Protein AF-E4XFS8-F1 (afdb_monomer)

Secondary structure (DSSP, 8-state):
---HHHHSTT--EEEEEEEEEEEEEEEEETTEEEEEEEEEESS--SPPSBTTBPPP-EEEEETTEEEEEEEEEEETTEEEEEESS---TT-EEEEEE-HHHHHHHHHHHHHHHHHHHHHTSTTT---EEEEEE-SS-EEEEESS---HHHHHHHHHHHHHHHHTT-BEEEEEES-GGGSPTTPPPPPTT--SPEEEEEETTTEEEE--S---SBGGGG--EEEEEEEEETTEEEEEEEETHHHHHHHHHHHHHHHHHHHHHTS-GGGHHHHHHHHHHHHHHHHHHHHHHHHHHHHHHHHHHHHH-PPPPPP--PPPPTTS-TTGGGS--SSSEEETTEEEEEETTS-GGGHHHHHHHHHHHHHHH--EEEEEE--TT-EEEEEE--HHHHHHHHHHHHHHTTT-EEEETTEEEEEESSTTHHHH-----HHHHTS-SEE--SSEEEEEEEEEEEETTTTEEEEEEEEETT-SSHHHHHHHHHHHHHHTTPEEEEEEEEEEEE-SSEEEEE--BTTTB---HHHHHHHHHHH-TTSEEEE-S---

Foldseek 3Di:
DAAPCQAPVPPFKDFFKFWADKDWDWDQDPNDIDTFIKTFIPGDNWDADDPQFFTWWFWKDADPDIWTFPGWHDDPPTTITTTHDTDDGGGTIMTGTPVVSSLQSQLLVQLVQLLQLLCCPPVNVWHFPDWHDDPQKIKTKTQAADDPVRLVVSQVVLVVQLVVQFFKDKDWAPDPVPDPPPEDDDPPPDDGTFIWIDRPPGDIYGDSGRHDGTSVQQVGKDFDDWDDDPRMIMIMIGTHVSVVVVVVVVVVVLVVLCVVLVHHSVCSVVSVVVVVVVVVVVLVVVLVVLLVVLQVVLVVVVVVDDDDDDDDDDDPDPPPPPPLVQPAPDPQGCPDQETEEEEAPDDPSSAVSSCVSNLVCQVPPQHKYWYKYHDAQKIKIKIAHDQVVCVVCVVVVCVVQVVAWDGDRRMTIGMHRNPDVPVPPPPDDPLNVVDQQEDEDAAAKWKKWWKWKAQPVRRDIHIHIWIDRPDPANVVRCVVCVVVSVVSVIDIDTQWMFMWGDDPAEIETEGTHPVRGHDDVVSVQVSVCVVPVRHHGYYDHDDD

Solvent-accessible surface area (backbone atoms only — not comparable to full-atom values): 29905 Å² total; per-residue (Å²): 126,83,51,51,25,61,77,43,57,83,57,52,65,50,71,84,32,36,29,69,40,60,43,83,47,72,48,75,55,96,90,39,81,40,80,32,20,43,37,31,52,74,63,55,58,67,46,36,36,39,89,66,44,79,34,34,36,32,38,40,35,39,92,98,47,73,30,48,26,74,34,20,38,59,60,90,95,40,58,35,34,35,19,81,46,85,59,66,64,70,40,61,29,32,42,36,52,40,57,69,62,48,52,49,52,15,23,44,46,44,44,48,54,52,53,41,40,56,33,45,32,83,92,63,62,29,45,70,74,49,71,49,68,50,96,84,53,26,38,41,31,25,62,36,63,75,52,72,69,55,51,52,51,49,38,51,52,49,41,48,43,23,75,69,44,36,46,34,49,77,45,75,36,86,52,79,84,78,55,65,93,84,55,81,86,75,68,95,83,73,83,67,67,47,43,33,38,32,36,67,97,69,42,66,44,80,50,81,53,46,50,55,61,31,40,44,75,23,74,44,60,45,72,75,53,74,46,78,54,96,70,20,14,36,43,30,33,37,27,23,70,52,38,57,50,51,48,51,53,52,50,52,53,48,51,53,48,22,63,76,68,72,48,56,74,88,44,46,65,59,54,52,51,52,50,54,52,50,51,55,50,50,54,51,50,51,51,50,53,45,32,54,52,23,41,54,48,41,52,54,50,58,72,73,51,86,82,80,83,84,74,95,73,79,83,77,78,95,81,77,72,72,70,74,71,50,77,54,76,78,68,84,23,68,62,81,51,35,40,49,48,78,40,56,92,40,61,71,81,52,48,60,53,29,45,61,46,38,43,62,51,24,74,77,68,67,22,34,39,39,38,36,24,35,52,88,62,49,24,36,40,37,34,41,32,52,50,68,58,36,65,70,46,39,64,61,56,29,56,70,28,74,60,42,56,55,70,60,90,24,30,36,41,34,44,20,64,62,62,52,66,71,82,56,74,61,82,70,54,73,63,61,68,74,48,71,53,62,50,63,67,80,66,48,73,28,35,25,34,38,32,41,38,27,37,78,92,74,78,46,72,48,72,28,38,42,29,37,73,89,34,92,45,64,62,50,52,45,67,69,47,47,64,64,45,44,73,64,61,32,48,78,41,78,61,9,18,26,35,37,41,31,48,100,49,40,32,39,34,28,26,46,26,90,88,56,33,64,46,70,48,66,62,52,30,52,48,47,31,72,75,36,73,84,39,50,58,44,66,52,86,60,68,120

Sequence (544 aa):
MAWRCQIEPYLKTLQNVNVKHCSAGSYKFKNKKIECFKILLTETIFFPEGGGQPGDNGKITWGDDSSSVFYTVREGENAVHLCDKQVPEGTEVSLEVDWDSRFDNMSQHSGQHLISAIFEQPEFNASTISWNLGDDKSFIELSRPVTDEEVQRVENMCNEAIRKRTRVSVELLTSKEDLRKGCKDLPKDFAGPIRVVNIDGIDQNMCCGTHVESLSDLQAIKLLHQEKKKGKGIVWFVCGQRVLKTLADSWNVSREACKKMSCKEEEIPERIENLQVSNRGALKATKNLVSELGSTLAEALQTKFKIEKPESTVLPDCKKDNEQLKNSLRDITLDGKVLKLHRPDLGPEFLAPFADNLAQLVEKEGKIIFLSCGRENVGNIYVIGDEEIIKASGKQVLEIMDGKGFVKGGRIQGKSSIVFRRFFHTAMSKKLDAVPTVKIDDIGVYKYIQIKCSDPSSNISKIIIRGCEQADYHADVLDIEQPGLEALGLKVRCIGGGRIRKTAKECTVYGYSIGFGRPDHSIAAQAIQEAFPELQVDWNDEGY

Structure (mmCIF, N/CA/C/O backbone):
data_AF-E4XFS8-F1
#
_entry.id   AF-E4XFS8-F1
#
loop_
_atom_site.group_PDB
_atom_site.id
_atom_site.type_symbol
_atom_site.label_atom_id
_atom_site.label_alt_id
_atom_site.label_comp_id
_atom_site.label_asym_id
_atom_site.label_entity_id
_atom_site.label_seq_id
_atom_site.pdbx_PDB_ins_code
_atom_site.Cartn_x
_atom_site.Cartn_y
_atom_site.Cartn_z
_atom_site.occupancy
_atom_site.B_iso_or_equiv
_atom_site.auth_seq_id
_atom_site.auth_comp_id
_atom_site.auth_asym_id
_atom_site.auth_atom_id
_atom_site.pdbx_PDB_model_num
ATOM 1 N N . MET A 1 1 ? 29.963 1.595 -18.961 1.00 58.50 1 MET A N 1
ATOM 2 C CA . MET A 1 1 ? 29.079 1.582 -20.147 1.00 58.50 1 MET A CA 1
ATOM 3 C C . MET A 1 1 ? 27.655 1.848 -19.661 1.00 58.50 1 MET A C 1
ATOM 5 O O . MET A 1 1 ? 27.325 1.331 -18.600 1.00 58.50 1 MET A O 1
ATOM 9 N N . ALA A 1 2 ? 26.872 2.694 -20.336 1.00 72.50 2 ALA A N 1
ATOM 10 C CA . ALA A 1 2 ? 25.463 2.927 -19.990 1.00 72.50 2 ALA A CA 1
ATOM 11 C C . ALA A 1 2 ? 24.568 2.007 -20.835 1.00 72.50 2 ALA A C 1
ATOM 13 O O . ALA A 1 2 ? 24.809 1.864 -22.033 1.00 72.50 2 ALA A O 1
ATOM 14 N N . TRP A 1 3 ? 23.572 1.368 -20.223 1.00 85.81 3 TRP A N 1
ATOM 15 C CA . TRP A 1 3 ? 22.588 0.541 -20.925 1.00 85.81 3 TRP A CA 1
ATOM 16 C C . TRP A 1 3 ? 21.580 1.412 -21.682 1.00 85.81 3 TRP A C 1
ATOM 18 O O . TRP A 1 3 ? 21.339 2.559 -21.303 1.00 85.81 3 TRP A O 1
ATOM 28 N N . ARG A 1 4 ? 20.939 0.859 -22.723 1.00 88.00 4 ARG A N 1
ATOM 29 C CA . ARG A 1 4 ? 19.922 1.566 -23.529 1.00 88.00 4 ARG A CA 1
ATOM 30 C C . ARG A 1 4 ? 18.842 2.204 -22.658 1.00 88.00 4 ARG A C 1
ATOM 32 O O . ARG A 1 4 ? 18.533 3.369 -22.849 1.00 88.00 4 ARG A O 1
ATOM 39 N N . CYS A 1 5 ? 18.354 1.497 -21.639 1.00 88.88 5 CYS A N 1
ATOM 40 C CA . CYS A 1 5 ? 17.347 2.006 -20.701 1.00 88.88 5 CYS A CA 1
ATOM 41 C C . CYS A 1 5 ? 17.776 3.229 -19.881 1.00 88.88 5 CYS A C 1
ATOM 43 O O . CYS A 1 5 ? 16.933 3.936 -19.341 1.00 88.88 5 CYS A O 1
ATOM 45 N N . GLN A 1 6 ? 19.077 3.481 -19.754 1.00 87.00 6 GLN A N 1
ATOM 46 C CA . GLN A 1 6 ? 19.606 4.639 -19.038 1.00 87.00 6 GLN A CA 1
ATOM 47 C C . GLN A 1 6 ? 19.764 5.870 -19.938 1.00 87.00 6 GLN A C 1
ATOM 49 O O . GLN A 1 6 ? 19.903 6.970 -19.395 1.00 87.00 6 GLN A O 1
ATOM 54 N N . ILE A 1 7 ? 19.780 5.667 -21.262 1.00 84.75 7 ILE A N 1
ATOM 55 C CA . ILE A 1 7 ? 19.911 6.692 -22.310 1.00 84.75 7 ILE A CA 1
ATOM 56 C C . ILE A 1 7 ? 18.528 7.033 -22.884 1.00 84.75 7 ILE A C 1
ATOM 58 O O . ILE A 1 7 ? 18.190 8.202 -23.016 1.00 84.75 7 ILE A O 1
ATOM 62 N N . GLU A 1 8 ? 17.728 6.007 -23.174 1.00 90.50 8 GLU A N 1
ATOM 63 C CA . GLU A 1 8 ? 16.378 6.067 -23.739 1.00 90.50 8 GLU A CA 1
ATOM 64 C C . GLU A 1 8 ? 15.383 5.436 -22.735 1.00 90.50 8 GLU A C 1
ATOM 66 O O . GLU A 1 8 ? 14.945 4.295 -22.919 1.00 90.50 8 GLU A O 1
ATOM 71 N N . PRO A 1 9 ? 15.043 6.119 -21.623 1.00 91.56 9 PRO A N 1
ATOM 72 C CA . PRO A 1 9 ? 14.284 5.510 -20.525 1.00 91.56 9 PRO A CA 1
ATOM 73 C C . PRO A 1 9 ? 12.845 5.112 -20.890 1.00 91.56 9 PRO A C 1
ATOM 75 O O . PRO A 1 9 ? 12.281 4.233 -20.237 1.00 91.56 9 PRO A O 1
ATOM 78 N N . TYR A 1 10 ? 12.279 5.696 -21.953 1.00 95.31 10 TYR A N 1
ATOM 79 C CA . TYR A 1 10 ? 10.930 5.401 -22.460 1.00 95.31 10 TYR A CA 1
ATOM 80 C C . TYR A 1 10 ? 10.898 4.309 -23.535 1.00 95.31 10 TYR A C 1
ATOM 82 O O . TYR A 1 10 ? 9.822 3.980 -24.041 1.00 95.31 10 TYR A O 1
ATOM 90 N N . LEU A 1 11 ? 12.048 3.727 -23.893 1.00 95.69 11 LEU A N 1
ATOM 91 C CA . LEU A 1 11 ? 12.100 2.627 -24.847 1.00 95.69 11 LEU A CA 1
ATOM 92 C C . LEU A 1 11 ? 11.505 1.359 -24.216 1.00 95.69 11 LEU A C 1
ATOM 94 O O . LEU A 1 11 ? 12.104 0.750 -23.330 1.00 95.69 11 LEU A O 1
ATOM 98 N N . LYS A 1 12 ? 10.311 0.974 -24.680 1.00 97.06 12 LYS A N 1
ATOM 99 C CA . LYS A 1 12 ? 9.536 -0.146 -24.113 1.00 97.06 12 LYS A CA 1
ATOM 100 C C . LYS A 1 12 ? 9.840 -1.489 -24.763 1.00 97.06 12 LYS A C 1
ATOM 102 O O . LYS A 1 12 ? 9.711 -2.530 -24.125 1.00 97.06 12 LYS A O 1
ATOM 107 N N . THR A 1 13 ? 10.226 -1.455 -26.035 1.00 97.38 13 THR A N 1
ATOM 108 C CA . THR A 1 13 ? 10.465 -2.650 -26.843 1.00 97.38 13 THR A CA 1
ATOM 109 C C . THR A 1 13 ? 11.755 -2.523 -27.634 1.00 97.38 13 THR A C 1
ATOM 111 O O . THR A 1 13 ? 12.044 -1.448 -28.158 1.00 97.38 13 THR A O 1
ATOM 114 N N . LEU A 1 14 ? 12.497 -3.620 -27.776 1.00 96.69 14 LEU A N 1
ATOM 115 C CA . LEU A 1 14 ? 13.692 -3.689 -28.619 1.00 96.69 14 LEU A CA 1
ATOM 116 C C . LEU A 1 14 ? 13.669 -4.977 -29.438 1.00 96.69 14 LEU A C 1
ATOM 118 O O . LEU A 1 14 ? 13.453 -6.052 -28.893 1.00 96.69 14 LEU A O 1
ATOM 122 N N . GLN A 1 15 ? 13.875 -4.854 -30.743 1.00 96.06 15 GLN A N 1
ATOM 123 C CA . GLN A 1 15 ? 13.829 -5.958 -31.703 1.00 96.06 15 GLN A CA 1
ATOM 124 C C . GLN A 1 15 ? 15.249 -6.373 -32.106 1.00 96.06 15 GLN A C 1
ATOM 126 O O . GLN A 1 15 ? 16.198 -5.612 -31.905 1.00 96.06 15 GLN A O 1
ATOM 131 N N . ASN A 1 16 ? 15.373 -7.542 -32.734 1.00 94.81 16 ASN A N 1
ATOM 132 C CA . ASN A 1 16 ? 16.603 -8.035 -33.362 1.00 94.81 16 ASN A CA 1
ATOM 133 C C . ASN A 1 16 ? 17.797 -8.160 -32.392 1.00 94.81 16 ASN A C 1
ATOM 135 O O . ASN A 1 16 ? 18.941 -7.839 -32.729 1.00 94.81 16 ASN A O 1
ATOM 139 N N . VAL A 1 17 ? 17.536 -8.594 -31.155 1.00 96.19 17 VAL A N 1
ATOM 140 C CA . VAL A 1 17 ? 18.567 -8.801 -30.129 1.00 96.19 17 VAL A CA 1
ATOM 141 C C . VAL A 1 17 ? 19.008 -10.257 -30.150 1.00 96.19 17 VAL A C 1
ATOM 143 O O . VAL A 1 17 ? 18.171 -11.145 -30.166 1.00 96.19 17 VAL A O 1
ATOM 146 N N . ASN A 1 18 ? 20.308 -10.539 -30.101 1.00 96.88 18 ASN A N 1
ATOM 147 C CA . ASN A 1 18 ? 20.789 -11.921 -30.114 1.00 96.88 18 ASN A CA 1
ATOM 148 C C . ASN A 1 18 ? 21.074 -12.434 -28.698 1.00 96.88 18 ASN A C 1
ATOM 150 O O . ASN A 1 18 ? 21.654 -11.729 -27.863 1.00 96.88 18 ASN A O 1
ATOM 154 N N . VAL A 1 19 ? 20.718 -13.692 -28.434 1.00 96.94 19 VAL A N 1
ATOM 155 C CA . VAL A 1 19 ? 21.100 -14.390 -27.198 1.00 96.94 19 VAL A CA 1
ATOM 156 C C . VAL A 1 19 ? 22.581 -14.755 -27.254 1.00 96.94 19 VAL A C 1
ATOM 158 O O . VAL A 1 19 ? 22.994 -15.570 -28.076 1.00 96.94 19 VAL A O 1
ATOM 161 N N . LYS A 1 20 ? 23.388 -14.170 -26.361 1.00 96.31 20 LYS A N 1
ATOM 162 C CA . LYS A 1 20 ? 24.820 -14.481 -26.224 1.00 96.31 20 LYS A CA 1
ATOM 163 C C . LYS A 1 20 ? 25.057 -15.783 -25.473 1.00 96.31 20 LYS A C 1
ATOM 165 O O . LYS A 1 20 ? 25.944 -16.537 -25.844 1.00 96.31 20 LYS A O 1
ATOM 170 N N . HIS A 1 21 ? 24.326 -15.991 -24.381 1.00 96.25 21 HIS A N 1
ATOM 171 C CA . HIS A 1 21 ? 24.496 -17.157 -23.522 1.00 96.25 21 HIS A CA 1
ATOM 172 C C . HIS A 1 21 ? 23.204 -17.457 -22.765 1.00 96.25 21 HIS A C 1
ATOM 174 O O . HIS A 1 21 ? 22.524 -16.526 -22.322 1.00 96.25 21 HIS A O 1
ATOM 180 N N . CYS A 1 22 ? 22.887 -18.738 -22.580 1.00 96.12 22 CYS A N 1
ATOM 181 C CA . CYS A 1 22 ? 21.757 -19.172 -21.763 1.00 96.12 22 CYS A CA 1
ATOM 182 C C . CYS A 1 22 ? 22.148 -20.378 -20.904 1.00 96.12 22 CYS A C 1
ATOM 184 O O . CYS A 1 22 ? 22.467 -21.445 -21.425 1.00 96.12 22 CYS A O 1
ATOM 186 N N . SER A 1 23 ? 22.058 -20.239 -19.582 1.00 95.62 23 SER A N 1
ATOM 187 C CA . SER A 1 23 ? 22.364 -21.320 -18.638 1.00 95.62 23 SER A CA 1
ATOM 188 C C . SER A 1 23 ? 21.248 -21.527 -17.621 1.00 95.62 23 SER A C 1
ATOM 190 O O . SER A 1 23 ? 20.592 -20.581 -17.185 1.00 95.62 23 SER A O 1
ATOM 192 N N . ALA A 1 24 ? 21.024 -22.781 -17.229 1.00 95.12 24 ALA A N 1
ATOM 193 C CA . ALA A 1 24 ? 20.182 -23.087 -16.080 1.00 95.12 24 ALA A CA 1
ATOM 194 C C . ALA A 1 24 ? 20.908 -22.678 -14.792 1.00 95.12 24 ALA A C 1
ATOM 196 O O . ALA A 1 24 ? 22.118 -22.863 -14.652 1.00 95.12 24 ALA A O 1
ATOM 197 N N . GLY A 1 25 ? 20.167 -22.140 -13.835 1.00 91.62 25 GLY A N 1
ATOM 198 C CA . GLY A 1 25 ? 20.714 -21.757 -12.549 1.00 91.62 25 GLY A CA 1
ATOM 199 C C . GLY A 1 25 ? 19.623 -21.490 -11.530 1.00 91.62 25 GLY A C 1
ATOM 200 O O . GLY A 1 25 ? 18.459 -21.832 -11.707 1.00 91.62 25 GLY A O 1
ATOM 201 N N . SER A 1 26 ? 20.015 -20.836 -10.446 1.00 90.31 26 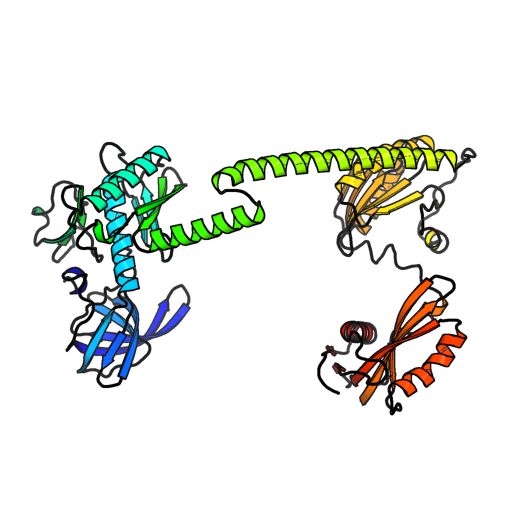SER A N 1
ATOM 202 C CA . SER A 1 26 ? 19.076 -20.436 -9.410 1.00 90.31 26 SER A CA 1
ATOM 203 C C . SER A 1 26 ? 19.397 -19.049 -8.888 1.00 90.31 26 SER A C 1
ATOM 205 O O . SER A 1 26 ? 20.567 -18.652 -8.864 1.00 90.31 26 SER A O 1
ATOM 207 N N . TYR A 1 27 ? 18.374 -18.340 -8.430 1.00 88.62 27 TYR A N 1
ATOM 208 C CA . TYR A 1 27 ? 18.513 -17.023 -7.829 1.00 88.62 27 TYR A CA 1
ATOM 209 C C . TYR A 1 27 ? 17.707 -16.924 -6.534 1.00 88.62 27 TYR A C 1
ATOM 211 O O . TYR A 1 27 ? 16.622 -17.494 -6.402 1.00 88.62 27 TYR A O 1
ATOM 219 N N . LYS A 1 28 ? 18.254 -16.214 -5.544 1.00 88.12 28 LYS A N 1
ATOM 220 C CA . LYS A 1 28 ? 17.594 -15.994 -4.255 1.00 88.12 28 LYS A CA 1
ATOM 221 C C . LYS A 1 28 ? 16.834 -14.670 -4.297 1.00 88.12 28 LYS A C 1
ATOM 223 O O . LYS A 1 28 ? 17.411 -13.623 -4.034 1.00 88.12 28 LYS A O 1
ATOM 228 N N . PHE A 1 29 ? 15.533 -14.725 -4.559 1.00 80.56 29 PHE A N 1
ATOM 229 C CA . PHE A 1 29 ? 14.655 -13.554 -4.572 1.00 80.56 29 PHE A CA 1
ATOM 230 C C . PHE A 1 29 ? 13.805 -13.507 -3.298 1.00 80.56 29 PHE A C 1
ATOM 232 O O . PHE A 1 29 ? 13.136 -14.484 -2.963 1.00 80.56 29 PHE A O 1
ATOM 239 N N . LYS A 1 30 ? 13.840 -12.395 -2.548 1.00 78.00 30 LYS A N 1
ATOM 240 C CA . LYS A 1 30 ? 13.061 -12.201 -1.300 1.00 78.00 30 LYS A CA 1
ATOM 241 C C . LYS A 1 30 ? 13.117 -13.412 -0.342 1.00 78.00 30 LYS A C 1
ATOM 243 O O . LYS A 1 30 ? 12.100 -13.882 0.160 1.00 78.00 30 LYS A O 1
ATOM 248 N N . ASN A 1 31 ? 14.324 -13.934 -0.102 1.00 83.25 31 ASN A N 1
ATOM 249 C CA . ASN A 1 31 ? 14.606 -15.124 0.722 1.00 83.25 31 ASN A CA 1
ATOM 250 C C . ASN A 1 31 ? 14.078 -16.475 0.208 1.00 83.25 31 ASN A C 1
ATOM 252 O O . ASN A 1 31 ? 14.210 -17.472 0.914 1.00 83.25 31 ASN A O 1
ATOM 256 N N . LYS A 1 32 ? 13.574 -16.550 -1.025 1.00 86.19 32 LYS A N 1
ATOM 257 C CA . LYS A 1 32 ? 13.209 -17.806 -1.689 1.00 86.19 32 LYS A CA 1
ATOM 258 C C . LYS A 1 32 ? 14.203 -18.116 -2.802 1.00 86.19 32 LYS A C 1
ATOM 260 O O . LYS A 1 32 ? 14.562 -17.234 -3.576 1.00 86.19 32 LYS A O 1
ATOM 265 N N . LYS A 1 33 ? 14.667 -19.365 -2.869 1.00 90.88 33 LYS A N 1
ATOM 266 C CA . LYS A 1 33 ? 15.473 -19.855 -3.992 1.00 90.88 33 LYS A CA 1
ATOM 267 C C . LYS A 1 33 ? 14.523 -20.218 -5.133 1.00 90.88 33 LYS A C 1
ATOM 269 O O . LYS A 1 33 ? 13.588 -20.982 -4.913 1.00 90.88 33 LYS A O 1
ATOM 274 N N . ILE A 1 34 ? 14.757 -19.653 -6.309 1.00 90.12 34 ILE A N 1
ATOM 275 C CA . ILE A 1 34 ? 13.981 -19.896 -7.525 1.00 90.12 34 ILE A CA 1
ATOM 276 C C . ILE A 1 34 ? 14.935 -20.508 -8.546 1.00 90.12 34 ILE A C 1
ATOM 278 O O . ILE A 1 34 ? 16.013 -19.959 -8.773 1.00 90.12 34 ILE A O 1
ATOM 282 N N . GLU A 1 35 ? 14.565 -21.652 -9.115 1.00 94.31 35 GLU A N 1
ATOM 283 C CA . GLU A 1 35 ? 15.264 -22.233 -10.264 1.00 94.31 35 GLU A CA 1
ATOM 284 C C . GLU A 1 35 ? 14.810 -21.485 -11.527 1.00 94.31 35 GLU A C 1
ATOM 286 O O . GLU A 1 35 ? 13.614 -21.259 -11.720 1.00 94.31 35 GLU A O 1
ATOM 291 N N . CYS A 1 36 ? 15.757 -21.035 -12.345 1.00 95.81 36 CYS A N 1
ATOM 292 C CA . CYS A 1 36 ? 15.504 -20.154 -13.485 1.00 95.81 36 CYS A CA 1
ATOM 293 C C . CYS A 1 36 ? 16.581 -20.308 -14.565 1.00 95.81 36 CYS A C 1
ATOM 295 O O . CYS A 1 36 ? 17.669 -20.829 -14.315 1.00 95.81 36 CYS A O 1
ATOM 297 N N . PHE A 1 37 ? 16.322 -19.772 -15.754 1.00 97.12 37 PHE A N 1
ATOM 298 C CA . PHE A 1 37 ? 17.333 -19.613 -16.796 1.00 97.12 37 PHE A CA 1
ATOM 299 C C . PHE A 1 37 ? 17.953 -18.219 -16.719 1.00 97.12 37 PHE A C 1
ATOM 301 O O . PHE A 1 37 ? 17.245 -17.220 -16.613 1.00 97.12 37 PHE A O 1
ATOM 308 N N . LYS A 1 38 ? 19.283 -18.149 -16.755 1.00 97.06 38 LYS A N 1
ATOM 309 C CA . LYS A 1 38 ? 20.052 -16.908 -16.832 1.00 97.06 38 LYS A CA 1
ATOM 310 C C . LYS A 1 38 ? 20.388 -16.628 -18.289 1.00 97.06 38 LYS A C 1
ATOM 312 O O . LYS A 1 38 ? 21.172 -17.365 -18.888 1.00 97.06 38 LYS A O 1
ATOM 317 N N . ILE A 1 39 ? 19.806 -15.567 -18.837 1.00 97.38 39 ILE A N 1
ATOM 318 C CA . ILE A 1 39 ? 19.971 -15.190 -20.242 1.00 97.38 39 ILE A CA 1
ATOM 319 C C . ILE A 1 39 ? 20.805 -13.916 -20.343 1.00 97.38 39 ILE A C 1
ATOM 321 O O . ILE A 1 39 ? 20.462 -12.873 -19.775 1.00 97.38 39 ILE A O 1
ATOM 325 N N . LEU A 1 40 ? 21.896 -13.998 -21.100 1.00 97.06 40 LEU A N 1
ATOM 326 C CA . LEU A 1 40 ? 22.729 -12.866 -21.482 1.00 97.06 40 LEU A CA 1
ATOM 327 C C . LEU A 1 40 ? 22.449 -12.497 -22.939 1.00 97.06 40 LEU A C 1
ATOM 329 O O . LEU A 1 40 ? 22.503 -13.351 -23.823 1.00 97.06 40 LEU A O 1
ATOM 333 N N . LEU A 1 41 ? 22.194 -11.217 -23.191 1.00 96.50 41 LEU A N 1
ATOM 334 C CA . LEU A 1 41 ? 21.846 -10.687 -24.510 1.00 96.50 41 LEU A CA 1
ATOM 335 C C . LEU A 1 41 ? 22.973 -9.817 -25.082 1.00 96.50 41 LEU A C 1
ATOM 337 O O . LEU A 1 41 ? 23.832 -9.325 -24.344 1.00 96.50 41 LEU A O 1
ATOM 341 N N . THR A 1 42 ? 22.988 -9.615 -26.403 1.00 94.50 42 THR A N 1
ATOM 342 C CA . THR A 1 42 ? 23.934 -8.689 -27.049 1.00 94.50 42 THR A CA 1
ATOM 343 C C . THR A 1 42 ? 23.733 -7.248 -26.601 1.00 94.50 42 THR A C 1
ATOM 345 O O . THR A 1 42 ? 24.718 -6.578 -26.295 1.00 94.50 42 THR A O 1
ATOM 348 N N . GLU A 1 43 ? 22.473 -6.828 -26.517 1.00 93.62 43 GLU A N 1
ATOM 349 C CA . GLU A 1 43 ? 21.996 -5.537 -26.022 1.00 93.62 43 GLU A CA 1
ATOM 350 C C . GLU A 1 43 ? 20.760 -5.769 -25.143 1.00 93.62 43 GLU A C 1
ATOM 352 O O . GLU A 1 43 ? 20.123 -6.816 -25.226 1.00 93.62 43 GLU A O 1
ATOM 357 N N . THR A 1 44 ? 20.404 -4.812 -24.287 1.00 95.12 44 THR A N 1
ATOM 358 C CA . THR A 1 44 ? 19.168 -4.911 -23.502 1.00 95.12 44 THR A CA 1
ATOM 359 C C . THR A 1 44 ? 18.569 -3.546 -23.193 1.00 95.12 44 THR A C 1
ATOM 361 O O . THR A 1 44 ? 19.292 -2.561 -23.014 1.00 95.12 44 THR A O 1
ATOM 364 N N . ILE A 1 45 ? 17.239 -3.519 -23.106 1.00 96.06 45 ILE A N 1
ATOM 365 C CA . ILE A 1 45 ? 16.440 -2.406 -22.580 1.00 96.06 45 ILE A CA 1
ATOM 366 C C . ILE A 1 45 ? 15.942 -2.663 -21.158 1.00 96.06 45 ILE A C 1
ATOM 368 O O . ILE A 1 45 ? 15.285 -1.793 -20.598 1.00 96.06 45 ILE A O 1
ATOM 372 N N . PHE A 1 46 ? 16.241 -3.817 -20.562 1.00 97.00 46 PHE A N 1
ATOM 373 C CA . PHE A 1 46 ? 15.959 -4.075 -19.155 1.00 97.00 46 PHE A CA 1
ATOM 374 C C . PHE A 1 46 ? 17.040 -3.413 -18.299 1.00 97.00 46 PHE A C 1
ATOM 376 O O . PHE A 1 46 ? 18.236 -3.526 -18.566 1.00 97.00 46 PHE A O 1
ATOM 383 N N . PHE A 1 47 ? 16.620 -2.689 -17.272 1.00 95.69 47 PHE A N 1
ATOM 384 C CA . PHE A 1 47 ? 17.482 -2.128 -16.254 1.00 95.69 47 PHE A CA 1
ATOM 385 C C . PHE A 1 47 ? 17.857 -3.253 -15.290 1.00 95.69 47 PHE A C 1
ATOM 387 O O . PHE A 1 47 ? 16.971 -3.829 -14.648 1.00 95.69 47 PHE A O 1
ATOM 394 N N . PRO A 1 48 ? 19.149 -3.603 -15.186 1.00 93.44 48 PRO A N 1
ATOM 395 C CA . PRO A 1 48 ? 19.586 -4.496 -14.136 1.00 93.44 48 PRO A CA 1
ATOM 396 C C . PRO A 1 48 ? 19.531 -3.743 -12.810 1.00 93.44 48 PRO A C 1
ATOM 398 O O . PRO A 1 48 ? 19.872 -2.560 -12.756 1.00 93.44 48 PRO A O 1
ATOM 401 N N . GLU A 1 49 ? 19.130 -4.429 -11.744 1.00 89.75 49 GLU A N 1
ATOM 402 C CA . GLU A 1 49 ? 19.080 -3.831 -10.411 1.00 89.75 49 GLU A CA 1
ATOM 403 C C . GLU A 1 49 ? 20.359 -3.041 -10.081 1.00 89.75 49 GLU A C 1
ATOM 405 O O . GLU A 1 49 ? 21.485 -3.457 -10.388 1.00 89.75 49 GLU A O 1
ATOM 410 N N . GLY A 1 50 ? 20.206 -1.863 -9.475 1.00 85.88 50 GLY A N 1
ATOM 411 C CA . GLY A 1 50 ? 21.353 -0.984 -9.305 1.00 85.88 50 GLY A CA 1
ATOM 412 C C . GLY A 1 50 ? 21.040 0.342 -8.642 1.00 85.88 50 GLY A C 1
ATOM 413 O O . GLY A 1 50 ? 19.983 0.937 -8.832 1.00 85.88 50 GLY A O 1
ATOM 414 N N . GLY A 1 51 ? 21.996 0.812 -7.840 1.00 78.12 51 GLY A N 1
ATOM 415 C CA . GLY A 1 51 ? 21.910 2.109 -7.179 1.00 78.12 51 GLY A CA 1
ATOM 416 C C . GLY A 1 51 ? 20.753 2.238 -6.195 1.00 78.12 51 GLY A C 1
ATOM 417 O O . GLY A 1 51 ? 20.495 3.358 -5.817 1.00 78.12 51 GLY A O 1
ATOM 418 N N . GLY A 1 52 ? 20.088 1.144 -5.796 1.00 83.88 52 GLY A N 1
ATOM 419 C CA . GLY A 1 52 ? 18.898 1.136 -4.933 1.00 83.88 52 GLY A CA 1
ATOM 420 C C . GLY A 1 52 ? 17.563 1.021 -5.682 1.00 83.88 52 GLY A C 1
ATOM 421 O O . GLY A 1 52 ? 16.535 0.816 -5.040 1.00 83.88 52 GLY A O 1
ATOM 422 N N . GLN A 1 53 ? 17.569 1.100 -7.017 1.00 89.94 53 GLN A N 1
ATOM 423 C CA . GLN A 1 53 ? 16.392 0.853 -7.848 1.00 89.94 53 GLN A CA 1
ATOM 424 C C . GLN A 1 53 ? 16.253 -0.652 -8.170 1.00 89.94 53 GLN A C 1
ATOM 426 O O . GLN A 1 53 ? 17.257 -1.274 -8.545 1.00 89.94 53 GLN A O 1
ATOM 431 N N . PRO A 1 54 ? 15.039 -1.232 -8.059 1.00 92.25 54 PRO A N 1
ATOM 432 C CA . PRO A 1 54 ? 14.767 -2.608 -8.472 1.00 92.25 54 PRO A CA 1
ATOM 433 C C . PRO A 1 54 ? 15.053 -2.851 -9.958 1.00 92.25 54 PRO A C 1
ATOM 435 O O . PRO A 1 54 ? 14.890 -1.954 -10.787 1.00 92.25 54 PRO A O 1
ATOM 438 N N . GLY A 1 55 ? 15.476 -4.073 -10.284 1.00 94.31 55 GLY A N 1
ATOM 439 C CA . GLY A 1 55 ? 15.627 -4.518 -11.668 1.00 94.31 55 GLY A CA 1
ATOM 440 C C . GLY A 1 55 ? 14.280 -4.742 -12.351 1.00 94.31 55 GLY A C 1
ATOM 441 O O . GLY A 1 55 ? 13.285 -5.046 -11.691 1.00 94.31 55 GLY A O 1
ATOM 442 N N . ASP A 1 56 ? 14.250 -4.625 -13.676 1.00 97.12 56 ASP A N 1
ATOM 443 C CA . ASP A 1 56 ? 12.996 -4.798 -14.411 1.00 97.12 56 ASP A CA 1
ATOM 444 C C . ASP A 1 56 ? 12.611 -6.252 -14.641 1.00 97.12 56 ASP A C 1
ATOM 446 O O . ASP A 1 56 ? 13.437 -7.172 -14.650 1.00 97.12 56 ASP A O 1
ATOM 450 N N . ASN A 1 57 ? 11.329 -6.397 -14.937 1.00 96.94 57 ASN A N 1
ATOM 451 C CA . ASN A 1 57 ? 10.648 -7.581 -15.419 1.00 96.94 57 ASN A CA 1
ATOM 452 C C . ASN A 1 57 ? 9.967 -7.281 -16.769 1.00 96.94 57 ASN A C 1
ATOM 454 O O . ASN A 1 57 ? 9.972 -6.149 -17.261 1.00 96.94 57 ASN A O 1
ATOM 458 N N . GLY A 1 58 ? 9.453 -8.323 -17.419 1.00 97.88 58 GLY A N 1
ATOM 459 C CA . GLY A 1 58 ? 8.824 -8.228 -18.735 1.00 97.88 58 GLY A CA 1
ATOM 460 C C . GLY A 1 58 ? 8.900 -9.546 -19.495 1.00 97.88 58 GLY A C 1
ATOM 461 O O . GLY A 1 58 ? 8.720 -10.617 -18.913 1.00 97.88 58 GLY A O 1
ATOM 462 N N . LYS A 1 59 ? 9.160 -9.486 -20.801 1.00 97.88 59 LYS A N 1
ATOM 463 C CA . LYS A 1 59 ? 9.068 -10.632 -21.706 1.00 97.88 59 LYS A CA 1
ATOM 464 C C . LYS A 1 59 ? 10.152 -10.617 -22.783 1.00 97.88 59 LYS A C 1
ATOM 466 O O . LYS A 1 59 ? 10.534 -9.566 -23.294 1.00 97.88 59 LYS A O 1
ATOM 471 N N . ILE A 1 60 ? 10.611 -11.815 -23.138 1.00 98.00 60 ILE A N 1
ATOM 472 C CA . ILE A 1 60 ? 11.456 -12.092 -24.302 1.00 98.00 60 ILE A CA 1
ATOM 473 C C . ILE A 1 60 ? 10.655 -12.987 -25.253 1.00 98.00 60 ILE A C 1
ATOM 475 O O . ILE A 1 60 ? 10.108 -14.004 -24.821 1.00 98.00 60 ILE A O 1
ATOM 479 N N . THR A 1 61 ? 10.567 -12.627 -26.533 1.00 97.69 61 THR A N 1
ATOM 480 C CA . THR A 1 61 ? 9.833 -13.389 -27.560 1.00 97.69 61 THR A CA 1
ATOM 481 C C . THR A 1 61 ? 10.729 -13.769 -28.733 1.00 97.69 61 THR A C 1
ATOM 483 O O . THR A 1 61 ? 11.629 -13.016 -29.098 1.00 97.69 61 THR A O 1
ATOM 486 N N . TRP A 1 62 ? 10.499 -14.946 -29.317 1.00 96.75 62 TRP A N 1
ATOM 487 C CA . TRP A 1 62 ? 11.191 -15.425 -30.519 1.00 96.75 62 TRP A CA 1
ATOM 488 C C . TRP A 1 62 ? 10.275 -16.372 -31.295 1.00 96.75 62 TRP A C 1
ATOM 490 O O . TRP A 1 62 ? 9.714 -17.300 -30.718 1.00 96.75 62 TRP A O 1
ATOM 500 N N . GLY A 1 63 ? 10.098 -16.146 -32.599 1.00 92.38 63 GLY A N 1
ATOM 501 C CA . GLY A 1 63 ? 9.089 -16.879 -33.376 1.00 92.38 63 GLY A CA 1
ATOM 502 C C . GLY A 1 63 ? 7.705 -16.808 -32.713 1.00 92.38 63 GLY A C 1
ATOM 503 O O . GLY A 1 63 ? 7.254 -15.723 -32.348 1.00 92.38 63 GLY A O 1
ATOM 504 N N . ASP A 1 64 ? 7.075 -17.967 -32.509 1.00 93.25 64 ASP A N 1
ATOM 505 C CA . ASP A 1 64 ? 5.795 -18.107 -31.793 1.00 93.25 64 ASP A CA 1
ATOM 506 C C . ASP A 1 64 ? 5.965 -18.349 -30.276 1.00 93.25 64 ASP A C 1
ATOM 508 O O . ASP A 1 64 ? 4.984 -18.471 -29.535 1.00 93.25 64 ASP A O 1
ATOM 512 N N . ASP A 1 65 ? 7.208 -18.416 -29.794 1.00 95.94 65 ASP A N 1
ATOM 513 C CA . ASP A 1 65 ? 7.553 -18.711 -28.409 1.00 95.94 65 ASP A CA 1
ATOM 514 C C . ASP A 1 65 ? 7.838 -17.451 -27.583 1.00 95.94 65 ASP A C 1
ATOM 516 O O . ASP A 1 65 ? 8.112 -16.349 -28.070 1.00 95.94 65 ASP A O 1
ATOM 520 N N . SER A 1 66 ? 7.765 -17.622 -26.262 1.00 96.50 66 SER A N 1
ATOM 521 C CA . SER A 1 66 ? 8.119 -16.566 -25.322 1.00 96.50 66 SER A CA 1
ATOM 522 C C . SER A 1 66 ? 8.504 -17.063 -23.939 1.00 96.50 66 SER A C 1
ATOM 524 O O . SER A 1 66 ? 8.014 -18.106 -23.487 1.00 96.50 66 SER A O 1
ATOM 526 N N . SER A 1 67 ? 9.331 -16.266 -23.263 1.00 96.75 67 SER A N 1
ATOM 527 C CA . SER A 1 67 ? 9.759 -16.446 -21.879 1.00 96.75 67 SER A CA 1
ATOM 528 C C . SER A 1 67 ? 9.513 -15.178 -21.068 1.00 96.75 67 SER A C 1
ATOM 530 O O . SER A 1 67 ? 9.775 -14.066 -21.535 1.00 96.75 67 SER A O 1
ATOM 532 N N . SER A 1 68 ? 9.010 -15.349 -19.850 1.00 97.38 68 SER A N 1
ATOM 533 C CA . SER A 1 68 ? 8.822 -14.256 -18.901 1.00 97.38 68 SER A CA 1
ATOM 534 C C . SER A 1 68 ? 10.155 -13.929 -18.239 1.00 97.38 68 SER A C 1
ATOM 536 O O . SER A 1 68 ? 10.821 -14.822 -17.718 1.00 97.38 68 SER A O 1
ATOM 538 N N . VAL A 1 69 ? 10.521 -12.650 -18.215 1.00 97.38 69 VAL A N 1
ATOM 539 C CA . VAL A 1 69 ? 11.635 -12.130 -17.420 1.00 97.38 69 VAL A CA 1
ATOM 540 C C . VAL A 1 69 ? 11.066 -11.702 -16.077 1.00 97.38 69 VAL A C 1
ATOM 542 O O . VAL A 1 69 ? 10.351 -10.706 -15.993 1.00 97.38 69 VAL A O 1
ATOM 545 N N . PHE A 1 70 ? 11.367 -12.441 -15.014 1.00 94.62 70 PHE A N 1
ATOM 546 C CA . PHE A 1 70 ? 10.846 -12.115 -13.683 1.00 94.62 70 PHE A CA 1
ATOM 547 C C . PHE A 1 70 ? 11.648 -11.024 -12.988 1.00 94.62 70 PHE A C 1
ATOM 549 O O . PHE A 1 70 ? 11.112 -10.320 -12.135 1.00 94.62 70 PHE A O 1
ATOM 556 N N . TYR A 1 71 ? 12.942 -10.936 -13.300 1.00 95.50 71 TYR A N 1
ATOM 557 C CA . TYR A 1 71 ? 13.844 -9.964 -12.704 1.00 95.50 71 TYR A CA 1
ATOM 558 C C . TYR A 1 71 ? 15.147 -9.873 -13.503 1.00 95.50 71 TYR A C 1
ATOM 560 O O . TYR A 1 71 ? 15.630 -10.879 -14.033 1.00 95.50 71 TYR A O 1
ATOM 568 N N . THR A 1 72 ? 15.742 -8.685 -13.554 1.00 95.88 72 THR A N 1
ATOM 569 C CA . THR A 1 72 ? 17.012 -8.436 -14.247 1.00 95.88 72 THR A CA 1
ATOM 570 C C . THR A 1 72 ? 18.072 -8.025 -13.237 1.00 95.88 72 THR A C 1
ATOM 572 O O . THR A 1 72 ? 17.900 -7.061 -12.491 1.00 95.88 72 THR A O 1
ATOM 575 N N . VAL A 1 73 ? 19.184 -8.753 -13.208 1.00 94.25 73 VAL A N 1
ATOM 576 C CA . VAL A 1 73 ? 20.244 -8.585 -12.208 1.00 94.25 73 VAL A CA 1
ATOM 577 C C . VAL A 1 73 ? 21.547 -8.155 -12.851 1.00 94.25 73 VAL A C 1
ATOM 579 O O . VAL A 1 73 ? 21.820 -8.448 -14.017 1.00 94.25 73 VAL A O 1
ATOM 582 N N . ARG A 1 74 ? 22.376 -7.460 -12.077 1.00 92.00 74 ARG A N 1
ATOM 583 C CA . ARG A 1 74 ? 23.716 -7.080 -12.512 1.00 92.00 74 ARG A CA 1
ATOM 584 C C . ARG A 1 74 ? 24.730 -8.139 -12.088 1.00 92.00 74 ARG A C 1
ATOM 586 O O . ARG A 1 74 ? 24.971 -8.321 -10.899 1.00 92.00 74 ARG A O 1
ATOM 593 N N . GLU A 1 75 ? 25.392 -8.767 -13.056 1.00 90.38 75 GLU A N 1
ATOM 594 C 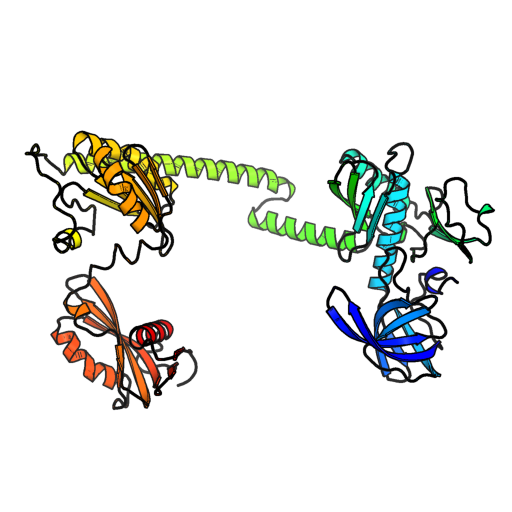CA . GLU A 1 75 ? 26.535 -9.659 -12.817 1.00 90.38 75 GLU A CA 1
ATOM 595 C C . GLU A 1 75 ? 27.782 -9.074 -13.502 1.00 90.38 75 GLU A C 1
ATOM 597 O O . GLU A 1 75 ? 27.993 -9.209 -14.708 1.00 90.38 75 GLU A O 1
ATOM 602 N N . GLY A 1 76 ? 28.602 -8.353 -12.728 1.00 86.31 76 GLY A N 1
ATOM 603 C CA . GLY A 1 76 ? 29.748 -7.602 -13.249 1.00 86.31 76 GLY A CA 1
ATOM 604 C C . GLY A 1 76 ? 29.316 -6.425 -14.135 1.00 86.31 76 GLY A C 1
ATOM 605 O O . GLY A 1 76 ? 28.633 -5.499 -13.682 1.00 86.31 76 GLY A O 1
ATOM 606 N N . GLU A 1 77 ? 29.730 -6.450 -15.401 1.00 83.75 77 GLU A N 1
ATOM 607 C CA . GLU A 1 77 ? 29.327 -5.467 -16.421 1.00 83.75 77 GLU A CA 1
ATOM 608 C C . GLU A 1 77 ? 28.062 -5.882 -17.187 1.00 83.75 77 GLU A C 1
ATOM 610 O O . GLU A 1 77 ? 27.522 -5.101 -17.969 1.00 83.75 77 GLU A O 1
ATOM 615 N N . ASN A 1 78 ? 27.569 -7.097 -16.944 1.00 90.12 78 ASN A N 1
ATOM 616 C CA . ASN A 1 78 ? 26.465 -7.677 -17.688 1.00 90.12 78 ASN A CA 1
ATOM 617 C C . ASN A 1 78 ? 25.122 -7.466 -16.985 1.00 90.12 78 ASN A C 1
ATOM 619 O O . ASN A 1 78 ? 25.015 -7.551 -15.759 1.00 90.12 78 ASN A O 1
ATOM 623 N N . ALA A 1 79 ? 24.087 -7.259 -17.797 1.00 93.81 79 ALA A N 1
ATOM 624 C CA . ALA A 1 79 ? 22.694 -7.376 -17.389 1.00 93.81 79 ALA A CA 1
ATOM 625 C C . ALA A 1 79 ? 22.218 -8.804 -17.694 1.00 93.81 79 ALA A C 1
ATOM 627 O O . ALA A 1 79 ? 22.192 -9.222 -18.855 1.00 93.81 79 ALA A O 1
ATOM 628 N N . VAL A 1 80 ? 21.896 -9.557 -16.644 1.00 95.69 80 VAL A N 1
ATOM 629 C CA . VAL A 1 80 ? 21.473 -10.958 -16.718 1.00 95.69 80 VAL A CA 1
ATOM 630 C C . VAL A 1 80 ? 19.976 -11.040 -16.447 1.00 95.69 80 VAL A C 1
ATOM 632 O O . VAL A 1 80 ? 19.495 -10.561 -15.421 1.00 95.69 80 VAL A O 1
ATOM 635 N N . HIS A 1 81 ? 19.244 -11.666 -17.363 1.00 97.31 81 HIS A N 1
ATOM 636 C CA . HIS A 1 81 ? 17.786 -11.767 -17.322 1.00 97.31 81 HIS A CA 1
ATOM 637 C C . HIS A 1 81 ? 17.399 -13.117 -16.719 1.00 97.31 81 HIS A C 1
ATOM 639 O O . HIS A 1 81 ? 17.823 -14.161 -17.222 1.00 97.31 81 HIS A O 1
ATOM 645 N N . LEU A 1 82 ? 16.617 -13.106 -15.639 1.00 96.62 82 LEU A N 1
ATOM 646 C CA . LEU A 1 82 ? 16.146 -14.317 -14.970 1.00 96.62 82 LEU A CA 1
ATOM 647 C C . LEU A 1 82 ? 14.792 -14.731 -15.551 1.00 96.62 82 LEU A C 1
ATOM 649 O O . LEU A 1 82 ? 13.796 -14.028 -15.367 1.00 96.62 82 LEU A O 1
ATOM 653 N N . CYS A 1 83 ? 14.773 -15.868 -16.244 1.00 96.81 83 CYS A N 1
ATOM 654 C CA . CYS A 1 83 ? 13.672 -16.278 -17.114 1.00 96.81 83 CYS A CA 1
ATOM 655 C C . CYS A 1 83 ? 13.094 -17.657 -16.742 1.00 96.81 83 CYS A C 1
ATOM 657 O O . CYS A 1 83 ? 13.786 -18.482 -16.138 1.00 96.81 83 CYS A O 1
ATOM 659 N N . ASP A 1 84 ? 11.834 -17.926 -17.106 1.00 95.94 84 ASP A N 1
ATOM 660 C CA . ASP A 1 84 ? 11.172 -19.236 -16.900 1.00 95.94 84 ASP A CA 1
ATOM 661 C C . ASP A 1 84 ? 11.520 -20.299 -17.937 1.00 95.94 84 ASP A C 1
ATOM 663 O O . ASP A 1 84 ? 11.361 -21.491 -17.665 1.00 95.94 84 ASP A O 1
ATOM 667 N N . LYS A 1 85 ? 11.979 -19.896 -19.119 1.00 95.69 85 LYS A N 1
ATOM 668 C CA . LYS A 1 85 ? 12.273 -20.812 -20.215 1.00 95.69 85 LYS A CA 1
ATOM 669 C C . LYS A 1 85 ? 13.674 -20.591 -20.746 1.00 95.69 85 LYS A C 1
ATOM 671 O O . LYS A 1 85 ? 14.220 -19.489 -20.718 1.00 95.69 85 LYS A O 1
ATOM 676 N N .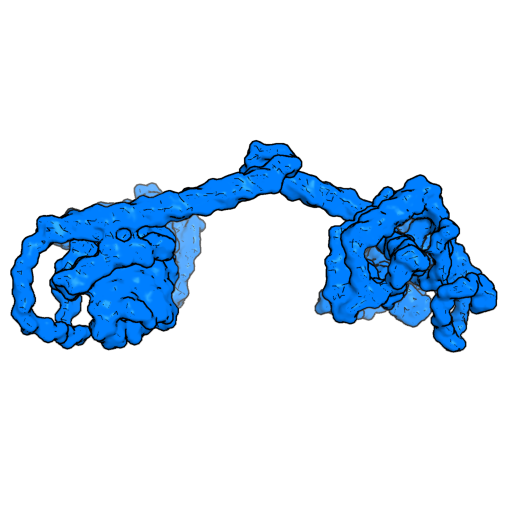 GLN A 1 86 ? 14.243 -21.678 -21.244 1.00 95.69 86 GLN A N 1
ATOM 677 C CA . GLN A 1 86 ? 15.492 -21.639 -21.978 1.00 95.69 86 GLN A CA 1
ATOM 678 C C . GLN A 1 86 ? 15.261 -20.984 -23.338 1.00 95.69 86 GLN A C 1
ATOM 680 O O . GLN A 1 86 ? 14.270 -21.280 -24.005 1.00 95.69 86 GLN A O 1
ATOM 685 N N . VAL A 1 87 ? 16.214 -20.161 -23.769 1.00 94.31 87 VAL A N 1
ATOM 686 C CA . VAL A 1 87 ? 16.268 -19.645 -25.138 1.00 94.31 87 VAL A CA 1
ATOM 687 C C . VAL A 1 87 ? 17.575 -20.120 -25.771 1.00 94.31 87 VAL A C 1
ATOM 689 O O . VAL A 1 87 ? 18.627 -19.943 -25.148 1.00 94.31 87 VAL A O 1
ATOM 692 N N . PRO A 1 88 ? 17.554 -20.755 -26.958 1.00 92.69 88 PRO A N 1
ATOM 693 C CA . PRO A 1 88 ? 18.779 -21.220 -27.598 1.00 92.69 88 PRO A CA 1
ATOM 694 C C . PRO A 1 88 ? 19.747 -20.065 -27.884 1.00 92.69 88 PRO A C 1
ATOM 696 O O . PRO A 1 88 ? 19.336 -18.975 -28.286 1.00 92.69 88 PRO A O 1
ATOM 699 N N . GLU A 1 89 ? 21.043 -20.302 -27.698 1.00 96.12 89 GLU A N 1
ATOM 700 C CA . GLU A 1 89 ? 22.079 -19.315 -28.020 1.00 96.12 89 GLU A CA 1
ATOM 701 C C . GLU A 1 89 ? 22.091 -18.994 -29.519 1.00 96.12 89 GLU A C 1
ATOM 703 O O . GLU A 1 89 ? 21.835 -19.862 -30.353 1.00 96.12 89 GLU A O 1
ATOM 708 N N . GLY A 1 90 ? 22.363 -17.735 -29.865 1.00 94.81 90 GLY A N 1
ATOM 709 C CA . GLY A 1 90 ? 22.295 -17.243 -31.243 1.00 94.81 90 GLY A CA 1
ATOM 710 C C . GLY A 1 90 ? 20.877 -16.992 -31.766 1.00 94.81 90 GLY A C 1
ATOM 711 O O . GLY A 1 90 ? 20.736 -16.534 -32.895 1.00 94.81 90 GLY A O 1
ATOM 712 N N . THR A 1 91 ? 19.834 -17.257 -30.971 1.00 96.56 91 THR A N 1
ATOM 713 C CA . THR A 1 91 ? 18.455 -16.910 -31.340 1.00 96.56 91 THR A CA 1
ATOM 714 C C . THR A 1 91 ? 18.277 -15.396 -31.338 1.00 96.56 91 THR A C 1
ATOM 716 O O . THR A 1 91 ? 18.678 -14.720 -30.384 1.00 96.56 91 THR A O 1
ATOM 719 N N . GLU A 1 92 ? 17.639 -14.883 -32.386 1.00 97.81 92 GLU A N 1
ATOM 720 C CA . GLU A 1 92 ? 17.170 -13.505 -32.449 1.00 97.81 92 GLU A CA 1
ATOM 721 C C . GLU A 1 92 ? 15.849 -13.373 -31.681 1.00 97.81 92 GLU A C 1
ATOM 723 O O . GLU A 1 92 ? 14.896 -14.120 -31.911 1.00 97.81 92 GLU A O 1
ATOM 728 N N . VAL A 1 93 ? 15.807 -12.433 -30.741 1.00 97.88 93 VAL A N 1
ATOM 729 C CA . VAL A 1 93 ? 14.696 -12.217 -29.820 1.00 97.88 93 VAL A CA 1
ATOM 730 C C . VAL A 1 93 ? 14.228 -10.766 -29.840 1.00 97.88 93 VAL A C 1
ATOM 732 O O . VAL A 1 93 ? 14.980 -9.839 -30.156 1.00 97.88 93 VAL A O 1
ATOM 735 N N . SER A 1 94 ? 12.980 -10.573 -29.429 1.00 97.94 94 SER A N 1
ATOM 736 C CA . SER A 1 94 ? 12.407 -9.271 -29.109 1.00 97.94 94 SER A CA 1
ATOM 737 C C . SER A 1 94 ? 12.206 -9.129 -27.609 1.00 97.94 94 SER A C 1
ATOM 739 O O . SER A 1 94 ? 11.844 -10.080 -26.921 1.00 97.94 94 SER A O 1
ATOM 741 N N . LEU A 1 95 ? 12.441 -7.925 -27.111 1.00 98.19 95 LEU A N 1
ATOM 742 C CA . LEU A 1 95 ? 12.351 -7.552 -25.709 1.00 98.19 95 LEU A CA 1
ATOM 743 C C . LEU A 1 95 ? 11.151 -6.638 -25.507 1.00 98.19 95 LEU A C 1
ATOM 745 O O . LEU A 1 95 ? 10.961 -5.705 -26.286 1.00 98.19 95 LEU A O 1
ATOM 749 N N . GLU A 1 96 ? 10.402 -6.862 -24.436 1.00 98.25 96 GLU A N 1
ATOM 750 C CA . GLU A 1 96 ? 9.311 -6.002 -23.983 1.00 98.25 96 GLU A CA 1
ATOM 751 C C . GLU A 1 96 ? 9.391 -5.875 -22.461 1.00 98.25 96 GLU A C 1
ATOM 753 O O . GLU A 1 96 ? 9.322 -6.877 -21.750 1.00 98.25 96 GLU A O 1
ATOM 758 N N . VAL A 1 97 ? 9.579 -4.660 -21.947 1.00 98.06 97 VAL A N 1
ATOM 759 C CA . VAL A 1 97 ? 9.571 -4.422 -20.495 1.00 98.06 97 VAL A CA 1
ATOM 760 C C . VAL A 1 97 ? 8.136 -4.336 -19.985 1.00 98.06 97 VAL A C 1
ATOM 762 O O . VAL A 1 97 ? 7.262 -3.810 -20.675 1.00 98.06 97 VAL A O 1
ATOM 765 N N . ASP A 1 98 ? 7.897 -4.780 -18.753 1.00 97.81 98 ASP A N 1
ATOM 766 C CA . ASP A 1 98 ? 6.682 -4.404 -18.032 1.00 97.81 98 ASP A CA 1
ATOM 767 C C . ASP A 1 98 ? 6.733 -2.893 -17.776 1.00 97.81 98 ASP A C 1
ATOM 769 O O . ASP A 1 98 ? 7.460 -2.383 -16.912 1.00 97.81 98 ASP A O 1
ATOM 773 N N . TRP A 1 99 ? 6.000 -2.158 -18.607 1.00 97.31 99 TRP A N 1
ATOM 774 C CA . TRP A 1 99 ? 6.065 -0.709 -18.606 1.00 97.31 99 TRP A CA 1
ATOM 775 C C . TRP A 1 99 ? 5.513 -0.102 -17.319 1.00 97.31 99 TRP A C 1
ATOM 777 O O . TRP A 1 99 ? 6.048 0.905 -16.862 1.00 97.31 99 TRP A O 1
ATOM 787 N N . ASP A 1 100 ? 4.487 -0.702 -16.721 1.00 96.12 100 ASP A N 1
ATOM 788 C CA . ASP A 1 100 ? 3.878 -0.165 -15.507 1.00 96.12 100 ASP A CA 1
ATOM 789 C C . ASP A 1 100 ? 4.862 -0.272 -14.338 1.00 96.12 100 ASP A C 1
ATOM 791 O O . ASP A 1 100 ? 5.068 0.704 -13.610 1.00 96.12 100 ASP A O 1
ATOM 795 N N . SER A 1 101 ? 5.550 -1.415 -14.214 1.00 95.44 101 SER A N 1
ATOM 796 C CA . SER A 1 101 ? 6.598 -1.593 -13.205 1.00 95.44 101 SER A CA 1
ATOM 797 C C . SER A 1 101 ? 7.796 -0.669 -13.447 1.00 95.44 101 SER A C 1
ATOM 799 O O . SER A 1 101 ? 8.253 0.008 -12.520 1.00 95.44 101 SER A O 1
ATOM 801 N N . ARG A 1 102 ? 8.282 -0.574 -14.693 1.00 96.62 102 ARG A N 1
ATOM 802 C CA . ARG A 1 102 ? 9.400 0.316 -15.045 1.00 96.62 102 ARG A CA 1
ATOM 803 C C . ARG A 1 102 ? 9.071 1.780 -14.762 1.00 96.62 102 ARG A C 1
ATOM 805 O O . ARG A 1 102 ? 9.884 2.494 -14.172 1.00 96.62 102 ARG A O 1
ATOM 812 N N . PHE A 1 103 ? 7.906 2.241 -15.205 1.00 97.25 103 PHE A N 1
ATOM 813 C CA . PHE A 1 103 ? 7.498 3.634 -15.065 1.00 97.25 103 PHE A CA 1
ATOM 814 C C . PHE A 1 103 ? 7.256 4.004 -13.599 1.00 97.25 103 PHE A C 1
ATOM 816 O O . PHE A 1 103 ? 7.626 5.101 -13.174 1.00 97.25 103 PHE A O 1
ATOM 823 N N . ASP A 1 104 ? 6.714 3.084 -12.797 1.00 97.25 104 ASP A N 1
ATOM 824 C CA . ASP A 1 104 ? 6.614 3.263 -11.350 1.00 97.25 104 ASP A CA 1
ATOM 825 C C . ASP A 1 104 ? 7.999 3.398 -10.699 1.00 97.25 104 ASP A C 1
ATOM 827 O O . ASP A 1 104 ? 8.238 4.363 -9.971 1.00 97.25 104 ASP A O 1
ATOM 831 N N . ASN A 1 105 ? 8.950 2.517 -11.030 1.00 96.38 105 ASN A N 1
ATOM 832 C CA . ASN A 1 105 ? 10.326 2.601 -10.531 1.00 96.38 105 ASN A CA 1
ATOM 833 C C . ASN A 1 105 ? 11.000 3.931 -10.912 1.00 96.38 105 ASN A C 1
ATOM 835 O O . ASN A 1 105 ? 11.589 4.588 -10.050 1.00 96.38 105 ASN A O 1
ATOM 839 N N . MET A 1 106 ? 10.869 4.367 -12.172 1.00 96.44 106 MET A N 1
ATOM 840 C CA . MET A 1 106 ? 11.334 5.684 -12.632 1.00 96.44 106 MET A CA 1
ATOM 841 C C . MET A 1 106 ? 10.694 6.822 -11.834 1.00 96.44 106 MET A C 1
ATOM 843 O O . MET A 1 106 ? 11.377 7.779 -11.463 1.00 96.44 106 MET A O 1
ATOM 847 N N . SER A 1 107 ? 9.396 6.711 -11.546 1.00 97.50 107 SER A N 1
ATOM 848 C CA . SER A 1 107 ? 8.646 7.723 -10.807 1.00 97.50 107 SER A CA 1
ATOM 849 C C . SER A 1 107 ? 9.118 7.835 -9.361 1.00 97.50 107 SER A C 1
ATOM 851 O O . SER A 1 107 ? 9.410 8.936 -8.892 1.00 97.50 107 SER A O 1
ATOM 853 N N . GLN A 1 108 ? 9.256 6.711 -8.651 1.00 97.75 108 GLN A N 1
ATOM 854 C CA . GLN A 1 108 ? 9.738 6.729 -7.269 1.00 97.75 108 GLN A CA 1
ATOM 855 C C . GLN A 1 108 ? 11.187 7.221 -7.189 1.00 97.75 108 GLN A C 1
ATOM 857 O O . GLN A 1 108 ? 11.535 7.963 -6.270 1.00 97.75 108 GLN A O 1
ATOM 862 N N . HIS A 1 109 ? 12.027 6.853 -8.161 1.00 96.25 109 HIS A N 1
ATOM 863 C CA . HIS A 1 109 ? 13.424 7.268 -8.181 1.00 96.25 109 HIS A CA 1
ATOM 864 C C . HIS A 1 109 ? 13.564 8.766 -8.469 1.00 96.25 109 HIS A C 1
ATOM 866 O O . HIS A 1 109 ? 14.193 9.480 -7.695 1.00 96.25 109 HIS A O 1
ATOM 872 N N . SER A 1 110 ? 12.934 9.292 -9.522 1.00 97.12 110 SER A N 1
ATOM 873 C CA . SER A 1 110 ? 12.946 10.739 -9.781 1.00 97.12 110 SER A CA 1
ATOM 874 C C . SER A 1 110 ? 12.300 11.542 -8.649 1.00 97.12 110 SER A C 1
ATOM 876 O O . SER A 1 110 ? 12.799 12.612 -8.302 1.00 97.12 110 SER A O 1
ATOM 878 N N . GLY A 1 111 ? 11.242 11.014 -8.026 1.00 97.62 111 GLY A N 1
ATOM 879 C CA . GLY A 1 111 ? 10.647 11.603 -6.832 1.00 97.62 111 GLY A CA 1
ATOM 880 C C . GLY A 1 111 ? 11.625 11.682 -5.662 1.00 97.62 111 GLY A C 1
ATOM 881 O O . GLY A 1 111 ? 11.729 12.732 -5.034 1.00 97.62 111 GLY A O 1
ATOM 882 N N . GLN A 1 112 ? 12.406 10.626 -5.418 1.00 97.44 112 GLN A N 1
ATOM 883 C CA . GLN A 1 112 ? 13.459 10.638 -4.401 1.00 97.44 112 GLN A CA 1
ATOM 884 C C . GLN A 1 112 ? 14.467 11.767 -4.637 1.00 97.44 112 GLN A C 1
ATOM 886 O O . GLN A 1 112 ? 14.739 12.516 -3.700 1.00 97.44 112 GLN A O 1
ATOM 891 N N . HIS A 1 113 ? 14.997 11.916 -5.858 1.00 96.44 113 HIS A N 1
ATOM 892 C CA . HIS A 1 113 ? 15.966 12.980 -6.174 1.00 96.44 113 HIS A CA 1
ATOM 893 C C . HIS A 1 113 ? 15.374 14.365 -5.929 1.00 96.44 113 HIS A C 1
ATOM 895 O O . HIS A 1 113 ? 15.995 15.187 -5.263 1.00 96.44 113 HIS A O 1
ATOM 901 N N . LEU A 1 114 ? 14.139 14.599 -6.382 1.00 98.12 114 LEU A N 1
ATOM 902 C CA . LEU A 1 114 ? 13.464 15.879 -6.181 1.00 98.12 114 LEU A CA 1
ATOM 903 C C . LEU A 1 114 ? 13.261 16.207 -4.694 1.00 98.12 114 LEU A C 1
ATOM 905 O O . LEU A 1 114 ? 13.565 17.319 -4.261 1.00 98.12 114 LEU A O 1
ATOM 909 N N . ILE A 1 115 ? 12.761 15.245 -3.912 1.00 98.38 115 ILE A N 1
ATOM 910 C CA . ILE A 1 115 ? 12.507 15.436 -2.479 1.00 98.38 115 ILE A CA 1
ATOM 911 C C . ILE A 1 115 ? 13.829 15.692 -1.743 1.00 98.38 115 ILE A C 1
ATOM 913 O O . ILE A 1 115 ? 13.919 16.628 -0.948 1.00 98.38 115 ILE A O 1
ATOM 917 N N . SER A 1 116 ? 14.863 14.896 -2.030 1.00 97.62 116 SER A N 1
ATOM 918 C CA . SER A 1 116 ? 16.200 15.057 -1.453 1.00 97.62 116 SER A CA 1
ATOM 919 C C . SER A 1 116 ? 16.800 16.424 -1.762 1.00 97.62 116 SER A C 1
ATOM 921 O O . SER A 1 116 ? 17.250 17.105 -0.844 1.00 97.62 116 SER A O 1
ATOM 923 N N . ALA A 1 117 ? 16.745 16.858 -3.021 1.00 96.44 117 ALA A N 1
ATOM 924 C CA . ALA A 1 117 ? 17.280 18.146 -3.439 1.00 96.44 117 ALA A CA 1
ATOM 925 C C . ALA A 1 117 ? 16.602 19.321 -2.730 1.00 96.44 117 ALA A C 1
ATOM 927 O O . ALA A 1 117 ? 17.269 20.275 -2.336 1.00 96.44 117 ALA A O 1
ATOM 928 N N . ILE A 1 118 ? 15.282 19.250 -2.527 1.00 97.88 118 ILE A N 1
ATOM 929 C CA . ILE A 1 118 ? 14.548 20.302 -1.822 1.00 97.88 118 ILE A CA 1
ATOM 930 C C . ILE A 1 118 ? 14.895 20.304 -0.327 1.00 97.88 118 ILE A C 1
ATOM 932 O O . ILE A 1 118 ? 15.175 21.372 0.209 1.00 97.88 118 ILE A O 1
ATOM 936 N N . PHE A 1 119 ? 14.964 19.147 0.345 1.00 98.12 119 PHE A N 1
ATOM 937 C CA . PHE A 1 119 ? 15.412 19.081 1.748 1.00 98.12 119 PHE A CA 1
ATOM 938 C C . PHE A 1 119 ? 16.866 19.541 1.950 1.00 98.12 119 PHE A C 1
ATOM 940 O O . PHE A 1 119 ? 17.223 20.031 3.024 1.00 98.12 119 PHE A O 1
ATOM 947 N N . GLU A 1 120 ? 17.709 19.400 0.931 1.00 96.19 120 GLU A N 1
ATOM 948 C CA . GLU A 1 120 ? 19.110 19.826 0.962 1.00 96.19 120 GLU A CA 1
ATOM 949 C C . GLU A 1 120 ? 19.302 21.334 0.760 1.00 96.19 120 GLU A C 1
ATOM 951 O O . GLU A 1 120 ? 20.387 21.850 1.035 1.00 96.19 120 GLU A O 1
ATOM 956 N N . GLN A 1 121 ? 18.260 22.069 0.357 1.00 94.94 121 GLN A N 1
ATOM 957 C CA . GLN A 1 121 ? 18.341 23.523 0.226 1.00 94.94 121 GLN A CA 1
ATOM 958 C C . GLN A 1 121 ? 18.668 24.196 1.569 1.00 94.94 121 GLN A C 1
ATOM 960 O O . GLN A 1 121 ? 18.232 23.713 2.618 1.00 94.94 121 GLN A O 1
ATOM 965 N N . PRO A 1 122 ? 19.359 25.356 1.568 1.00 94.19 122 PRO A N 1
ATOM 966 C CA . PRO A 1 122 ? 19.776 26.042 2.794 1.00 94.19 122 PRO A CA 1
ATOM 967 C C . PRO A 1 122 ? 18.648 26.355 3.787 1.00 94.19 122 PRO A C 1
ATOM 969 O O . PRO A 1 122 ? 18.914 26.441 4.983 1.00 94.19 122 PRO A O 1
ATOM 972 N N . GLU A 1 123 ? 17.407 26.517 3.311 1.00 95.19 123 GLU A N 1
ATOM 973 C CA . GLU A 1 123 ? 16.230 26.728 4.168 1.00 95.19 123 GLU A CA 1
ATOM 974 C C . GLU A 1 123 ? 15.989 25.545 5.118 1.00 95.19 123 GLU A C 1
ATOM 976 O O . GLU A 1 123 ? 15.687 25.753 6.292 1.00 95.19 123 GLU A O 1
ATOM 981 N N . PHE A 1 124 ? 16.145 24.311 4.630 1.00 96.75 124 PHE A N 1
ATOM 982 C CA . PHE A 1 124 ? 15.881 23.097 5.405 1.00 96.75 124 PHE A CA 1
ATOM 983 C C . PHE A 1 124 ? 17.172 22.468 5.936 1.00 96.75 124 PHE A C 1
ATOM 985 O O . PHE A 1 124 ? 17.190 21.949 7.053 1.00 96.75 124 PHE A O 1
ATOM 992 N N . ASN A 1 125 ? 18.270 22.532 5.179 1.00 96.12 125 ASN A N 1
ATOM 993 C CA . ASN A 1 125 ? 19.587 22.027 5.569 1.00 96.12 125 ASN A CA 1
ATOM 994 C C . ASN A 1 125 ? 19.529 20.592 6.144 1.00 96.12 125 ASN A C 1
ATOM 996 O O . ASN A 1 125 ? 20.103 20.288 7.195 1.00 96.12 125 ASN A O 1
ATOM 1000 N N . ALA A 1 126 ? 18.757 19.718 5.493 1.00 96.75 126 ALA A N 1
ATOM 1001 C CA . ALA A 1 126 ? 18.526 18.340 5.907 1.00 96.75 126 ALA A CA 1
ATOM 1002 C C . ALA A 1 126 ? 19.061 17.387 4.830 1.00 96.75 126 ALA A C 1
ATOM 1004 O O . ALA A 1 126 ? 18.350 16.986 3.917 1.00 96.75 126 ALA A O 1
ATOM 1005 N N . SER A 1 127 ? 20.342 17.030 4.928 1.00 95.88 127 SER A N 1
ATOM 1006 C CA . SER A 1 127 ? 21.011 16.200 3.921 1.00 95.88 127 SER A CA 1
ATOM 1007 C C . SER A 1 127 ? 20.536 14.752 3.911 1.00 95.88 127 SER A C 1
ATOM 1009 O O . SER A 1 127 ? 20.347 14.144 4.968 1.00 95.88 127 SER A O 1
ATOM 1011 N N . THR A 1 128 ? 20.437 14.163 2.721 1.00 96.00 128 THR A N 1
ATOM 1012 C CA . THR A 1 128 ? 20.061 12.758 2.543 1.00 96.00 128 THR A CA 1
ATOM 1013 C C . THR A 1 128 ? 21.231 11.838 2.892 1.00 96.00 128 THR A C 1
ATOM 1015 O O . THR A 1 128 ? 22.295 11.878 2.262 1.00 96.00 128 THR A O 1
ATOM 1018 N N . ILE A 1 129 ? 21.029 10.977 3.890 1.00 94.75 129 ILE A N 1
ATOM 1019 C CA . ILE A 1 129 ? 21.992 9.960 4.330 1.00 94.75 129 ILE A CA 1
ATOM 1020 C C . ILE A 1 129 ? 21.811 8.668 3.538 1.00 94.75 129 ILE A C 1
ATOM 1022 O O . ILE A 1 129 ? 22.782 8.084 3.061 1.00 94.75 129 ILE A O 1
ATOM 1026 N N . SER A 1 130 ? 20.573 8.192 3.449 1.00 94.56 130 SER A N 1
ATOM 1027 C CA . SER A 1 130 ? 20.218 6.947 2.771 1.00 94.56 130 SER A CA 1
ATOM 1028 C C . SER A 1 130 ? 18.767 6.998 2.308 1.00 94.56 130 SER A C 1
ATOM 1030 O O . SER A 1 130 ? 18.038 7.931 2.639 1.00 94.56 130 SER A O 1
ATOM 1032 N N . TRP A 1 131 ? 18.344 6.020 1.518 1.00 95.62 131 TRP A N 1
ATOM 1033 C CA . TRP A 1 131 ? 16.986 5.938 0.995 1.00 95.62 131 TRP A CA 1
ATOM 1034 C C . TRP A 1 131 ? 16.653 4.501 0.598 1.00 95.62 131 TRP A C 1
ATOM 1036 O O . TRP A 1 131 ? 17.537 3.647 0.486 1.00 95.62 131 TRP A O 1
ATOM 1046 N N . ASN A 1 132 ? 15.368 4.230 0.395 1.00 95.31 132 ASN A N 1
ATOM 1047 C CA . ASN A 1 132 ? 14.875 2.953 -0.103 1.00 95.31 132 ASN A CA 1
ATOM 1048 C C . ASN A 1 132 ? 13.669 3.169 -1.019 1.00 95.31 132 ASN A C 1
ATOM 1050 O O . ASN A 1 132 ? 12.743 3.901 -0.665 1.00 95.31 132 ASN A O 1
ATOM 1054 N N . LEU A 1 133 ? 13.679 2.495 -2.169 1.00 94.75 133 LEU A N 1
ATOM 1055 C CA . LEU A 1 133 ? 12.548 2.426 -3.089 1.00 94.75 133 LEU A CA 1
ATOM 1056 C C . LEU A 1 133 ? 11.850 1.082 -2.876 1.00 94.75 133 LEU A C 1
ATOM 1058 O O . LEU A 1 133 ? 12.250 0.067 -3.443 1.00 94.75 133 LEU A O 1
ATOM 1062 N N . GLY A 1 134 ? 10.875 1.064 -1.969 1.00 92.12 134 GLY A N 1
ATOM 1063 C CA . GLY A 1 134 ? 10.113 -0.140 -1.646 1.00 92.12 134 GLY A CA 1
ATOM 1064 C C . GLY A 1 134 ? 9.013 -0.427 -2.671 1.00 92.12 134 GLY A C 1
ATOM 1065 O O . GLY A 1 134 ? 8.651 0.437 -3.468 1.00 92.12 134 GLY A O 1
ATOM 1066 N N . ASP A 1 135 ? 8.432 -1.628 -2.614 1.00 89.06 135 ASP A N 1
ATOM 1067 C CA . ASP A 1 135 ? 7.358 -2.050 -3.533 1.00 89.06 135 ASP A CA 1
ATOM 1068 C C . ASP A 1 135 ? 6.069 -1.229 -3.349 1.00 89.06 135 ASP A C 1
ATOM 1070 O O . ASP A 1 135 ? 5.417 -0.868 -4.322 1.00 89.06 135 ASP A O 1
ATOM 1074 N N . ASP A 1 136 ? 5.721 -0.888 -2.104 1.00 91.12 136 ASP A N 1
ATOM 1075 C CA . ASP A 1 136 ? 4.508 -0.117 -1.794 1.00 91.12 136 ASP A CA 1
ATOM 1076 C C . ASP A 1 136 ? 4.821 1.350 -1.488 1.00 91.12 136 ASP A C 1
ATOM 1078 O O . ASP A 1 136 ? 4.242 2.265 -2.074 1.00 91.12 136 ASP A O 1
ATOM 1082 N N . LYS A 1 137 ? 5.770 1.593 -0.580 1.00 95.62 137 LYS A N 1
ATOM 1083 C CA . LYS A 1 137 ? 6.162 2.930 -0.118 1.00 95.62 137 LYS A CA 1
ATOM 1084 C C . LYS A 1 137 ? 7.674 3.064 -0.147 1.00 95.62 137 LYS A C 1
ATOM 1086 O O . LYS A 1 137 ? 8.387 2.103 0.139 1.00 95.62 137 LYS A O 1
ATOM 1091 N N . SER A 1 138 ? 8.135 4.271 -0.429 1.00 97.88 138 SER A N 1
ATOM 1092 C CA . SER A 1 138 ? 9.550 4.625 -0.427 1.00 97.88 138 SER A CA 1
ATOM 1093 C C . SER A 1 138 ? 9.857 5.517 0.769 1.00 97.88 138 SER A C 1
ATOM 1095 O O . SER A 1 138 ? 8.954 6.136 1.337 1.00 97.88 138 SER A O 1
ATOM 1097 N N . PHE A 1 139 ? 11.122 5.596 1.172 1.00 97.94 139 PHE A N 1
ATOM 1098 C CA . PHE A 1 139 ? 11.542 6.547 2.197 1.00 97.94 139 PHE A CA 1
ATOM 1099 C C . PHE A 1 139 ? 12.914 7.142 1.911 1.00 97.94 139 PHE A C 1
ATOM 1101 O O . PHE A 1 139 ? 13.763 6.520 1.268 1.00 97.94 139 PHE A O 1
ATOM 1108 N N . ILE A 1 140 ? 13.138 8.333 2.461 1.00 97.94 140 ILE A N 1
ATOM 1109 C CA . ILE A 1 140 ? 14.459 8.950 2.582 1.00 97.94 140 ILE A CA 1
ATOM 1110 C C . ILE A 1 140 ? 14.829 9.100 4.058 1.00 97.94 140 ILE A C 1
ATOM 1112 O O . ILE A 1 140 ? 13.985 9.412 4.897 1.00 97.94 140 ILE A O 1
ATOM 1116 N N . GLU A 1 141 ? 16.094 8.856 4.382 1.00 98.06 141 GLU A N 1
ATOM 1117 C CA . GLU A 1 141 ? 16.685 9.102 5.695 1.00 98.06 141 GLU A CA 1
ATOM 1118 C C . GLU A 1 141 ? 17.500 10.401 5.636 1.00 98.06 141 GLU A C 1
ATOM 1120 O O . GLU A 1 141 ? 18.474 10.505 4.890 1.00 98.06 141 GLU A O 1
ATOM 1125 N N . LEU A 1 142 ? 17.108 11.381 6.443 1.00 98.25 142 LEU A N 1
ATOM 1126 C CA . LEU A 1 142 ? 17.682 12.718 6.537 1.00 98.25 142 LEU 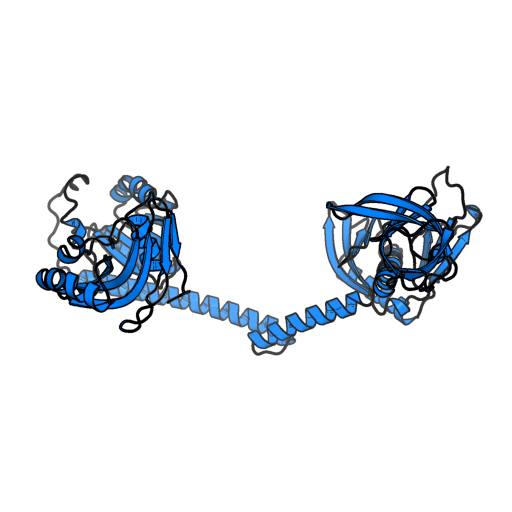A CA 1
ATOM 1127 C C . LEU A 1 142 ? 18.621 12.844 7.743 1.00 98.25 142 LEU A C 1
ATOM 1129 O O . LEU A 1 142 ? 18.452 12.175 8.768 1.00 98.25 142 LEU A O 1
ATOM 1133 N N . SER A 1 143 ? 19.580 13.765 7.650 1.00 97.75 143 SER A N 1
ATOM 1134 C CA . SER A 1 143 ? 20.593 14.037 8.679 1.00 97.75 143 SER A CA 1
ATOM 1135 C C . SER A 1 143 ? 20.041 14.495 10.024 1.00 97.75 143 SER A C 1
ATOM 1137 O O . SER A 1 143 ? 20.728 14.368 11.037 1.00 97.75 143 SER A O 1
ATOM 1139 N N . ARG A 1 144 ? 18.798 14.977 10.043 1.00 97.50 144 ARG A N 1
ATOM 1140 C CA . ARG A 1 144 ? 18.075 15.401 11.239 1.00 97.50 144 ARG A CA 1
ATOM 1141 C C . ARG A 1 144 ? 16.583 15.071 11.135 1.00 97.50 144 ARG A C 1
ATOM 1143 O O . ARG A 1 144 ? 16.076 14.896 10.027 1.00 97.50 144 ARG A O 1
ATOM 1150 N N . PRO A 1 145 ? 15.853 15.017 12.261 1.00 97.69 145 PRO A N 1
ATOM 1151 C CA . PRO A 1 145 ? 14.397 15.024 12.250 1.00 97.69 145 PRO A CA 1
ATOM 1152 C C . PRO A 1 145 ? 13.851 16.292 11.588 1.00 97.69 145 PRO A C 1
ATOM 1154 O O . PRO A 1 145 ? 14.453 17.361 11.717 1.00 97.69 145 PRO A O 1
ATOM 1157 N N . VAL A 1 146 ? 12.686 16.167 10.957 1.00 97.38 146 VAL A N 1
ATOM 1158 C CA . VAL A 1 146 ? 11.945 17.273 10.334 1.00 97.38 146 VAL A CA 1
ATOM 1159 C C . VAL A 1 146 ? 10.554 17.414 10.954 1.00 97.38 146 VAL A C 1
ATOM 1161 O O . VAL A 1 146 ? 10.014 16.437 11.489 1.00 97.38 146 VAL A O 1
ATOM 1164 N N . THR A 1 147 ? 10.000 18.626 10.945 1.00 97.25 147 THR A N 1
ATOM 1165 C CA . THR A 1 147 ? 8.649 18.904 11.467 1.00 97.25 147 THR A CA 1
ATOM 1166 C C . THR A 1 147 ? 7.570 18.682 10.407 1.00 97.25 147 THR A C 1
ATOM 1168 O O . THR A 1 147 ? 7.873 18.607 9.216 1.00 97.25 147 THR A O 1
ATOM 1171 N N . ASP A 1 148 ? 6.306 18.587 10.830 1.00 97.44 148 ASP A N 1
ATOM 1172 C CA . ASP A 1 148 ? 5.168 18.486 9.907 1.00 97.44 148 ASP A CA 1
ATOM 1173 C C . ASP A 1 148 ? 5.097 19.700 8.965 1.00 97.44 148 ASP A C 1
ATOM 1175 O O . ASP A 1 148 ? 4.823 19.556 7.775 1.00 97.44 148 ASP A O 1
ATOM 1179 N N . GLU A 1 149 ? 5.414 20.902 9.460 1.00 97.69 149 GLU A N 1
ATOM 1180 C CA . GLU A 1 149 ? 5.414 22.120 8.646 1.00 97.69 149 GLU A CA 1
ATOM 1181 C C . GLU A 1 149 ? 6.527 22.124 7.592 1.00 97.69 149 GLU A C 1
ATOM 1183 O O . GLU A 1 149 ? 6.319 22.622 6.485 1.00 97.69 149 GLU A O 1
ATOM 1188 N N . GLU A 1 150 ? 7.709 21.592 7.923 1.00 97.75 150 GLU A N 1
ATOM 1189 C CA . GLU A 1 150 ? 8.805 21.421 6.962 1.00 97.75 150 GLU A CA 1
ATOM 1190 C C . GLU A 1 150 ? 8.412 20.414 5.881 1.00 97.75 150 GLU A C 1
ATOM 1192 O O . GLU A 1 150 ? 8.523 20.716 4.695 1.00 97.75 150 GLU A O 1
ATOM 1197 N N . VAL A 1 151 ? 7.877 19.255 6.282 1.00 98.31 151 VAL A N 1
ATOM 1198 C CA . VAL A 1 151 ? 7.389 18.218 5.361 1.00 98.31 151 VAL A CA 1
ATOM 1199 C C . VAL A 1 151 ? 6.325 18.790 4.422 1.00 98.31 151 VAL A C 1
ATOM 1201 O O . VAL A 1 151 ? 6.432 18.626 3.207 1.00 98.31 151 VAL A O 1
ATOM 1204 N N . GLN A 1 152 ? 5.344 19.535 4.938 1.00 98.31 152 GLN A N 1
ATOM 1205 C CA . GLN A 1 152 ? 4.297 20.127 4.104 1.00 98.31 152 GLN A CA 1
ATOM 1206 C C . GLN A 1 152 ? 4.843 21.180 3.127 1.00 98.31 152 GLN A C 1
ATOM 1208 O O . GLN A 1 152 ? 4.396 21.246 1.979 1.00 98.31 152 GLN A O 1
ATOM 1213 N N . ARG A 1 153 ? 5.817 22.000 3.547 1.00 98.38 153 ARG A N 1
ATOM 1214 C CA . ARG A 1 153 ? 6.476 22.968 2.654 1.00 98.38 153 ARG A CA 1
ATOM 1215 C C . ARG A 1 153 ? 7.246 22.273 1.536 1.00 98.38 153 ARG A C 1
ATOM 1217 O O . ARG A 1 153 ? 7.065 22.633 0.374 1.00 98.38 153 ARG A O 1
ATOM 1224 N N . VAL A 1 154 ? 8.032 21.252 1.869 1.00 98.62 154 VAL A N 1
ATOM 1225 C CA . VAL A 1 154 ? 8.787 20.463 0.887 1.00 98.62 154 VAL A CA 1
ATOM 1226 C C . VAL A 1 154 ? 7.847 19.762 -0.091 1.00 98.62 154 VAL A C 1
ATOM 1228 O O . VAL A 1 154 ? 8.064 19.832 -1.298 1.00 98.62 154 VAL A O 1
ATOM 1231 N N . GLU A 1 155 ? 6.758 19.155 0.389 1.00 98.75 155 GLU A N 1
ATOM 1232 C CA . GLU A 1 155 ? 5.731 18.555 -0.471 1.00 98.75 155 GLU A CA 1
ATOM 1233 C C . GLU A 1 155 ? 5.155 19.575 -1.467 1.00 98.75 155 GLU A C 1
ATOM 1235 O O . GLU A 1 155 ? 5.026 19.282 -2.660 1.00 98.75 155 GLU A O 1
ATOM 1240 N N . ASN A 1 156 ? 4.845 20.789 -1.006 1.00 98.62 156 ASN A N 1
ATOM 1241 C CA . ASN A 1 156 ? 4.316 21.849 -1.862 1.00 98.62 156 ASN A CA 1
ATOM 1242 C C . ASN A 1 156 ? 5.332 22.288 -2.925 1.00 98.62 156 ASN A C 1
ATOM 1244 O O . ASN A 1 156 ? 4.958 22.459 -4.086 1.00 98.62 156 ASN A O 1
ATOM 1248 N N . MET A 1 157 ? 6.607 22.433 -2.555 1.00 98.50 157 MET A N 1
ATOM 1249 C CA . MET A 1 157 ? 7.688 22.789 -3.482 1.00 98.50 157 MET A CA 1
ATOM 1250 C C . MET A 1 157 ? 7.926 21.697 -4.532 1.00 98.50 157 MET A C 1
ATOM 1252 O O . MET A 1 157 ? 8.045 22.009 -5.717 1.00 98.50 157 MET A O 1
ATOM 1256 N N . CYS A 1 158 ? 7.917 20.423 -4.124 1.00 98.50 158 CYS A N 1
ATOM 1257 C CA . CYS A 1 158 ? 7.999 19.276 -5.029 1.00 98.50 158 CYS A CA 1
ATOM 1258 C C . CYS A 1 158 ? 6.867 19.312 -6.064 1.00 98.50 158 CYS A C 1
ATOM 1260 O O . CYS A 1 158 ? 7.106 19.264 -7.271 1.00 98.50 158 CYS A O 1
ATOM 1262 N N . ASN A 1 159 ? 5.621 19.438 -5.600 1.00 98.62 159 ASN A N 1
ATOM 1263 C CA . ASN A 1 159 ? 4.459 19.456 -6.486 1.00 98.62 159 ASN A CA 1
ATOM 1264 C C . ASN A 1 159 ? 4.406 20.712 -7.368 1.00 98.62 159 ASN A C 1
ATOM 1266 O O . ASN A 1 159 ? 3.897 20.652 -8.484 1.00 98.62 159 ASN A O 1
ATOM 1270 N N . GLU A 1 160 ? 4.964 21.837 -6.925 1.00 98.38 160 GLU A N 1
ATOM 1271 C CA . GLU A 1 160 ? 5.115 23.023 -7.770 1.00 98.38 160 GLU A CA 1
ATOM 1272 C C . GLU A 1 160 ? 6.133 22.802 -8.900 1.00 98.38 160 GLU A C 1
ATOM 1274 O O . GLU A 1 160 ? 5.873 23.180 -10.042 1.00 98.38 160 GLU A O 1
ATOM 1279 N N . ALA A 1 161 ? 7.259 22.134 -8.630 1.00 98.12 161 ALA A N 1
ATOM 1280 C CA . ALA A 1 161 ? 8.215 21.746 -9.670 1.00 98.12 161 ALA A CA 1
ATOM 1281 C C . ALA A 1 161 ? 7.593 20.775 -10.695 1.00 98.12 161 ALA A C 1
ATOM 1283 O O . ALA A 1 161 ? 7.804 20.914 -11.901 1.00 98.12 161 ALA A O 1
ATOM 1284 N N . ILE A 1 162 ? 6.749 19.846 -10.231 1.00 98.31 162 ILE A N 1
ATOM 1285 C CA . ILE A 1 162 ? 5.960 18.949 -11.092 1.00 98.31 162 ILE A CA 1
ATOM 1286 C C . ILE A 1 162 ? 5.014 19.750 -11.999 1.00 98.31 162 ILE A C 1
ATOM 1288 O O . ILE A 1 162 ? 5.011 19.550 -13.215 1.00 98.31 162 ILE A O 1
ATOM 1292 N N . ARG A 1 163 ? 4.255 20.710 -11.447 1.00 98.19 163 ARG A N 1
ATOM 1293 C CA . ARG A 1 163 ? 3.338 21.572 -12.224 1.00 98.19 163 ARG A CA 1
ATOM 1294 C C . ARG A 1 163 ? 4.058 22.412 -13.275 1.00 98.19 163 ARG A C 1
ATOM 1296 O O . ARG A 1 163 ? 3.522 22.614 -14.364 1.00 98.19 163 ARG A O 1
ATOM 1303 N N . LYS A 1 164 ? 5.277 22.865 -12.970 1.00 97.81 164 LYS A N 1
ATOM 1304 C CA . LYS A 1 164 ? 6.149 23.597 -13.903 1.00 97.81 164 LYS A CA 1
ATOM 1305 C C . LYS A 1 164 ? 6.702 22.729 -15.032 1.00 97.81 164 LYS A C 1
ATOM 1307 O O . LYS A 1 164 ? 7.303 23.273 -15.954 1.00 97.81 164 LYS A O 1
ATOM 1312 N N . ARG A 1 165 ? 6.479 21.408 -14.988 1.00 97.25 165 ARG A N 1
ATOM 1313 C CA . ARG A 1 165 ? 6.991 20.436 -15.964 1.00 97.25 165 ARG A CA 1
ATOM 1314 C C . ARG A 1 165 ? 8.514 20.489 -16.076 1.00 97.25 165 ARG A C 1
ATOM 1316 O O . ARG A 1 165 ? 9.052 20.336 -17.173 1.00 97.25 165 ARG A O 1
ATOM 1323 N N . THR A 1 166 ? 9.202 20.734 -14.956 1.00 97.56 166 THR A N 1
ATOM 1324 C CA . THR A 1 166 ? 10.665 20.842 -14.931 1.00 97.56 166 THR A CA 1
ATOM 1325 C C . THR A 1 166 ? 11.283 19.626 -15.612 1.00 97.56 166 THR A C 1
ATOM 1327 O O . THR A 1 166 ? 10.904 18.483 -15.335 1.00 97.56 166 THR A O 1
ATOM 1330 N N . ARG A 1 167 ? 12.199 19.881 -16.544 1.00 97.38 167 ARG A N 1
ATOM 1331 C CA . ARG A 1 167 ? 12.860 18.837 -17.317 1.00 97.38 167 ARG A CA 1
ATOM 1332 C C . ARG A 1 167 ? 13.855 18.089 -16.438 1.00 97.38 167 ARG A C 1
ATOM 1334 O O . ARG A 1 167 ? 14.530 18.679 -15.594 1.00 97.38 167 ARG A O 1
ATOM 1341 N N . VAL A 1 168 ? 13.944 16.790 -16.680 1.00 96.00 168 VAL A N 1
ATOM 1342 C CA . VAL A 1 168 ? 14.962 15.914 -16.117 1.00 96.00 168 VAL A CA 1
ATOM 1343 C C . VAL A 1 168 ? 15.812 15.409 -17.277 1.00 96.00 168 VAL A C 1
ATOM 1345 O O . VAL A 1 168 ? 15.304 14.795 -18.215 1.00 96.00 168 VAL A O 1
ATOM 1348 N N . SER A 1 169 ? 17.103 15.718 -17.251 1.00 91.69 169 SER A N 1
ATOM 1349 C CA . SER A 1 169 ? 18.058 15.316 -18.281 1.00 91.69 169 SER A CA 1
ATOM 1350 C C . SER A 1 169 ? 19.110 14.371 -17.719 1.00 91.69 169 SER A C 1
ATOM 1352 O O . SER A 1 169 ? 19.426 14.378 -16.528 1.00 91.69 169 SER A O 1
ATOM 1354 N N . VAL A 1 170 ? 19.654 13.541 -18.603 1.00 88.25 170 VAL A N 1
ATOM 1355 C CA . VAL A 1 170 ? 20.750 12.627 -18.300 1.00 88.25 170 VAL A CA 1
ATOM 1356 C C . VAL A 1 170 ? 21.933 13.007 -19.173 1.00 88.25 170 VAL A C 1
ATOM 1358 O O . VAL A 1 170 ? 21.810 13.073 -20.394 1.00 88.25 170 VAL A O 1
ATOM 1361 N N . GLU A 1 171 ? 23.081 13.221 -18.546 1.00 85.25 171 GLU A N 1
ATOM 1362 C CA . GLU A 1 171 ? 24.336 13.542 -19.215 1.00 85.25 171 GLU A CA 1
ATOM 1363 C C . GLU A 1 171 ? 25.388 12.482 -18.881 1.00 85.25 171 GLU A C 1
ATOM 1365 O O . GLU A 1 171 ? 25.487 12.001 -17.748 1.00 85.25 171 GLU A O 1
ATOM 1370 N N . LEU A 1 172 ? 26.172 12.093 -19.887 1.00 82.75 172 LEU A N 1
ATOM 1371 C CA . LEU A 1 172 ? 27.332 11.221 -19.722 1.00 82.75 172 LEU A CA 1
ATOM 1372 C C . LEU A 1 172 ? 28.585 12.087 -19.807 1.00 82.75 172 LEU A C 1
ATOM 1374 O O . LEU A 1 172 ? 28.965 12.525 -20.890 1.00 82.75 172 LEU A O 1
ATOM 1378 N N . LEU A 1 173 ? 29.215 12.330 -18.662 1.00 79.44 173 LEU A N 1
ATOM 1379 C CA . LEU A 1 173 ? 30.432 13.127 -18.581 1.00 79.44 173 LEU A CA 1
ATOM 1380 C C . LEU A 1 173 ? 31.667 12.242 -18.754 1.00 79.44 173 LEU A C 1
ATOM 1382 O O . LEU A 1 173 ? 31.735 11.122 -18.235 1.00 79.44 173 LEU A O 1
ATOM 1386 N N . THR A 1 174 ? 32.654 12.758 -19.482 1.00 71.38 174 THR A N 1
ATOM 1387 C CA . THR A 1 174 ? 33.931 12.080 -19.749 1.00 71.38 174 THR A CA 1
ATOM 1388 C C . THR A 1 174 ? 35.004 12.380 -18.704 1.00 71.38 174 THR A C 1
ATOM 1390 O O . THR A 1 174 ? 35.947 11.602 -18.579 1.00 71.38 174 THR A O 1
ATOM 1393 N N . SER A 1 175 ? 34.867 13.470 -17.939 1.00 67.88 175 SER A N 1
ATOM 1394 C CA . SER A 1 175 ? 35.802 13.872 -16.883 1.00 67.88 175 SER A CA 1
ATOM 1395 C C . SER A 1 175 ? 35.071 14.274 -15.598 1.00 67.88 175 SER A C 1
ATOM 1397 O O . SER A 1 175 ? 33.941 14.755 -15.629 1.00 67.88 175 SER A O 1
ATOM 1399 N N . LYS A 1 176 ? 35.741 14.106 -14.447 1.00 63.91 176 LYS A N 1
ATOM 1400 C CA . LYS A 1 176 ? 35.265 14.613 -13.146 1.00 63.91 176 LYS A CA 1
ATOM 1401 C C . LYS A 1 176 ? 35.268 16.146 -13.084 1.00 63.91 176 LYS A C 1
ATOM 1403 O O . LYS A 1 176 ? 34.536 16.709 -12.281 1.00 63.91 176 LYS A O 1
ATOM 1408 N N . GLU A 1 177 ? 36.084 16.806 -13.908 1.00 62.62 177 GLU A N 1
ATOM 1409 C CA . GLU A 1 177 ? 36.206 18.273 -13.952 1.00 62.62 177 GLU A CA 1
ATOM 1410 C C . GLU A 1 177 ? 34.937 18.959 -14.481 1.00 62.62 177 GLU A C 1
ATOM 1412 O O . GLU A 1 177 ? 34.689 20.119 -14.158 1.00 62.62 177 GLU A O 1
ATOM 1417 N N . ASP A 1 178 ? 34.105 18.218 -15.219 1.00 63.81 178 ASP A N 1
ATOM 1418 C CA . ASP A 1 178 ? 32.841 18.698 -15.783 1.00 63.81 178 ASP A CA 1
ATOM 1419 C C . ASP A 1 178 ? 31.680 18.663 -14.764 1.00 63.81 178 ASP A C 1
ATOM 1421 O O . ASP A 1 178 ? 30.589 19.171 -15.032 1.00 63.81 178 ASP A O 1
ATOM 1425 N N . LEU A 1 179 ? 31.888 18.072 -13.578 1.00 64.44 179 LEU A N 1
ATOM 1426 C CA . LEU A 1 179 ? 30.891 18.059 -12.506 1.00 64.44 179 LEU A CA 1
ATOM 1427 C C . LEU A 1 179 ? 30.752 19.459 -11.894 1.00 64.44 179 LEU A C 1
ATOM 1429 O O . LEU A 1 179 ? 31.739 20.089 -11.504 1.00 64.44 179 LEU A O 1
ATOM 1433 N N . ARG A 1 180 ? 29.514 19.948 -11.733 1.00 63.56 180 ARG A N 1
ATOM 1434 C CA . ARG A 1 180 ? 29.285 21.205 -11.005 1.00 63.56 180 ARG A CA 1
ATOM 1435 C C . ARG A 1 180 ? 29.790 21.081 -9.563 1.00 63.56 180 ARG A C 1
ATOM 1437 O O . ARG A 1 180 ? 29.641 20.046 -8.909 1.00 63.56 180 ARG A O 1
ATOM 1444 N N . LYS A 1 181 ? 30.358 22.179 -9.051 1.00 54.44 181 LYS A N 1
ATOM 1445 C CA . LYS A 1 181 ? 30.813 22.299 -7.656 1.00 54.44 181 LYS A CA 1
ATOM 1446 C C . LYS A 1 181 ? 29.664 21.936 -6.706 1.00 54.44 181 LYS A C 1
ATOM 1448 O O . LYS A 1 181 ? 28.648 22.622 -6.710 1.00 54.44 181 LYS A O 1
ATOM 1453 N N . GLY A 1 182 ? 29.844 20.885 -5.903 1.00 51.72 182 GLY A N 1
ATOM 1454 C CA . GLY A 1 182 ? 28.843 20.397 -4.942 1.00 51.72 182 GLY A CA 1
ATOM 1455 C C . GLY A 1 182 ? 28.405 18.941 -5.138 1.00 51.72 182 GLY A C 1
ATOM 1456 O O . GLY A 1 182 ? 27.809 18.377 -4.225 1.00 51.72 182 GLY A O 1
ATOM 1457 N N . CYS A 1 183 ? 28.738 18.301 -6.266 1.00 55.81 183 CYS A N 1
ATOM 1458 C CA . CYS A 1 183 ? 28.535 16.857 -6.437 1.00 55.81 183 CYS A CA 1
ATOM 1459 C C . CYS A 1 183 ? 29.407 16.053 -5.449 1.00 55.81 183 CYS A C 1
ATOM 1461 O O . CYS A 1 183 ? 30.571 16.394 -5.235 1.00 55.81 183 CYS A O 1
ATOM 1463 N N . LYS A 1 184 ? 28.863 14.976 -4.857 1.00 57.38 184 LYS A N 1
ATOM 1464 C CA . LYS A 1 184 ? 29.613 14.069 -3.960 1.00 57.38 184 LYS A CA 1
ATOM 1465 C C . LYS A 1 184 ? 30.835 13.469 -4.680 1.00 57.38 184 LYS A C 1
ATOM 1467 O O . LYS A 1 184 ? 30.754 13.150 -5.861 1.00 57.38 184 LYS A O 1
ATOM 1472 N N . ASP A 1 185 ? 31.947 13.278 -3.970 1.00 54.19 185 ASP A N 1
ATOM 1473 C CA . ASP A 1 185 ? 33.191 12.768 -4.563 1.00 54.19 185 ASP A CA 1
ATOM 1474 C C . ASP A 1 185 ? 33.063 11.318 -5.064 1.00 54.19 185 ASP A C 1
ATOM 1476 O O . ASP A 1 185 ? 32.576 10.426 -4.366 1.00 54.19 185 ASP A O 1
ATOM 1480 N N . LEU A 1 186 ? 33.567 11.059 -6.274 1.00 58.00 186 LEU A N 1
ATOM 1481 C CA . LEU A 1 186 ? 33.719 9.706 -6.817 1.00 58.00 186 LEU A CA 1
ATOM 1482 C C . LEU A 1 186 ? 34.935 8.999 -6.200 1.00 58.00 186 LEU A C 1
ATOM 1484 O O . LEU A 1 186 ? 35.991 9.633 -6.082 1.00 58.00 186 LEU A O 1
ATOM 1488 N N . PRO A 1 187 ? 34.868 7.674 -5.953 1.00 54.62 187 PRO A N 1
ATOM 1489 C CA . PRO A 1 187 ? 36.037 6.869 -5.606 1.00 54.62 187 PRO A CA 1
ATOM 1490 C C . PRO A 1 187 ? 37.214 7.111 -6.566 1.00 54.62 187 PRO A C 1
ATOM 1492 O O . PRO A 1 187 ? 37.024 7.403 -7.755 1.00 54.62 187 PRO A O 1
ATOM 1495 N N . LYS A 1 188 ? 38.445 7.009 -6.047 1.00 50.16 188 LYS A N 1
ATOM 1496 C CA . LYS A 1 188 ? 39.676 7.280 -6.815 1.00 50.16 188 LYS A CA 1
ATOM 1497 C C . LYS A 1 188 ? 39.864 6.328 -8.004 1.00 50.16 188 LYS A C 1
ATOM 1499 O O . LYS A 1 188 ? 40.451 6.743 -8.995 1.00 50.16 188 LYS A O 1
ATOM 1504 N N . ASP A 1 189 ? 39.259 5.143 -7.947 1.00 53.09 189 ASP A N 1
ATOM 1505 C CA . ASP A 1 189 ? 39.443 4.063 -8.925 1.00 53.09 189 ASP A CA 1
ATOM 1506 C C . ASP A 1 189 ? 38.287 3.946 -9.943 1.00 53.09 189 ASP A C 1
ATOM 1508 O O . ASP A 1 189 ? 38.133 2.923 -10.607 1.00 53.09 189 ASP A O 1
ATOM 1512 N N . PHE A 1 190 ? 37.426 4.965 -10.059 1.00 56.50 190 PHE A N 1
ATOM 1513 C CA . PHE A 1 190 ? 36.313 4.935 -11.014 1.00 56.50 190 PHE A CA 1
ATOM 1514 C C . PHE A 1 190 ? 36.813 5.104 -12.457 1.00 56.50 190 PHE A C 1
ATOM 1516 O O . PHE A 1 190 ? 37.278 6.180 -12.832 1.00 56.50 190 PHE A O 1
ATOM 1523 N N . ALA A 1 191 ? 36.670 4.052 -13.267 1.00 53.50 191 ALA A N 1
ATOM 1524 C CA . ALA A 1 191 ? 36.953 4.056 -14.699 1.00 53.50 191 ALA A CA 1
ATOM 1525 C C . ALA A 1 191 ? 35.644 3.946 -15.504 1.00 53.50 191 ALA A C 1
ATOM 1527 O O . ALA A 1 191 ? 34.893 2.982 -15.357 1.00 53.50 191 ALA A O 1
ATOM 1528 N N . GLY A 1 192 ? 35.367 4.934 -16.360 1.00 62.81 192 GLY A N 1
ATOM 1529 C CA . GLY A 1 192 ? 34.194 4.969 -17.244 1.00 62.81 192 GLY A CA 1
ATOM 1530 C C . GLY A 1 192 ? 33.481 6.328 -17.262 1.00 62.81 192 GLY A C 1
ATOM 1531 O O . GLY A 1 192 ? 33.837 7.215 -16.489 1.00 62.81 192 GLY A O 1
ATOM 1532 N N . PRO A 1 193 ? 32.478 6.512 -18.143 1.00 67.69 193 PRO A N 1
ATOM 1533 C CA . PRO A 1 193 ? 31.687 7.739 -18.186 1.00 67.69 193 PRO A CA 1
ATOM 1534 C C . PRO A 1 193 ? 30.844 7.892 -16.915 1.00 67.69 193 PRO A C 1
ATOM 1536 O O . PRO A 1 193 ? 30.257 6.923 -16.422 1.00 67.69 193 PRO A O 1
ATOM 1539 N N . ILE A 1 194 ? 30.775 9.116 -16.396 1.00 78.75 194 ILE A N 1
ATOM 1540 C CA . ILE A 1 194 ? 30.015 9.468 -15.195 1.00 78.75 194 ILE A CA 1
ATOM 1541 C C . ILE A 1 194 ? 28.607 9.851 -15.635 1.00 78.75 194 ILE A C 1
ATOM 1543 O O . ILE A 1 194 ? 28.426 10.816 -16.374 1.00 78.75 194 ILE A O 1
ATOM 1547 N N . ARG A 1 195 ? 27.603 9.096 -15.185 1.00 84.88 195 ARG A N 1
ATOM 1548 C CA . ARG A 1 195 ? 26.203 9.408 -15.469 1.00 84.88 195 ARG A CA 1
ATOM 1549 C C . ARG A 1 195 ? 25.665 10.389 -14.439 1.00 84.88 195 ARG A C 1
ATOM 1551 O O . ARG A 1 195 ? 25.612 10.080 -13.246 1.00 84.88 195 ARG A O 1
ATOM 1558 N N . VAL A 1 196 ? 25.242 11.546 -14.922 1.00 87.62 196 VAL A N 1
ATOM 1559 C CA . VAL A 1 196 ? 24.697 12.627 -14.110 1.00 87.62 196 VAL A CA 1
ATOM 1560 C C . VAL A 1 196 ? 23.251 12.862 -14.506 1.00 87.62 196 VAL A C 1
ATOM 1562 O O . VAL A 1 196 ? 22.929 12.973 -15.686 1.00 87.62 196 VAL A O 1
ATOM 1565 N N . VAL A 1 197 ? 22.381 12.912 -13.507 1.00 89.88 197 VAL A N 1
ATOM 1566 C CA . VAL A 1 197 ? 20.972 13.261 -13.654 1.00 89.88 197 VAL A CA 1
ATOM 1567 C C . VAL A 1 197 ? 20.817 14.696 -13.186 1.00 89.88 197 VAL A C 1
ATOM 1569 O O . VAL A 1 197 ? 21.262 15.047 -12.094 1.00 89.88 197 VAL A O 1
ATOM 1572 N N . ASN A 1 198 ? 20.226 15.531 -14.028 1.00 92.88 198 ASN A N 1
ATOM 1573 C CA . ASN A 1 198 ? 20.010 16.943 -13.760 1.00 92.88 198 ASN A CA 1
ATOM 1574 C C . ASN A 1 198 ? 18.506 17.225 -13.774 1.00 92.88 198 ASN A C 1
ATOM 1576 O O . ASN A 1 198 ? 17.818 16.936 -14.751 1.00 92.88 198 ASN A O 1
ATOM 1580 N N . ILE A 1 199 ? 18.008 17.782 -12.674 1.00 95.31 199 ILE A N 1
ATOM 1581 C CA . ILE A 1 199 ? 16.660 18.333 -12.562 1.00 95.31 199 ILE A CA 1
ATOM 1582 C C . ILE A 1 199 ? 16.813 19.841 -12.725 1.00 95.31 199 ILE A C 1
ATOM 1584 O O . ILE A 1 199 ? 17.379 20.504 -11.852 1.00 95.31 199 ILE A O 1
ATOM 1588 N N . ASP A 1 200 ? 16.333 20.378 -13.845 1.00 94.81 200 ASP A N 1
ATOM 1589 C CA . ASP A 1 200 ? 16.645 21.745 -14.266 1.00 94.81 200 ASP A CA 1
ATOM 1590 C C . ASP A 1 200 ? 16.383 22.787 -13.167 1.00 94.81 200 ASP A C 1
ATOM 1592 O O . ASP A 1 200 ? 15.262 22.973 -12.693 1.00 94.81 200 ASP A O 1
ATOM 1596 N N . GLY A 1 201 ? 17.452 23.486 -12.770 1.00 90.19 201 GLY A N 1
ATOM 1597 C CA . GLY A 1 201 ? 17.411 24.553 -11.768 1.00 90.19 201 GLY A CA 1
ATOM 1598 C C . GLY A 1 201 ? 17.199 24.093 -10.321 1.00 90.19 201 GLY A C 1
ATOM 1599 O O . GLY A 1 201 ? 17.047 24.950 -9.454 1.00 90.19 201 GLY A O 1
ATOM 1600 N N . ILE A 1 202 ? 17.184 22.784 -10.053 1.00 92.12 202 ILE A N 1
ATOM 1601 C CA . ILE A 1 202 ? 16.940 22.224 -8.716 1.00 92.12 202 ILE A CA 1
ATOM 1602 C C . ILE A 1 202 ? 18.117 21.371 -8.256 1.00 92.12 202 ILE A C 1
ATOM 1604 O O . ILE A 1 202 ? 18.627 21.596 -7.162 1.00 92.12 202 ILE A O 1
ATOM 1608 N N . ASP A 1 203 ? 18.540 20.404 -9.071 1.00 89.75 203 ASP A N 1
ATOM 1609 C CA . ASP A 1 203 ? 19.470 19.367 -8.632 1.00 89.75 203 ASP A CA 1
ATOM 1610 C C . ASP A 1 203 ? 20.376 18.860 -9.750 1.00 89.75 203 ASP A C 1
ATOM 1612 O O . ASP A 1 203 ? 19.986 18.825 -10.917 1.00 89.75 203 ASP A O 1
ATOM 1616 N N . GLN A 1 204 ? 21.570 18.410 -9.375 1.00 88.62 204 GLN A N 1
ATOM 1617 C CA . GLN A 1 204 ? 22.457 17.668 -10.258 1.00 88.62 204 GLN A CA 1
ATOM 1618 C C . GLN A 1 204 ? 23.204 16.608 -9.451 1.00 88.62 204 GLN A C 1
ATOM 1620 O O . GLN A 1 204 ? 24.087 16.931 -8.659 1.00 88.62 204 GLN A O 1
ATOM 1625 N N . ASN A 1 205 ? 22.872 15.339 -9.682 1.00 85.38 205 ASN A N 1
ATOM 1626 C CA . ASN A 1 205 ? 23.390 14.223 -8.902 1.00 85.38 205 ASN A CA 1
ATOM 1627 C C . ASN A 1 205 ? 23.861 13.062 -9.778 1.00 85.38 205 ASN A C 1
ATOM 1629 O O . ASN A 1 205 ? 23.298 12.749 -10.828 1.00 85.38 205 ASN A O 1
ATOM 1633 N N . MET A 1 206 ? 24.907 12.379 -9.318 1.00 86.44 206 MET A N 1
ATOM 1634 C CA . MET A 1 206 ? 25.375 11.153 -9.959 1.00 86.44 206 MET A CA 1
ATOM 1635 C C . MET A 1 206 ? 24.418 10.014 -9.629 1.00 86.44 206 MET A C 1
ATOM 1637 O O . MET A 1 206 ? 24.247 9.651 -8.465 1.00 86.44 206 MET A O 1
ATOM 1641 N N . CYS A 1 207 ? 23.811 9.431 -10.657 1.00 87.25 207 CYS A N 1
ATOM 1642 C CA . CYS A 1 207 ? 22.854 8.353 -10.483 1.00 87.25 207 CYS A CA 1
ATOM 1643 C C . CYS A 1 207 ? 22.907 7.376 -11.653 1.00 87.25 207 CYS A C 1
ATOM 1645 O O . CYS A 1 207 ? 22.974 7.765 -12.821 1.00 87.25 207 CYS A O 1
ATOM 1647 N N . CYS A 1 208 ? 22.823 6.088 -11.334 1.00 85.88 208 CYS A N 1
ATOM 1648 C CA . CYS A 1 208 ? 22.781 5.014 -12.319 1.00 85.88 208 CYS A CA 1
ATOM 1649 C C . CYS A 1 208 ? 21.355 4.529 -12.623 1.00 85.88 208 CYS A C 1
ATOM 1651 O O . CYS A 1 208 ? 21.204 3.716 -13.523 1.00 85.88 208 CYS A O 1
ATOM 1653 N N . GLY A 1 209 ? 20.323 4.973 -11.904 1.00 90.19 209 GLY A N 1
ATOM 1654 C CA . GLY A 1 209 ? 18.946 4.518 -12.133 1.00 90.19 209 GLY A CA 1
ATOM 1655 C C . GLY A 1 209 ? 18.270 5.146 -13.350 1.00 90.19 209 GLY A C 1
ATOM 1656 O O . GLY A 1 209 ? 18.781 6.086 -13.960 1.00 90.19 209 GLY A O 1
ATOM 1657 N N . THR A 1 210 ? 17.100 4.634 -13.710 1.00 94.25 210 THR A N 1
ATOM 1658 C CA . THR A 1 210 ? 16.258 5.205 -14.769 1.00 94.25 210 THR A CA 1
ATOM 1659 C C . THR A 1 210 ? 15.399 6.335 -14.208 1.00 94.25 210 THR A C 1
ATOM 1661 O O . THR A 1 210 ? 14.885 6.220 -13.099 1.00 94.25 210 THR A O 1
ATOM 1664 N N . HIS A 1 211 ? 15.201 7.395 -14.987 1.00 95.31 211 HIS A N 1
ATOM 1665 C CA . HIS A 1 211 ? 14.467 8.590 -14.571 1.00 95.31 211 HIS A CA 1
ATOM 1666 C C . HIS A 1 211 ? 13.463 8.999 -15.638 1.00 95.31 211 HIS A C 1
ATOM 1668 O O . HIS A 1 211 ? 13.724 8.805 -16.825 1.00 95.31 211 HIS A O 1
ATOM 1674 N N . VAL A 1 212 ? 12.341 9.583 -15.209 1.00 96.88 212 VAL A N 1
ATOM 1675 C CA . VAL A 1 212 ? 11.422 10.295 -16.113 1.00 96.88 212 VAL A CA 1
ATOM 1676 C C . VAL A 1 212 ? 12.142 11.454 -16.808 1.00 96.88 212 VAL A C 1
ATOM 1678 O O . VAL A 1 212 ? 13.112 11.971 -16.262 1.00 96.88 212 VAL A O 1
ATOM 1681 N N . GLU A 1 213 ? 11.664 11.879 -17.978 1.00 96.06 213 GLU A N 1
ATOM 1682 C CA . GLU A 1 213 ? 12.228 13.013 -18.740 1.00 96.06 213 GLU A CA 1
ATOM 1683 C C . GLU A 1 213 ? 11.637 14.371 -18.320 1.00 96.06 213 GLU A C 1
ATOM 1685 O O . GLU A 1 213 ? 12.233 15.430 -18.539 1.00 96.06 213 GLU A O 1
ATOM 1690 N N . SER A 1 214 ? 10.467 14.361 -17.680 1.00 97.12 214 SER A N 1
ATOM 1691 C CA . SER A 1 214 ? 9.851 15.539 -17.072 1.00 97.12 214 SER A CA 1
ATOM 1692 C C . SER A 1 214 ? 9.241 15.178 -15.730 1.00 97.12 214 SER A C 1
ATOM 1694 O O . SER A 1 214 ? 8.621 14.126 -15.579 1.00 97.12 214 SER A O 1
ATOM 1696 N N . LEU A 1 215 ? 9.348 16.083 -14.755 1.00 97.94 215 LEU A N 1
ATOM 1697 C CA . LEU A 1 215 ? 8.698 15.903 -13.459 1.00 97.94 215 LEU A CA 1
ATOM 1698 C C . LEU A 1 215 ? 7.170 15.797 -13.573 1.00 97.94 215 LEU A C 1
ATOM 1700 O O . LEU A 1 215 ? 6.554 15.240 -12.670 1.00 97.94 215 LEU A O 1
ATOM 1704 N N . SER A 1 216 ? 6.546 16.267 -14.663 1.00 97.69 216 SER A N 1
ATOM 1705 C CA . SER A 1 216 ? 5.096 16.116 -14.868 1.00 97.69 216 SER A CA 1
ATOM 1706 C C . SER A 1 216 ? 4.632 14.661 -14.869 1.00 97.69 216 SER A C 1
ATOM 1708 O O . SER A 1 216 ? 3.499 14.381 -14.482 1.00 97.69 216 SER A O 1
ATOM 1710 N N . ASP A 1 217 ? 5.512 13.739 -15.251 1.00 97.56 217 ASP A N 1
ATOM 1711 C CA . ASP A 1 217 ? 5.216 12.307 -15.311 1.00 97.56 217 ASP A CA 1
ATOM 1712 C C . ASP A 1 217 ? 5.066 11.685 -13.923 1.00 97.56 217 ASP A C 1
ATOM 1714 O O . ASP A 1 217 ? 4.401 10.662 -13.769 1.00 97.56 217 ASP A O 1
ATOM 1718 N N . LEU A 1 218 ? 5.585 12.357 -12.890 1.00 97.81 218 LEU A N 1
ATOM 1719 C CA . LEU A 1 218 ? 5.326 11.995 -11.502 1.00 97.81 218 LEU A CA 1
ATOM 1720 C C . LEU A 1 218 ? 3.878 12.246 -11.094 1.00 97.81 218 LEU A C 1
ATOM 1722 O O . LEU A 1 218 ? 3.485 11.716 -10.066 1.00 97.81 218 LEU A O 1
ATOM 1726 N N . GLN A 1 219 ? 3.101 13.032 -11.852 1.00 97.44 219 GLN A N 1
ATOM 1727 C CA . GLN A 1 219 ? 1.721 13.459 -11.568 1.00 97.44 219 GLN A CA 1
ATOM 1728 C C . GLN A 1 219 ? 1.576 14.258 -10.260 1.00 97.44 219 GLN A C 1
ATOM 1730 O O . GLN A 1 219 ? 1.212 15.432 -10.280 1.00 97.44 219 GLN A O 1
ATOM 1735 N N . ALA A 1 220 ? 1.880 13.631 -9.127 1.00 98.12 220 ALA A N 1
ATOM 1736 C CA . ALA A 1 220 ? 1.977 14.217 -7.806 1.00 98.12 220 ALA A CA 1
ATOM 1737 C C . ALA A 1 220 ? 2.998 13.453 -6.945 1.00 98.12 220 ALA A C 1
ATOM 1739 O O . ALA A 1 220 ? 3.315 12.285 -7.183 1.00 98.12 220 ALA A O 1
ATOM 1740 N N . ILE A 1 221 ? 3.461 14.111 -5.886 1.00 98.50 221 ILE A N 1
ATOM 1741 C CA . ILE A 1 221 ? 4.198 13.492 -4.781 1.00 98.50 221 ILE A CA 1
ATOM 1742 C C . ILE A 1 221 ? 3.397 13.687 -3.501 1.00 98.50 221 ILE A C 1
ATOM 1744 O O . ILE A 1 221 ? 2.929 14.794 -3.230 1.00 98.50 221 ILE A O 1
ATOM 1748 N N . LYS A 1 222 ? 3.289 12.632 -2.690 1.00 98.56 222 LYS A N 1
ATOM 1749 C CA . LYS A 1 222 ? 2.753 12.717 -1.331 1.00 98.56 222 LYS A CA 1
ATOM 1750 C C . LYS A 1 222 ? 3.798 12.256 -0.323 1.00 98.56 222 LYS A C 1
ATOM 1752 O O . LYS A 1 222 ? 4.291 11.131 -0.422 1.00 98.56 222 LYS A O 1
ATOM 1757 N N . LEU A 1 223 ? 4.096 13.107 0.654 1.00 98.50 223 LEU A N 1
ATOM 1758 C CA . LEU A 1 223 ? 4.847 12.751 1.853 1.00 98.50 223 LEU A CA 1
ATOM 1759 C C . LEU A 1 223 ? 3.836 12.257 2.896 1.00 98.50 223 LEU A C 1
ATOM 1761 O O . LEU A 1 223 ? 2.872 12.947 3.223 1.00 98.50 223 LEU A O 1
ATOM 1765 N N . LEU A 1 224 ? 3.993 11.011 3.336 1.00 97.38 224 LEU A N 1
ATOM 1766 C CA . LEU A 1 224 ? 2.984 10.285 4.108 1.00 97.38 224 LEU A CA 1
ATOM 1767 C C . LEU A 1 224 ? 3.083 10.588 5.601 1.00 97.38 224 LEU A C 1
ATOM 1769 O O . LEU A 1 224 ? 2.136 11.076 6.208 1.00 97.38 224 LEU A O 1
ATOM 1773 N N . HIS A 1 225 ? 4.226 10.252 6.187 1.00 96.06 225 HIS A N 1
ATOM 1774 C CA . HIS A 1 225 ? 4.533 10.452 7.595 1.00 96.06 225 HIS A CA 1
ATOM 1775 C C . HIS A 1 225 ? 6.048 10.437 7.784 1.00 96.06 225 HIS A C 1
ATOM 1777 O O . HIS A 1 225 ? 6.798 9.959 6.923 1.00 96.06 225 HIS A O 1
ATOM 1783 N N . GLN A 1 226 ? 6.492 10.936 8.931 1.00 97.12 226 GLN A N 1
ATOM 1784 C CA . GLN A 1 226 ? 7.891 10.985 9.306 1.00 97.12 226 GLN A CA 1
ATOM 1785 C C . GLN A 1 226 ? 8.153 10.353 10.669 1.00 97.12 226 GLN A C 1
ATOM 1787 O O . GLN A 1 226 ? 7.353 10.430 11.601 1.00 97.12 226 GLN A O 1
ATOM 1792 N N . GLU A 1 227 ? 9.319 9.734 10.791 1.00 97.25 227 GLU A N 1
ATOM 1793 C CA . GLU A 1 227 ? 9.772 9.051 11.996 1.00 97.25 227 GLU A CA 1
ATOM 1794 C C . GLU A 1 227 ? 11.111 9.624 12.461 1.00 97.25 227 GLU A C 1
ATOM 1796 O O . GLU A 1 227 ? 11.918 10.120 11.672 1.00 97.25 227 GLU A O 1
ATOM 1801 N N . LYS A 1 228 ? 11.376 9.533 13.767 1.00 96.62 228 LYS A N 1
ATOM 1802 C CA . LYS A 1 228 ? 12.654 9.941 14.362 1.00 96.62 228 LYS A CA 1
ATOM 1803 C C . LYS A 1 228 ? 13.456 8.700 14.729 1.00 96.62 228 LYS A C 1
ATOM 1805 O O . LYS A 1 228 ? 13.001 7.886 15.529 1.00 96.62 228 LYS A O 1
ATOM 1810 N N . LYS A 1 229 ? 14.677 8.573 14.205 1.00 93.31 229 LYS A N 1
ATOM 1811 C CA . LYS A 1 229 ? 15.556 7.424 14.467 1.00 93.31 229 LYS A CA 1
ATOM 1812 C C . LYS A 1 229 ? 16.966 7.882 14.820 1.00 93.31 229 LYS A C 1
ATOM 1814 O O . LYS A 1 229 ? 17.722 8.292 13.953 1.00 93.31 229 LYS A O 1
ATOM 1819 N N . LYS A 1 230 ? 17.344 7.784 16.101 1.00 92.44 230 LYS A N 1
ATOM 1820 C CA . LYS A 1 230 ? 18.708 8.090 16.598 1.00 92.44 230 LYS A CA 1
ATOM 1821 C C . LYS A 1 230 ? 19.264 9.440 16.098 1.00 92.44 230 LYS A C 1
ATOM 1823 O O . LYS A 1 230 ? 20.378 9.501 15.591 1.00 92.44 230 LYS A O 1
ATOM 1828 N N . GLY A 1 231 ? 18.474 10.509 16.209 1.00 92.38 231 GLY A N 1
ATOM 1829 C CA . GLY A 1 231 ? 18.876 11.846 15.748 1.00 92.38 231 GLY A CA 1
ATOM 1830 C C . GLY A 1 231 ? 18.762 12.073 14.237 1.00 92.38 231 GLY A C 1
ATOM 1831 O O . GLY A 1 231 ? 19.147 13.135 13.773 1.00 92.38 231 GLY A O 1
ATOM 1832 N N . LYS A 1 232 ? 18.204 11.118 13.485 1.00 96.00 232 LYS A N 1
ATOM 1833 C CA . LYS A 1 232 ? 17.873 11.232 12.059 1.00 96.00 232 LYS A CA 1
ATOM 1834 C C . LYS A 1 232 ? 16.363 11.305 11.846 1.00 96.00 232 LYS A C 1
ATOM 1836 O O . LYS A 1 232 ? 15.595 10.859 12.707 1.00 96.00 232 LYS A O 1
ATOM 1841 N N . GLY A 1 233 ? 15.949 11.840 10.703 1.00 97.12 233 GLY A N 1
ATOM 1842 C CA . GLY A 1 233 ? 14.559 11.835 10.244 1.00 97.12 233 GLY A CA 1
ATOM 1843 C C . GLY A 1 233 ? 14.359 10.796 9.149 1.00 97.12 233 GLY A C 1
ATOM 1844 O O . GLY A 1 233 ? 15.211 10.664 8.284 1.00 97.12 233 GLY A O 1
ATOM 1845 N N . ILE A 1 234 ? 13.258 10.056 9.169 1.00 98.19 234 ILE A N 1
ATOM 1846 C CA . ILE A 1 234 ? 12.838 9.207 8.049 1.00 98.19 234 ILE A CA 1
ATOM 1847 C C . ILE A 1 234 ? 11.554 9.805 7.507 1.00 98.19 234 ILE A C 1
ATOM 1849 O O . ILE A 1 234 ? 10.623 9.982 8.282 1.00 98.19 234 ILE A O 1
ATOM 1853 N N . VAL A 1 235 ? 11.498 10.111 6.215 1.00 98.50 235 VAL A N 1
ATOM 1854 C CA . VAL A 1 235 ? 10.299 10.639 5.553 1.00 98.50 235 VAL A CA 1
ATOM 1855 C C . VAL A 1 235 ? 9.826 9.617 4.532 1.00 98.50 235 VAL A C 1
ATOM 1857 O O . VAL A 1 235 ? 10.562 9.280 3.603 1.00 98.50 235 VAL A O 1
ATOM 1860 N N . TRP A 1 236 ? 8.605 9.121 4.713 1.00 98.50 236 TRP A N 1
ATOM 1861 C CA . TRP A 1 236 ? 7.970 8.176 3.800 1.00 98.50 236 TRP A CA 1
ATOM 1862 C C . TRP A 1 236 ? 7.218 8.913 2.700 1.00 98.50 236 TRP A C 1
ATOM 1864 O O . TRP A 1 236 ? 6.541 9.905 2.968 1.00 98.50 236 TRP A O 1
ATOM 1874 N N . PHE A 1 237 ? 7.298 8.419 1.468 1.00 98.69 237 PHE A N 1
ATOM 1875 C CA . PHE A 1 237 ? 6.690 9.067 0.314 1.00 98.69 237 PHE A CA 1
ATOM 1876 C C . PHE A 1 237 ? 6.204 8.072 -0.743 1.00 98.69 237 PHE A C 1
ATOM 1878 O O . PHE A 1 237 ? 6.617 6.909 -0.783 1.00 98.69 237 PHE A O 1
ATOM 1885 N N . VAL A 1 238 ? 5.324 8.572 -1.609 1.00 98.50 238 VAL A N 1
ATOM 1886 C CA . VAL A 1 238 ? 4.866 7.914 -2.836 1.00 98.50 238 VAL A CA 1
ATOM 1887 C C . VAL A 1 238 ? 4.755 8.934 -3.972 1.00 98.50 238 VAL A C 1
ATOM 1889 O O . VAL A 1 238 ? 4.435 10.104 -3.742 1.00 98.50 238 VAL A O 1
ATOM 1892 N N . CYS A 1 239 ? 5.009 8.486 -5.201 1.00 98.19 239 CYS A N 1
ATOM 1893 C CA . CYS A 1 239 ? 4.928 9.289 -6.426 1.00 98.19 239 CYS A CA 1
ATOM 1894 C C . CYS A 1 239 ? 4.013 8.626 -7.467 1.00 98.19 239 CYS A C 1
ATOM 1896 O O . CYS A 1 239 ? 3.813 7.408 -7.428 1.00 98.19 239 CYS A O 1
ATOM 1898 N N . GLY A 1 240 ? 3.491 9.400 -8.420 1.00 97.12 240 GLY A N 1
ATOM 1899 C CA . GLY A 1 240 ? 2.790 8.863 -9.591 1.00 97.12 240 GLY A CA 1
ATOM 1900 C C . GLY A 1 240 ? 1.542 8.072 -9.237 1.00 97.12 240 GLY A C 1
ATOM 1901 O O . GLY A 1 240 ? 0.770 8.433 -8.345 1.00 97.12 240 GLY A O 1
ATOM 1902 N N . GLN A 1 241 ? 1.376 6.936 -9.913 1.00 95.69 241 GLN A N 1
ATOM 1903 C CA . GLN A 1 241 ? 0.220 6.059 -9.747 1.00 95.69 241 GLN A CA 1
ATOM 1904 C C . GLN A 1 241 ? 0.018 5.601 -8.292 1.00 95.69 241 GLN A C 1
ATOM 1906 O O . GLN A 1 241 ? -1.117 5.380 -7.862 1.00 95.69 241 GLN A O 1
ATOM 1911 N N . ARG A 1 242 ? 1.091 5.512 -7.493 1.00 97.56 242 ARG A N 1
ATOM 1912 C CA . ARG A 1 242 ? 0.998 5.158 -6.070 1.00 97.56 242 ARG A CA 1
ATOM 1913 C C . ARG A 1 242 ? 0.268 6.214 -5.241 1.00 97.56 242 ARG A C 1
ATOM 1915 O O . ARG A 1 242 ? -0.389 5.854 -4.265 1.00 97.56 242 ARG A O 1
ATOM 1922 N N . VAL A 1 243 ? 0.324 7.491 -5.630 1.00 97.94 243 VAL A N 1
ATOM 1923 C CA . VAL A 1 243 ? -0.474 8.558 -4.999 1.00 97.94 243 VAL A CA 1
ATOM 1924 C C . VAL A 1 243 ? -1.956 8.324 -5.267 1.00 97.94 243 VAL A C 1
ATOM 1926 O O . VAL A 1 243 ? -2.748 8.336 -4.328 1.00 97.94 243 VAL A O 1
ATOM 1929 N N . LEU A 1 244 ? -2.330 8.043 -6.519 1.00 96.06 244 LEU A N 1
ATOM 1930 C CA . LEU A 1 244 ? -3.723 7.769 -6.890 1.00 96.06 244 LEU A CA 1
ATOM 1931 C C . LEU A 1 244 ? -4.265 6.522 -6.185 1.00 96.06 244 LEU A C 1
ATOM 1933 O O . LEU A 1 244 ? -5.379 6.551 -5.667 1.00 96.06 244 LEU A O 1
ATOM 1937 N N . LYS A 1 245 ? -3.458 5.457 -6.098 1.00 95.94 245 LYS A N 1
ATOM 1938 C CA . LYS A 1 245 ? -3.793 4.250 -5.329 1.00 95.94 245 LYS A CA 1
ATOM 1939 C C . LYS A 1 245 ? -4.006 4.576 -3.848 1.00 95.94 245 LYS A C 1
ATOM 1941 O O . LYS A 1 245 ? -5.044 4.238 -3.293 1.00 95.94 245 LYS A O 1
ATOM 1946 N N . THR A 1 246 ? -3.072 5.304 -3.235 1.00 96.38 246 THR A N 1
ATOM 1947 C CA . THR A 1 246 ? -3.163 5.706 -1.820 1.00 96.38 246 THR A CA 1
ATOM 1948 C C . THR A 1 246 ? -4.399 6.569 -1.555 1.00 96.38 246 THR A C 1
ATOM 1950 O O . THR A 1 246 ? -5.076 6.381 -0.546 1.00 96.38 246 THR A O 1
ATOM 1953 N N . LEU A 1 247 ? -4.727 7.491 -2.465 1.00 96.12 247 LEU A N 1
ATOM 1954 C CA . LEU A 1 247 ? -5.924 8.324 -2.375 1.00 96.12 247 LEU A CA 1
ATOM 1955 C C . LEU A 1 247 ? -7.199 7.481 -2.471 1.00 96.12 247 LEU A C 1
ATOM 1957 O O . LEU A 1 247 ? -8.096 7.655 -1.652 1.00 96.12 247 LEU A O 1
ATOM 1961 N N . ALA A 1 248 ? -7.272 6.558 -3.433 1.00 96.69 248 ALA A N 1
ATOM 1962 C CA . ALA A 1 248 ? -8.414 5.662 -3.588 1.00 96.69 248 ALA A CA 1
ATOM 1963 C C . ALA A 1 248 ? -8.617 4.780 -2.344 1.00 96.69 248 ALA A C 1
ATOM 1965 O O . ALA A 1 248 ? -9.738 4.660 -1.849 1.00 96.69 248 ALA A O 1
ATOM 1966 N N . ASP A 1 249 ? -7.535 4.221 -1.799 1.00 95.75 249 ASP A N 1
ATOM 1967 C CA . ASP A 1 249 ? -7.574 3.405 -0.585 1.00 95.75 249 ASP A CA 1
ATOM 1968 C C . ASP A 1 249 ? -8.039 4.232 0.625 1.00 95.75 249 ASP A C 1
ATOM 1970 O O . ASP A 1 249 ? -8.949 3.820 1.348 1.00 95.75 249 ASP A O 1
ATOM 1974 N N . SER A 1 250 ? -7.487 5.437 0.807 1.00 94.75 250 SER A N 1
ATOM 1975 C CA . SER A 1 250 ? -7.889 6.366 1.873 1.00 94.75 250 SER A CA 1
ATOM 1976 C C . SER A 1 250 ? -9.355 6.787 1.746 1.00 94.75 250 SER A C 1
ATOM 1978 O O . SER A 1 250 ? -10.087 6.818 2.737 1.00 94.75 250 SER A O 1
ATOM 1980 N N . TRP A 1 251 ? -9.808 7.066 0.525 1.00 95.19 251 TRP A N 1
ATOM 1981 C CA . TRP A 1 251 ? -11.192 7.432 0.240 1.00 95.19 251 TRP A CA 1
ATOM 1982 C C . TRP A 1 251 ? -12.162 6.292 0.556 1.00 95.19 251 TRP A C 1
ATOM 1984 O O . TRP A 1 251 ? -13.206 6.511 1.169 1.00 95.19 251 TRP A O 1
ATOM 1994 N N . ASN A 1 252 ? -11.807 5.053 0.207 1.00 96.38 252 ASN A N 1
ATOM 1995 C CA . ASN A 1 252 ? -12.615 3.880 0.531 1.00 96.38 252 ASN A CA 1
ATOM 1996 C C . ASN A 1 252 ? -12.731 3.666 2.046 1.00 96.38 252 ASN A C 1
ATOM 1998 O O . ASN A 1 252 ? -13.825 3.390 2.542 1.00 96.38 252 ASN A O 1
ATOM 2002 N N . VAL A 1 253 ? -11.633 3.841 2.790 1.00 96.06 253 VAL A N 1
ATOM 2003 C CA . VAL A 1 253 ? -11.642 3.775 4.260 1.00 96.06 253 VAL A CA 1
ATOM 2004 C C . VAL A 1 253 ? -12.560 4.847 4.848 1.00 96.06 253 VAL A C 1
ATOM 2006 O O . VAL A 1 253 ? -13.399 4.533 5.696 1.00 96.06 253 VAL A O 1
ATOM 2009 N N . SER A 1 254 ? -12.444 6.087 4.371 1.00 94.19 254 SER A N 1
ATOM 2010 C CA . SER A 1 254 ? -13.283 7.201 4.819 1.00 94.19 254 SER A CA 1
ATOM 2011 C C . SER A 1 254 ? -14.767 6.950 4.533 1.00 94.19 254 SER A C 1
ATOM 2013 O O . SER A 1 254 ? -15.613 7.046 5.422 1.00 94.19 254 SER A O 1
ATOM 2015 N N . ARG A 1 255 ? -15.095 6.480 3.325 1.00 95.25 255 ARG A N 1
ATOM 2016 C CA . ARG A 1 255 ? -16.466 6.132 2.932 1.00 95.25 255 ARG A CA 1
ATOM 2017 C C . ARG A 1 255 ? -17.071 5.035 3.810 1.00 95.25 255 ARG A C 1
ATOM 2019 O O . ARG A 1 255 ? -18.236 5.135 4.203 1.00 95.25 255 ARG A O 1
ATOM 2026 N N . GLU A 1 256 ? -16.302 3.999 4.134 1.00 96.56 256 GLU A N 1
ATOM 2027 C CA . GLU A 1 256 ? -16.751 2.945 5.048 1.00 96.56 256 GLU A CA 1
ATOM 2028 C C . GLU A 1 256 ? -16.942 3.468 6.481 1.00 96.56 256 GLU A C 1
ATOM 2030 O O . GLU A 1 256 ? -17.884 3.052 7.163 1.00 96.56 256 GLU A O 1
ATOM 2035 N N . ALA A 1 257 ? -16.115 4.414 6.934 1.00 95.50 257 ALA A N 1
ATOM 2036 C CA . ALA A 1 257 ? -16.303 5.086 8.217 1.00 95.50 257 ALA A CA 1
ATOM 2037 C C . ALA A 1 257 ? -17.587 5.936 8.233 1.00 95.50 257 ALA A C 1
ATOM 2039 O O . ALA A 1 257 ? -18.414 5.752 9.129 1.00 95.50 257 ALA A O 1
ATOM 2040 N N . CYS A 1 258 ? -17.823 6.765 7.210 1.00 96.12 258 CYS A N 1
ATOM 2041 C CA . CYS A 1 258 ? -19.065 7.528 7.032 1.00 96.12 258 CYS A CA 1
ATOM 2042 C C . CYS A 1 258 ? -20.300 6.623 7.068 1.00 96.12 258 CYS A C 1
ATOM 2044 O O . CYS A 1 258 ? -21.281 6.925 7.745 1.00 96.12 258 CYS A O 1
ATOM 2046 N N . LYS A 1 259 ? -20.250 5.471 6.383 1.00 95.94 259 LYS A N 1
ATOM 2047 C CA . LYS A 1 259 ? -21.347 4.494 6.361 1.00 95.94 259 LYS A CA 1
ATOM 2048 C C . LYS A 1 259 ? -21.625 3.905 7.745 1.00 95.94 259 LYS A C 1
ATOM 2050 O O . LYS A 1 259 ? -22.783 3.804 8.140 1.00 95.94 259 LYS A O 1
ATOM 2055 N N . LYS A 1 260 ? -20.581 3.526 8.489 1.00 94.88 260 LYS A N 1
ATOM 2056 C CA . LYS A 1 260 ? -20.716 2.961 9.844 1.00 94.88 260 LYS A CA 1
ATOM 2057 C C . LYS A 1 260 ? -21.207 3.989 10.860 1.00 94.88 260 LYS A C 1
ATOM 2059 O O . LYS A 1 260 ? -21.987 3.640 11.739 1.00 94.88 260 LYS A O 1
ATOM 2064 N N . MET A 1 261 ? -20.773 5.240 10.725 1.00 93.69 261 MET A N 1
ATOM 2065 C CA . MET A 1 261 ? -21.136 6.330 11.635 1.00 93.69 261 MET A CA 1
ATOM 2066 C C . MET A 1 261 ? -22.406 7.078 11.212 1.00 93.69 261 MET A C 1
ATOM 2068 O O . MET A 1 261 ? -22.934 7.865 11.996 1.00 93.69 261 MET A O 1
ATOM 2072 N N . SER A 1 262 ? -22.919 6.810 10.005 1.00 94.94 262 SER A N 1
ATOM 2073 C CA . SER A 1 262 ? -24.061 7.512 9.403 1.00 94.94 262 SER A CA 1
ATOM 2074 C C . SER A 1 262 ? -23.889 9.037 9.436 1.00 94.94 262 SER A C 1
ATOM 2076 O O . SER A 1 262 ? -24.781 9.765 9.870 1.00 94.94 262 SER A O 1
ATOM 2078 N N . CYS A 1 263 ? -22.716 9.515 9.016 1.00 93.56 263 CYS A N 1
ATOM 2079 C CA . CYS A 1 263 ? -22.343 10.929 9.039 1.00 93.56 263 CYS A CA 1
ATOM 2080 C C . CYS A 1 263 ? -21.535 11.322 7.798 1.00 93.56 263 CYS A C 1
ATOM 2082 O O . CYS A 1 263 ? -21.147 10.462 7.001 1.00 93.56 263 CYS A O 1
ATOM 2084 N N . LYS A 1 264 ? -21.291 12.625 7.637 1.00 94.62 264 LYS A N 1
ATOM 2085 C CA . LYS A 1 264 ? -20.334 13.132 6.644 1.00 94.62 264 LYS A CA 1
ATOM 2086 C C . LYS A 1 264 ? -18.896 12.907 7.116 1.00 94.62 264 LYS A C 1
ATOM 2088 O O . LYS A 1 264 ? -18.666 12.651 8.297 1.00 94.62 264 LYS A O 1
ATOM 2093 N N . GLU A 1 265 ? -17.938 13.005 6.198 1.00 92.50 265 GLU A N 1
ATOM 2094 C CA . GLU A 1 265 ? -16.518 12.748 6.480 1.00 92.50 265 GLU A CA 1
ATOM 2095 C C . GLU A 1 265 ? -15.969 13.701 7.547 1.00 92.50 265 GLU A C 1
ATOM 2097 O O . GLU A 1 265 ? -15.309 13.273 8.493 1.00 92.50 265 GLU A O 1
ATOM 2102 N N . GLU A 1 266 ? -16.335 14.977 7.462 1.00 94.69 266 GLU A N 1
ATOM 2103 C CA . GLU A 1 266 ? -15.903 16.024 8.389 1.00 94.69 266 GLU A CA 1
ATOM 2104 C C . GLU A 1 266 ? -16.482 15.834 9.800 1.00 94.69 266 GLU A C 1
ATOM 2106 O O . GLU A 1 266 ? -15.915 16.310 10.781 1.00 94.69 266 GLU A O 1
ATOM 2111 N N . GLU A 1 267 ? -17.599 15.111 9.910 1.00 95.19 267 GLU A N 1
ATOM 2112 C CA . GLU A 1 267 ? -18.309 14.838 11.163 1.00 95.19 267 GLU A CA 1
ATOM 2113 C C . GLU A 1 267 ? -17.799 13.565 11.859 1.00 95.19 267 GLU A C 1
ATOM 2115 O O . GLU A 1 267 ? -18.163 13.311 13.010 1.00 95.19 267 GLU A O 1
ATOM 2120 N N . ILE A 1 268 ? -16.969 12.746 11.192 1.00 94.38 268 ILE A N 1
ATOM 2121 C CA . ILE A 1 268 ? -16.452 11.490 11.762 1.00 94.38 268 ILE A CA 1
ATOM 2122 C C . ILE A 1 268 ? -15.778 11.725 13.125 1.00 94.38 268 ILE A C 1
ATOM 2124 O O . ILE A 1 268 ? -16.125 11.002 14.067 1.00 94.38 268 ILE A O 1
ATOM 2128 N N . PRO A 1 269 ? -14.851 12.696 13.292 1.00 95.19 269 PRO A N 1
ATOM 2129 C CA . PRO A 1 269 ? -14.163 12.888 14.568 1.00 95.19 269 PRO A CA 1
ATOM 2130 C C . PRO A 1 269 ? -15.132 13.231 15.703 1.00 95.19 269 PRO A C 1
ATOM 2132 O O . PRO A 1 269 ? -15.094 12.600 16.760 1.00 95.19 269 PRO A O 1
ATOM 2135 N N . GLU A 1 270 ? -16.057 14.158 15.452 1.00 95.44 270 GLU A N 1
ATOM 2136 C CA . GLU A 1 270 ? -17.074 14.569 16.422 1.00 95.44 270 GLU A CA 1
ATOM 2137 C C . GLU A 1 270 ? -17.999 13.397 16.792 1.00 95.44 270 GLU A C 1
ATOM 2139 O O . GLU A 1 270 ? -18.306 13.164 17.962 1.00 95.44 270 GLU A O 1
ATOM 2144 N N . ARG A 1 271 ? -18.420 12.588 15.811 1.00 94.50 271 ARG A N 1
ATOM 2145 C CA . ARG A 1 271 ? -19.252 11.398 16.047 1.00 94.50 271 ARG A CA 1
ATOM 2146 C C . ARG A 1 271 ? -18.536 10.340 16.877 1.00 94.50 271 ARG A C 1
ATOM 2148 O O . ARG A 1 271 ? -19.176 9.709 17.721 1.00 94.50 271 ARG A O 1
ATOM 2155 N N . ILE A 1 272 ? -17.236 10.146 16.663 1.00 95.31 272 ILE A N 1
ATOM 2156 C CA . ILE A 1 272 ? -16.414 9.250 17.482 1.00 95.31 272 ILE A CA 1
ATOM 2157 C C . ILE A 1 272 ? -16.325 9.778 18.916 1.00 95.31 272 ILE A C 1
ATOM 2159 O O . ILE A 1 272 ? -16.516 9.004 19.855 1.00 95.31 272 ILE A O 1
ATOM 2163 N N . GLU A 1 273 ? -16.087 11.076 19.103 1.00 95.56 273 GLU A N 1
ATOM 2164 C CA . GLU A 1 273 ? -16.027 11.690 20.431 1.00 95.56 273 GLU A CA 1
ATOM 2165 C C . GLU A 1 273 ? -17.363 11.549 21.177 1.00 95.56 273 GLU A C 1
ATOM 2167 O O . GLU A 1 273 ? -17.401 11.044 22.303 1.00 95.56 273 GLU A O 1
ATOM 2172 N N . ASN A 1 274 ? -18.477 11.862 20.513 1.00 94.69 274 ASN A N 1
ATOM 2173 C CA . ASN A 1 274 ? -19.825 11.692 21.053 1.00 94.69 274 ASN A CA 1
ATOM 2174 C C . ASN A 1 274 ? -20.118 10.232 21.437 1.00 94.69 274 ASN A C 1
ATOM 2176 O O . ASN A 1 274 ? -20.677 9.967 22.506 1.00 94.69 274 ASN A O 1
ATOM 2180 N N . LEU A 1 275 ? -19.704 9.267 20.609 1.00 94.94 275 LEU A N 1
ATOM 2181 C CA . LEU A 1 275 ? -19.840 7.841 20.910 1.00 94.94 275 LEU A CA 1
ATOM 2182 C C . LEU A 1 275 ? -19.006 7.439 22.136 1.00 94.94 275 LEU A C 1
ATOM 2184 O O . LEU A 1 275 ? -19.488 6.696 22.990 1.00 94.94 275 LEU A O 1
ATOM 2188 N N . GLN A 1 276 ? -17.776 7.941 22.262 1.00 94.94 276 GLN A N 1
ATOM 2189 C CA . GLN A 1 276 ? -16.925 7.677 23.424 1.00 94.94 276 GLN A CA 1
ATOM 2190 C C . GLN A 1 276 ? -17.516 8.265 24.710 1.00 94.94 276 GLN A C 1
ATOM 2192 O O . GLN A 1 276 ? -17.513 7.593 25.746 1.00 94.94 276 GLN A O 1
ATOM 2197 N N . VAL A 1 277 ? -18.051 9.488 24.655 1.00 96.12 277 VAL A N 1
ATOM 2198 C CA . VAL A 1 277 ? -18.738 10.133 25.784 1.00 96.12 277 VAL A CA 1
ATOM 2199 C C . VAL A 1 277 ? -19.989 9.345 26.173 1.00 96.12 277 VAL A C 1
ATOM 2201 O O . VAL A 1 277 ? -20.152 9.007 27.347 1.00 96.12 277 VAL A O 1
ATOM 2204 N N . SER A 1 278 ? -20.828 8.980 25.199 1.00 94.25 278 SER A N 1
ATOM 2205 C CA . SER A 1 278 ? -22.030 8.169 25.418 1.00 94.25 278 SER A CA 1
ATOM 2206 C C . SER A 1 278 ? -21.694 6.811 26.039 1.00 94.25 278 SER A C 1
ATOM 2208 O O . SER A 1 278 ? -22.292 6.430 27.043 1.00 94.25 278 SER A O 1
ATOM 2210 N N . ASN A 1 279 ? -20.666 6.123 25.533 1.00 92.00 279 ASN A N 1
ATOM 2211 C CA . ASN A 1 279 ? -20.223 4.836 26.065 1.00 92.00 279 ASN A CA 1
ATOM 2212 C C . ASN A 1 279 ? -19.721 4.949 27.516 1.00 92.00 279 ASN A C 1
ATOM 2214 O O . ASN A 1 279 ? -20.082 4.139 28.367 1.00 92.00 279 ASN A O 1
ATOM 2218 N N . ARG A 1 280 ? -18.944 5.992 27.847 1.00 89.88 280 ARG A N 1
ATOM 2219 C CA . ARG A 1 280 ? -18.535 6.261 29.240 1.00 89.88 280 ARG A CA 1
ATOM 2220 C C . ARG A 1 280 ? -19.740 6.553 30.139 1.00 89.88 280 ARG A C 1
ATOM 2222 O O . ARG A 1 280 ? -19.777 6.079 31.275 1.00 89.88 280 ARG A O 1
ATOM 2229 N N . GLY A 1 281 ? -20.720 7.305 29.637 1.00 91.38 281 GLY A N 1
ATOM 2230 C CA . GLY A 1 281 ? -21.975 7.588 30.333 1.00 91.38 281 GLY A CA 1
ATOM 2231 C C . GLY A 1 281 ? -22.785 6.321 30.612 1.00 91.38 281 GLY A C 1
ATOM 2232 O O . GLY A 1 281 ? -23.173 6.087 31.756 1.00 91.38 281 GLY A O 1
ATOM 2233 N N . ALA A 1 282 ? -22.960 5.468 29.602 1.00 85.81 282 ALA A N 1
ATOM 2234 C CA . ALA A 1 282 ? -23.641 4.183 29.719 1.00 85.81 282 ALA A CA 1
ATOM 2235 C C . ALA A 1 282 ? -22.938 3.258 30.722 1.00 85.81 282 ALA A C 1
ATOM 2237 O O . ALA A 1 282 ? -23.589 2.717 31.610 1.00 85.81 282 ALA A O 1
ATOM 2238 N N . LEU A 1 283 ? -21.605 3.145 30.668 1.00 84.19 283 LEU A N 1
ATOM 2239 C CA . LEU A 1 283 ? -20.831 2.367 31.644 1.00 84.19 283 LEU A CA 1
ATOM 2240 C C . LEU A 1 283 ? -21.017 2.881 33.079 1.00 84.19 283 LEU A C 1
ATOM 2242 O O . LEU A 1 283 ? -21.159 2.085 34.010 1.00 84.19 283 LEU A O 1
ATOM 2246 N N . LYS A 1 284 ? -21.059 4.206 33.274 1.00 85.38 284 LYS A N 1
ATOM 2247 C CA . LYS A 1 284 ? -21.331 4.811 34.586 1.00 85.38 284 LYS A CA 1
ATOM 2248 C C . LYS A 1 284 ? -22.754 4.509 35.065 1.00 85.38 284 LYS A C 1
ATOM 2250 O O . LYS A 1 284 ? -22.927 4.142 36.224 1.00 85.38 284 LYS A O 1
ATOM 2255 N N . ALA A 1 285 ? -23.752 4.626 34.190 1.00 82.06 285 ALA A N 1
ATOM 2256 C CA . ALA A 1 285 ? -25.142 4.306 34.509 1.00 82.06 285 ALA A CA 1
ATOM 2257 C C . ALA A 1 285 ? -25.309 2.825 34.880 1.00 82.06 285 ALA A C 1
ATOM 2259 O O . ALA A 1 285 ? -25.895 2.519 35.916 1.00 82.06 285 ALA A O 1
ATOM 2260 N N . THR A 1 286 ? -24.708 1.914 34.109 1.00 79.75 286 THR A N 1
ATOM 2261 C CA . THR A 1 286 ? -24.676 0.478 34.419 1.00 79.75 286 THR A CA 1
ATOM 2262 C C . THR A 1 286 ? -24.062 0.226 35.792 1.00 79.75 286 THR A C 1
ATOM 2264 O O . THR A 1 286 ? -24.642 -0.502 36.590 1.00 79.75 286 THR A O 1
ATOM 2267 N N . LYS A 1 287 ? -22.932 0.868 36.119 1.00 77.19 287 LYS A N 1
ATOM 2268 C CA . LYS A 1 287 ? -22.304 0.733 37.442 1.00 77.19 287 LYS A CA 1
ATOM 2269 C C . LYS A 1 287 ? -23.231 1.189 38.577 1.00 77.19 287 LYS A C 1
ATOM 2271 O O . LYS A 1 287 ? -23.295 0.519 39.605 1.00 77.19 287 LYS A O 1
ATOM 2276 N N . ASN A 1 288 ? -23.951 2.295 38.391 1.00 80.81 288 ASN A N 1
ATOM 2277 C CA . ASN A 1 288 ? -24.897 2.805 39.386 1.00 80.81 288 ASN A CA 1
ATOM 2278 C C . ASN A 1 288 ? -26.088 1.854 39.577 1.00 80.81 288 ASN A C 1
ATOM 2280 O O . ASN A 1 288 ? -26.380 1.482 40.708 1.00 80.81 288 ASN A O 1
ATOM 2284 N N . LEU A 1 289 ? -26.707 1.384 38.489 1.00 78.62 289 LEU A N 1
ATOM 2285 C CA . LEU A 1 289 ? -27.823 0.430 38.547 1.00 78.62 289 LEU A CA 1
ATOM 2286 C C . LEU A 1 289 ? -27.415 -0.902 39.184 1.00 78.62 289 LEU A C 1
ATOM 2288 O O . LEU A 1 289 ? -28.168 -1.492 39.953 1.00 78.62 289 LEU A O 1
ATOM 2292 N N . VAL A 1 290 ? -26.202 -1.377 38.893 1.00 73.50 290 VAL A N 1
ATOM 2293 C CA . VAL A 1 290 ? -25.624 -2.557 39.548 1.00 73.50 290 VAL A CA 1
ATOM 2294 C C . VAL A 1 290 ? -25.463 -2.330 41.048 1.00 73.50 290 VAL A C 1
ATOM 2296 O O . VAL A 1 290 ? -25.732 -3.239 41.834 1.00 73.50 290 VAL A O 1
ATOM 2299 N N . SER A 1 291 ? -25.036 -1.130 41.442 1.00 72.75 291 SER A N 1
ATOM 2300 C CA . SER A 1 291 ? -24.910 -0.765 42.847 1.00 72.75 291 SER A CA 1
ATOM 2301 C C . SER A 1 291 ? -26.272 -0.784 43.544 1.00 72.75 291 SER A C 1
ATOM 2303 O O . SER A 1 291 ? -26.425 -1.477 44.544 1.00 72.75 291 SER A O 1
ATOM 2305 N N . GLU A 1 292 ? -27.271 -0.103 42.977 1.00 75.88 292 GLU A N 1
ATOM 2306 C CA . GLU A 1 292 ? -28.644 -0.065 43.500 1.00 75.88 292 GLU A CA 1
ATOM 2307 C C . GLU A 1 292 ? -29.246 -1.472 43.623 1.00 75.88 292 GLU A C 1
ATOM 2309 O O . GLU A 1 292 ? -29.758 -1.834 44.681 1.00 75.88 292 GLU A O 1
ATOM 2314 N N . LEU A 1 293 ? -29.095 -2.310 42.590 1.00 71.62 293 LEU A N 1
ATOM 2315 C CA . LEU A 1 293 ? -29.540 -3.704 42.620 1.00 71.62 293 LEU A CA 1
ATOM 2316 C C . LEU A 1 293 ? -28.856 -4.503 43.739 1.00 71.62 293 LEU A C 1
ATOM 2318 O O . LEU A 1 293 ? -29.501 -5.324 44.392 1.00 71.62 293 LEU A O 1
ATOM 2322 N N . GLY A 1 294 ? -27.556 -4.280 43.954 1.00 68.31 294 GLY A N 1
ATOM 2323 C CA . GLY A 1 294 ? -26.803 -4.893 45.047 1.00 68.31 294 GLY A CA 1
ATOM 2324 C C . GLY A 1 294 ? -27.357 -4.509 46.415 1.00 68.31 294 GLY A C 1
ATOM 2325 O O . GLY A 1 294 ? -27.565 -5.387 47.250 1.00 68.31 294 GLY A O 1
ATOM 2326 N N . SER A 1 295 ? -27.666 -3.227 46.621 1.00 71.69 295 SER A N 1
ATOM 2327 C CA . SER A 1 295 ? -28.271 -2.726 47.859 1.00 71.69 295 SER A CA 1
ATOM 2328 C C . SER A 1 295 ? -29.669 -3.305 48.097 1.00 71.69 295 SER A C 1
ATOM 2330 O O . SER A 1 295 ? -29.920 -3.856 49.166 1.00 71.69 295 SER A O 1
ATOM 2332 N N . THR A 1 296 ? -30.558 -3.284 47.097 1.00 70.69 296 THR A N 1
ATOM 2333 C CA . THR A 1 296 ? -31.907 -3.865 47.227 1.00 70.69 296 THR A CA 1
ATOM 2334 C C . THR A 1 296 ? -31.854 -5.365 47.506 1.00 70.69 296 THR A C 1
ATOM 2336 O O . THR A 1 296 ? -32.632 -5.880 48.311 1.00 70.69 296 THR A O 1
ATOM 2339 N N . LEU A 1 297 ? -30.923 -6.089 46.873 1.00 67.31 297 LEU A N 1
ATOM 2340 C CA . LEU A 1 297 ? -30.740 -7.504 47.170 1.00 67.31 297 LEU A CA 1
ATOM 2341 C C . LEU A 1 297 ? -30.250 -7.713 48.606 1.00 67.31 297 LEU A C 1
ATOM 2343 O O . LEU A 1 297 ? -30.746 -8.611 49.281 1.00 67.31 297 LEU A O 1
ATOM 2347 N N . ALA A 1 298 ? -29.310 -6.892 49.080 1.00 67.44 298 ALA A N 1
ATOM 2348 C CA . ALA A 1 298 ? -28.822 -6.957 50.453 1.00 67.44 298 ALA A CA 1
ATOM 2349 C C . ALA A 1 298 ? -29.974 -6.811 51.460 1.00 67.44 298 ALA A C 1
ATOM 2351 O O . ALA A 1 298 ? -30.119 -7.641 52.356 1.00 67.44 298 ALA A O 1
ATOM 2352 N N . GLU A 1 299 ? -30.830 -5.806 51.270 1.00 69.12 299 GLU A N 1
ATOM 2353 C CA . GLU A 1 299 ? -32.003 -5.542 52.113 1.00 69.12 299 GLU A CA 1
ATOM 2354 C C . GLU A 1 299 ? -33.027 -6.686 52.070 1.00 69.12 299 GLU A C 1
ATOM 2356 O O . GLU A 1 299 ? -33.523 -7.126 53.112 1.00 69.12 299 GLU A O 1
ATOM 2361 N N . ALA A 1 300 ? -33.318 -7.211 50.874 1.00 64.50 300 ALA A N 1
ATOM 2362 C CA . ALA A 1 300 ? -34.227 -8.340 50.693 1.00 64.50 300 ALA A CA 1
ATOM 2363 C C . ALA A 1 300 ? -33.710 -9.609 51.386 1.00 64.50 300 ALA A C 1
ATOM 2365 O O . ALA A 1 300 ? -34.491 -10.376 51.948 1.00 64.50 300 ALA A O 1
ATOM 2366 N N . LEU A 1 301 ? -32.394 -9.835 51.372 1.00 62.59 301 LEU A N 1
ATOM 2367 C CA . LEU A 1 301 ? -31.783 -10.939 52.103 1.00 62.59 301 LEU A CA 1
ATOM 2368 C C . LEU A 1 301 ? -31.905 -10.706 53.615 1.00 62.59 301 LEU A C 1
ATOM 2370 O O . LEU A 1 301 ? -32.395 -11.591 54.306 1.00 62.59 301 LEU A O 1
ATOM 2374 N N . GLN A 1 302 ? -31.584 -9.517 54.134 1.00 64.31 302 GLN A N 1
ATOM 2375 C CA . GLN A 1 302 ? -31.728 -9.219 55.572 1.00 64.31 302 GLN A CA 1
ATOM 2376 C C . GLN A 1 302 ? -33.158 -9.442 56.087 1.00 64.31 302 GLN A C 1
ATOM 2378 O O . GLN A 1 302 ? -33.356 -9.993 57.166 1.00 64.31 302 GLN A O 1
ATOM 2383 N N . THR A 1 303 ? -34.175 -9.055 55.314 1.00 62.28 303 THR A N 1
ATOM 2384 C CA . THR A 1 303 ? -35.586 -9.204 55.720 1.00 62.28 303 THR A CA 1
ATOM 2385 C C . THR A 1 303 ? -36.094 -10.644 55.655 1.00 62.28 303 THR A C 1
ATOM 2387 O O . THR A 1 303 ? -36.950 -11.023 56.457 1.00 62.28 303 THR A O 1
ATOM 2390 N N . LYS A 1 304 ? -35.577 -11.468 54.736 1.00 54.56 304 LYS A N 1
ATOM 2391 C CA . LYS A 1 304 ? -35.992 -12.873 54.588 1.00 54.56 304 LYS A CA 1
ATOM 2392 C C . LYS A 1 304 ? -35.364 -13.805 55.636 1.00 54.56 304 LYS A C 1
ATOM 2394 O O . LYS A 1 304 ? -35.887 -14.898 55.843 1.00 54.56 304 LYS A O 1
ATOM 2399 N N . PHE A 1 305 ? -34.294 -13.384 56.316 1.00 51.47 305 PHE A N 1
ATOM 2400 C CA . PHE A 1 305 ? -33.575 -14.193 57.308 1.00 51.47 305 PHE A CA 1
ATOM 2401 C C . PHE A 1 305 ? -33.653 -13.560 58.712 1.00 51.47 305 PHE A C 1
ATOM 2403 O O . PHE A 1 305 ? -32.847 -12.709 59.067 1.00 51.47 305 PHE A O 1
ATOM 2410 N N . LYS A 1 306 ? -34.612 -13.995 59.548 1.00 39.53 306 LYS A N 1
ATOM 2411 C CA . LYS A 1 306 ? -34.578 -13.739 61.004 1.00 39.53 306 LYS A CA 1
ATOM 2412 C C . LYS A 1 306 ? -33.442 -14.563 61.626 1.00 39.53 306 LYS A C 1
ATOM 2414 O O . LYS A 1 306 ? -33.406 -15.775 61.448 1.00 39.53 306 LYS A O 1
ATOM 2419 N N . ILE A 1 307 ? -32.529 -13.901 62.332 1.00 40.09 307 ILE A N 1
ATOM 2420 C CA . ILE A 1 307 ? -31.259 -14.465 62.815 1.00 40.09 307 ILE A CA 1
ATOM 2421 C C . ILE A 1 307 ? -31.393 -14.926 64.274 1.00 40.09 307 ILE A C 1
ATOM 2423 O O . ILE A 1 307 ? -31.717 -14.117 65.144 1.00 40.09 307 ILE A O 1
ATOM 2427 N N . GLU A 1 308 ? -31.069 -16.189 64.556 1.00 27.48 308 GLU A N 1
ATOM 2428 C CA . GLU A 1 308 ? -30.636 -16.627 65.891 1.00 27.48 308 GLU A CA 1
ATOM 2429 C C . GLU A 1 308 ? -29.110 -16.444 66.016 1.00 27.48 308 GLU A C 1
ATOM 2431 O O . GLU A 1 308 ? -28.359 -16.714 65.077 1.00 27.48 308 GLU A O 1
ATOM 2436 N N . LYS A 1 309 ? -28.650 -15.914 67.160 1.00 25.48 309 LYS A N 1
ATOM 2437 C CA . LYS A 1 309 ? -27.228 -15.643 67.454 1.00 25.48 309 LYS A CA 1
ATOM 2438 C C . LYS A 1 309 ? -26.393 -16.937 67.465 1.00 25.48 309 LYS A C 1
ATOM 2440 O O . LYS A 1 309 ? -26.905 -17.972 67.879 1.00 25.48 309 LYS A O 1
ATOM 2445 N N . PRO A 1 310 ? -25.098 -16.884 67.103 1.00 31.34 310 PRO A N 1
ATOM 2446 C CA . PRO A 1 310 ? -24.274 -18.080 66.992 1.00 31.34 310 PRO A CA 1
ATOM 2447 C C . PRO A 1 310 ? -23.803 -18.581 68.365 1.00 31.34 310 PRO A C 1
ATOM 2449 O O . PRO A 1 310 ? -23.162 -17.838 69.110 1.00 31.34 310 PRO A O 1
ATOM 2452 N N . GLU A 1 311 ? -24.028 -19.863 68.655 1.00 25.03 311 GLU A N 1
ATOM 2453 C CA . GLU A 1 311 ? -23.108 -20.642 69.489 1.00 25.03 311 GLU A CA 1
ATOM 2454 C C . GLU A 1 311 ? -21.930 -21.094 68.618 1.00 25.03 311 GLU A C 1
ATOM 2456 O O . GLU A 1 311 ? -22.086 -21.462 67.451 1.00 25.03 311 GLU A O 1
ATOM 2461 N N . SER A 1 312 ? -20.723 -21.003 69.172 1.00 28.06 312 SER A N 1
ATOM 2462 C CA . SER A 1 312 ? -19.454 -21.297 68.508 1.00 28.06 312 SER A CA 1
ATOM 2463 C C . SER A 1 312 ? -19.489 -22.618 67.734 1.00 28.06 312 SER A C 1
ATOM 2465 O O . SER A 1 312 ? -19.499 -23.690 68.335 1.00 28.06 312 SER A O 1
ATOM 2467 N N . THR A 1 313 ? -19.452 -22.560 66.402 1.00 26.38 313 THR A N 1
ATOM 2468 C CA . THR A 1 313 ? -19.259 -23.753 65.568 1.00 26.38 313 THR A CA 1
ATOM 2469 C C . THR A 1 313 ? -17.985 -23.608 64.748 1.00 26.38 313 THR A C 1
ATOM 2471 O O . THR A 1 313 ? -17.868 -22.739 63.878 1.00 26.38 313 THR A O 1
ATOM 2474 N N . VAL A 1 314 ? -17.027 -24.468 65.083 1.00 25.73 314 VAL A N 1
ATOM 2475 C CA . VAL A 1 314 ? -15.807 -24.771 64.332 1.00 25.73 314 VAL A CA 1
ATOM 2476 C C . VAL A 1 314 ? -16.197 -25.175 62.905 1.00 25.73 314 VAL A C 1
ATOM 2478 O O . VAL A 1 314 ? -17.148 -25.933 62.719 1.00 25.73 314 VAL A O 1
ATOM 2481 N N . LEU A 1 315 ? -15.493 -24.655 61.894 1.00 23.56 315 LEU A N 1
ATOM 2482 C CA . LEU A 1 315 ? -15.662 -25.087 60.502 1.00 23.56 315 LEU A CA 1
ATOM 2483 C C . LEU A 1 315 ? -15.351 -26.597 60.403 1.00 23.56 315 LEU A C 1
ATOM 2485 O O . LEU A 1 315 ? -14.263 -26.995 60.825 1.00 23.56 315 LEU A O 1
ATOM 2489 N N . PRO A 1 316 ? -16.260 -27.441 59.877 1.00 27.53 316 PRO A N 1
ATOM 2490 C CA . PRO A 1 316 ? -15.981 -28.859 59.724 1.00 27.53 316 PRO A CA 1
ATOM 2491 C C . PRO A 1 316 ? -14.902 -29.090 58.661 1.00 27.53 316 PRO A C 1
ATOM 2493 O O . PRO A 1 316 ? -14.861 -28.424 57.628 1.00 27.53 316 PRO A O 1
ATOM 2496 N N . ASP A 1 317 ? -14.030 -30.054 58.946 1.00 26.30 317 ASP A N 1
ATOM 2497 C CA . ASP A 1 317 ? -12.893 -30.471 58.129 1.00 26.30 317 ASP A CA 1
ATOM 2498 C C . ASP A 1 317 ? -13.344 -30.869 56.704 1.00 26.30 317 ASP A C 1
ATOM 2500 O O . ASP A 1 317 ? -14.111 -31.817 56.504 1.00 26.30 317 ASP A O 1
ATOM 2504 N N . CYS A 1 318 ? -12.880 -30.121 55.697 1.00 30.92 318 CYS A N 1
ATOM 2505 C CA . CYS A 1 318 ? -13.376 -30.099 54.312 1.00 30.92 318 CYS A CA 1
ATOM 2506 C C . CYS A 1 318 ? -13.023 -31.346 53.469 1.00 30.92 318 CYS A C 1
ATOM 2508 O O . CYS A 1 318 ? -12.760 -31.230 52.270 1.00 30.92 318 CYS A O 1
ATOM 2510 N N . LYS A 1 319 ? -12.966 -32.543 54.064 1.00 30.14 319 LYS A N 1
ATOM 2511 C CA . LYS A 1 319 ? -12.588 -33.784 53.365 1.00 30.14 319 LYS A CA 1
ATOM 2512 C C . LYS A 1 319 ? -13.666 -34.867 53.299 1.00 30.14 319 LYS A C 1
ATOM 2514 O O . LYS A 1 319 ? -13.444 -35.822 52.557 1.00 30.14 319 LYS A O 1
ATOM 2519 N N . LYS A 1 320 ? -14.798 -34.777 54.018 1.00 29.19 320 LYS A N 1
ATOM 2520 C CA . LYS A 1 320 ? -15.736 -35.923 54.097 1.00 29.19 320 LYS A CA 1
ATOM 2521 C C . LYS A 1 320 ? -17.228 -35.700 53.826 1.00 29.19 320 LYS A C 1
ATOM 2523 O O . LYS A 1 320 ? -17.847 -36.665 53.397 1.00 29.19 320 LYS A O 1
ATOM 2528 N N . ASP A 1 321 ? -17.788 -34.494 53.901 1.00 29.34 321 ASP A N 1
ATOM 2529 C CA . ASP A 1 321 ? -19.237 -34.301 53.667 1.00 29.34 321 ASP A CA 1
ATOM 2530 C C . ASP A 1 321 ? -19.544 -33.551 52.369 1.00 29.34 321 ASP A C 1
ATOM 2532 O O . ASP A 1 321 ? -20.031 -32.425 52.332 1.00 29.34 321 ASP A O 1
ATOM 2536 N N . ASN A 1 322 ? -19.248 -34.225 51.259 1.00 36.94 322 ASN A N 1
ATOM 2537 C CA . ASN A 1 322 ? -19.412 -33.696 49.906 1.00 36.94 322 ASN A CA 1
ATOM 2538 C C . ASN A 1 322 ? -20.858 -33.818 49.372 1.00 36.94 322 ASN A C 1
ATOM 2540 O O . ASN A 1 322 ? -21.131 -33.349 48.277 1.00 36.94 322 ASN A O 1
ATOM 2544 N N . GLU A 1 323 ? -21.784 -34.465 50.092 1.00 31.64 323 GLU A N 1
ATOM 2545 C CA . GLU A 1 323 ? -23.175 -34.688 49.643 1.00 31.64 323 GLU A CA 1
ATOM 2546 C C . GLU A 1 323 ? -24.150 -33.580 50.077 1.00 31.64 323 GLU A C 1
ATOM 2548 O O . GLU A 1 323 ? -25.057 -33.246 49.319 1.00 31.64 323 GLU A O 1
ATOM 2553 N N . GLN A 1 324 ? -23.955 -32.949 51.243 1.00 31.97 324 GLN A N 1
ATOM 2554 C CA . GLN A 1 324 ? -24.821 -31.844 51.691 1.00 31.97 324 GLN A CA 1
ATOM 2555 C C . GLN A 1 324 ? -24.564 -30.543 50.910 1.00 31.97 324 GLN A C 1
ATOM 2557 O O . GLN A 1 324 ? -25.512 -29.842 50.574 1.00 31.97 324 GLN A O 1
ATOM 2562 N N . LEU A 1 325 ? -23.317 -30.305 50.487 1.00 33.06 325 LEU A N 1
ATOM 2563 C CA . LEU A 1 325 ? -22.902 -29.142 49.685 1.00 33.06 325 LEU A CA 1
ATOM 2564 C C . LEU A 1 325 ? -23.399 -29.146 48.224 1.00 33.06 325 LEU A C 1
ATOM 2566 O O . LEU A 1 325 ? -23.312 -28.125 47.536 1.00 33.06 325 LEU A O 1
ATOM 2570 N N . LYS A 1 326 ? -23.900 -30.288 47.727 1.00 33.12 326 LYS A N 1
ATOM 2571 C CA . LYS A 1 326 ? -24.301 -30.491 46.320 1.00 33.12 326 LYS A CA 1
ATOM 2572 C C . LYS A 1 326 ? -25.725 -30.030 45.998 1.00 33.12 326 LYS A C 1
ATOM 2574 O O . LYS A 1 326 ? -25.998 -29.706 44.848 1.00 33.12 326 LYS A O 1
ATOM 2579 N N . ASN A 1 327 ? -26.623 -29.968 46.982 1.00 31.83 327 ASN A N 1
ATOM 2580 C CA . ASN A 1 327 ? -28.044 -29.672 46.738 1.00 31.83 327 ASN A CA 1
ATOM 2581 C C . ASN A 1 327 ? -28.388 -28.171 46.733 1.00 31.83 327 ASN A C 1
ATOM 2583 O O . ASN A 1 327 ? -29.500 -27.798 46.364 1.00 31.83 327 ASN A O 1
ATOM 2587 N N . SER A 1 328 ? -27.440 -27.306 47.090 1.00 31.94 328 SER A N 1
ATOM 2588 C CA . SER A 1 328 ? -27.690 -25.890 47.358 1.00 31.94 328 SER A CA 1
ATOM 2589 C C . SER A 1 328 ? -27.142 -24.976 46.253 1.00 31.94 328 SER A C 1
ATOM 2591 O O . SER A 1 328 ? -26.327 -24.122 46.565 1.00 31.94 328 SER A O 1
ATOM 2593 N N . LEU A 1 329 ? -27.528 -25.115 44.971 1.00 34.06 329 LEU A N 1
ATOM 2594 C CA . LEU A 1 329 ? -27.047 -24.194 43.911 1.00 34.06 329 LEU A CA 1
ATOM 2595 C C . LEU A 1 329 ? -28.012 -23.916 42.731 1.00 34.06 329 LEU A C 1
ATOM 2597 O O . LEU A 1 329 ? -27.595 -23.753 41.581 1.00 34.06 329 LEU A O 1
ATOM 2601 N N . ARG A 1 330 ? -29.313 -23.791 43.003 1.00 30.86 330 ARG A N 1
ATOM 2602 C CA . ARG A 1 330 ? -30.252 -23.065 42.126 1.00 30.86 330 ARG A CA 1
ATOM 2603 C C . ARG A 1 330 ? -30.983 -22.039 42.985 1.00 30.86 330 ARG A C 1
ATOM 2605 O O . ARG A 1 330 ? -31.454 -22.393 44.058 1.00 30.86 330 ARG A O 1
ATOM 2612 N N . ASP A 1 331 ? -31.014 -20.789 42.526 1.00 34.06 331 ASP A N 1
ATOM 2613 C CA . ASP A 1 331 ? -31.381 -19.601 43.311 1.00 34.06 331 ASP A CA 1
ATOM 2614 C C . ASP A 1 331 ? -30.412 -19.320 44.467 1.00 34.06 331 ASP A C 1
ATOM 2616 O O . ASP A 1 331 ? -29.637 -20.190 44.845 1.00 34.06 331 ASP A O 1
ATOM 2620 N N . ILE A 1 332 ? -30.370 -18.078 44.967 1.00 36.41 332 ILE A N 1
ATOM 2621 C CA . ILE A 1 332 ? -29.512 -17.662 46.093 1.00 36.41 332 ILE A CA 1
ATOM 2622 C C . ILE A 1 332 ? -29.539 -18.739 47.170 1.00 36.41 332 ILE A C 1
ATOM 2624 O O . ILE A 1 332 ? -30.527 -18.890 47.889 1.00 36.41 332 ILE A O 1
ATOM 2628 N N . THR A 1 333 ? -28.465 -19.508 47.254 1.00 36.59 333 THR A N 1
ATOM 2629 C CA . THR A 1 333 ? -28.444 -20.689 48.097 1.00 36.59 333 THR A CA 1
ATOM 2630 C C . THR A 1 333 ? -27.528 -20.411 49.259 1.00 36.59 333 THR A C 1
ATOM 2632 O O . THR A 1 333 ? -26.324 -20.205 49.102 1.00 36.59 333 THR A O 1
ATOM 2635 N N . LEU A 1 334 ? -28.169 -20.315 50.419 1.00 37.22 334 LEU A N 1
ATOM 2636 C CA . LEU A 1 334 ? -27.523 -20.269 51.713 1.00 37.22 334 LEU A CA 1
ATOM 2637 C C . LEU A 1 334 ? -27.258 -21.698 52.146 1.00 37.22 334 LEU A C 1
ATOM 2639 O O . LEU A 1 334 ? -28.160 -22.394 52.602 1.00 37.22 334 LEU A O 1
ATOM 2643 N N . ASP A 1 335 ? -26.007 -22.108 52.003 1.00 41.28 335 ASP A N 1
ATOM 2644 C CA . ASP A 1 335 ? -25.505 -23.324 52.626 1.00 41.28 335 ASP A CA 1
ATOM 2645 C C . ASP A 1 335 ? -24.786 -22.891 53.910 1.00 41.28 335 ASP A C 1
ATOM 2647 O O . ASP A 1 335 ? -23.594 -22.567 53.923 1.00 41.28 335 ASP A O 1
ATOM 2651 N N . GLY A 1 336 ? -25.564 -22.694 54.976 1.00 53.97 336 GLY A N 1
ATOM 2652 C CA . GLY A 1 336 ? -25.075 -22.101 56.222 1.00 53.97 336 GLY A CA 1
ATOM 2653 C C . GLY A 1 336 ? -24.521 -20.679 56.032 1.00 53.97 336 GLY A C 1
ATOM 2654 O O . GLY A 1 336 ? -25.271 -19.740 55.772 1.00 53.97 336 GLY A O 1
ATOM 2655 N N . LYS A 1 337 ? -23.198 -20.507 56.184 1.00 58.94 337 LYS A N 1
ATOM 2656 C CA . LYS A 1 337 ? -22.501 -19.204 56.137 1.00 58.94 337 LYS A CA 1
ATOM 2657 C C . LYS A 1 337 ? -22.181 -18.712 54.716 1.00 58.94 337 LYS A C 1
ATOM 2659 O O . LYS A 1 337 ? -21.641 -17.622 54.592 1.00 58.94 337 LYS A O 1
ATOM 2664 N N . VAL A 1 338 ? -22.463 -19.458 53.642 1.00 58.91 338 VAL A N 1
ATOM 2665 C CA . VAL A 1 338 ? -22.014 -19.098 52.277 1.00 58.91 338 VAL A CA 1
ATOM 2666 C C . VAL A 1 338 ? -23.175 -18.657 51.380 1.00 58.91 338 VAL A C 1
ATOM 2668 O O . VAL A 1 338 ? -24.169 -19.365 51.274 1.00 58.91 338 VAL A O 1
ATOM 2671 N N . LEU A 1 339 ? -23.028 -17.521 50.691 1.00 64.69 339 LEU A N 1
ATOM 2672 C CA . LEU A 1 339 ? -23.940 -16.997 49.671 1.00 64.69 339 LEU A CA 1
ATOM 2673 C C . LEU A 1 339 ? -23.269 -17.036 48.296 1.00 64.69 339 LEU A C 1
ATOM 2675 O O . LEU A 1 339 ? -22.175 -16.506 48.132 1.00 64.69 339 LEU A O 1
ATOM 2679 N N . LYS A 1 340 ? -23.919 -17.629 47.291 1.00 65.38 340 LYS A N 1
ATOM 2680 C CA . LYS A 1 340 ? -23.370 -17.767 45.931 1.00 65.38 340 LYS A CA 1
ATOM 2681 C C . LYS A 1 340 ? -24.265 -17.067 44.903 1.00 65.38 340 LYS A C 1
ATOM 2683 O O . LYS A 1 340 ? -25.480 -17.249 44.924 1.00 65.38 340 LYS A O 1
ATOM 2688 N N . LEU A 1 341 ? -23.674 -16.297 43.986 1.00 65.31 341 LEU A N 1
ATOM 2689 C CA . LEU A 1 341 ? -24.370 -15.638 42.877 1.00 65.31 341 LEU A CA 1
ATOM 2690 C C . LEU A 1 341 ? -23.556 -15.722 41.580 1.00 65.31 341 LEU A C 1
ATOM 2692 O O . LEU A 1 341 ? -22.375 -15.377 41.540 1.00 65.31 341 LEU A O 1
ATOM 2696 N N . HIS A 1 342 ? -24.212 -16.128 40.495 1.00 65.38 342 HIS A N 1
ATOM 2697 C CA . HIS A 1 342 ? -23.624 -16.170 39.160 1.00 65.38 342 HIS A CA 1
ATOM 2698 C C . HIS A 1 342 ? -24.459 -15.354 38.164 1.00 65.38 342 HIS A C 1
ATOM 2700 O O . HIS A 1 342 ? -25.683 -15.479 38.130 1.00 65.38 342 HIS A O 1
ATOM 2706 N N . ARG A 1 343 ? -23.805 -14.509 37.356 1.00 66.06 343 ARG A N 1
ATOM 2707 C CA . ARG A 1 343 ? -24.442 -13.707 36.299 1.00 66.06 343 ARG A CA 1
ATOM 2708 C C . ARG A 1 343 ? -23.657 -13.823 34.983 1.00 66.06 343 ARG A C 1
ATOM 2710 O O . ARG A 1 343 ? -22.679 -13.097 34.804 1.00 66.06 343 ARG A O 1
ATOM 2717 N N . PRO A 1 344 ? -24.068 -14.704 34.054 1.00 59.72 344 PRO A N 1
ATOM 2718 C CA . PRO A 1 344 ? -23.307 -14.974 32.831 1.00 59.72 344 PRO A CA 1
ATOM 2719 C C . PRO A 1 344 ? -23.312 -13.810 31.832 1.00 59.72 344 PRO A C 1
ATOM 2721 O O . PRO A 1 344 ? -22.398 -13.692 31.020 1.00 59.72 344 PRO A O 1
ATOM 2724 N N . ASP A 1 345 ? -24.314 -12.933 31.905 1.00 61.12 345 ASP A N 1
ATOM 2725 C CA . ASP A 1 345 ? -24.501 -11.813 30.972 1.00 61.12 345 ASP A CA 1
ATOM 2726 C C . ASP A 1 345 ? -23.807 -10.514 31.404 1.00 61.12 345 ASP A C 1
ATOM 2728 O O . ASP A 1 345 ? -23.965 -9.486 30.751 1.00 61.12 345 ASP A O 1
ATOM 2732 N N . LEU A 1 346 ? -23.060 -10.538 32.513 1.00 66.75 346 LEU A N 1
ATOM 2733 C CA . LEU A 1 346 ? -22.408 -9.355 33.074 1.00 66.75 346 LEU A CA 1
ATOM 2734 C C . LEU A 1 346 ? -20.883 -9.447 32.960 1.00 66.75 346 LEU A C 1
ATOM 2736 O O . LEU A 1 346 ? -20.292 -10.520 33.102 1.00 66.75 346 LEU A O 1
ATOM 2740 N N . GLY A 1 347 ? -20.237 -8.305 32.726 1.00 69.38 347 GLY A N 1
ATOM 2741 C CA . GLY A 1 347 ? -18.782 -8.185 32.732 1.00 69.38 347 GLY A CA 1
ATOM 2742 C C . GLY A 1 347 ? -18.193 -8.085 34.149 1.00 69.38 347 GLY A C 1
ATOM 2743 O O . GLY A 1 347 ? -18.928 -7.920 35.127 1.00 69.38 347 GLY A O 1
ATOM 2744 N N . PRO A 1 348 ? -16.861 -8.211 34.301 1.00 71.94 348 PRO A N 1
ATOM 2745 C CA . PRO A 1 348 ? -16.172 -8.149 35.598 1.00 71.94 348 PRO A CA 1
ATOM 2746 C C . PRO A 1 348 ? -16.415 -6.855 36.382 1.00 71.94 348 PRO A C 1
ATOM 2748 O O . PRO A 1 348 ? -16.326 -6.859 37.609 1.00 71.94 348 PRO A O 1
ATOM 2751 N N . GLU A 1 349 ? -16.740 -5.760 35.698 1.00 72.38 349 GLU A N 1
ATOM 2752 C CA . GLU A 1 349 ? -17.119 -4.473 36.282 1.00 72.38 349 GLU A CA 1
ATOM 2753 C C . GLU A 1 349 ? -18.349 -4.554 37.201 1.00 72.38 349 GLU A C 1
ATOM 2755 O O . GLU A 1 349 ? -18.517 -3.687 38.057 1.00 72.38 349 GLU A O 1
ATOM 2760 N N . PHE A 1 350 ? -19.166 -5.609 37.077 1.00 73.94 350 PHE A N 1
ATOM 2761 C CA . PHE A 1 350 ? -20.275 -5.907 37.985 1.00 73.94 350 PHE A CA 1
ATOM 2762 C C . PHE A 1 350 ? -19.806 -6.370 39.368 1.00 73.94 350 PHE A C 1
ATOM 2764 O O . PHE A 1 350 ? -20.412 -6.022 40.379 1.00 73.94 350 PHE A O 1
ATOM 2771 N N . LEU A 1 351 ? -18.743 -7.177 39.418 1.00 75.88 351 LEU A N 1
ATOM 2772 C CA . LEU A 1 351 ? -18.445 -8.000 40.586 1.00 75.88 351 LEU A CA 1
ATOM 2773 C C . LEU A 1 351 ? -18.086 -7.164 41.812 1.00 75.88 351 LEU A C 1
ATOM 2775 O O . LEU A 1 351 ? -18.681 -7.380 42.858 1.00 75.88 351 LEU A O 1
ATOM 2779 N N . ALA A 1 352 ? -17.158 -6.209 41.687 1.00 78.19 352 ALA A N 1
ATOM 2780 C CA . ALA A 1 352 ? -16.666 -5.434 42.828 1.00 78.19 352 ALA A CA 1
ATOM 2781 C C . ALA A 1 352 ? -17.719 -4.482 43.439 1.00 78.19 352 ALA A C 1
ATOM 2783 O O . ALA A 1 352 ? -17.919 -4.562 44.648 1.00 78.19 352 ALA A O 1
ATOM 2784 N N . PRO A 1 353 ? -18.451 -3.649 42.665 1.00 73.56 353 PRO A N 1
ATOM 2785 C CA . PRO A 1 353 ? -19.497 -2.791 43.233 1.00 73.56 353 PRO A CA 1
ATOM 2786 C C . PRO A 1 353 ? -20.614 -3.590 43.909 1.00 73.56 353 PRO A C 1
ATOM 2788 O O . PRO A 1 353 ? -21.108 -3.214 44.967 1.00 73.56 353 PRO A O 1
ATOM 2791 N N . PHE A 1 354 ? -20.998 -4.720 43.313 1.00 74.31 354 PHE A N 1
ATOM 2792 C CA . PHE A 1 354 ? -22.018 -5.592 43.881 1.00 74.31 354 PHE A CA 1
ATOM 2793 C C . PHE A 1 354 ? -21.536 -6.263 45.175 1.00 74.31 354 PHE A C 1
ATOM 2795 O O . PHE A 1 354 ? -22.273 -6.340 46.156 1.00 74.31 354 PHE A O 1
ATOM 2802 N N . ALA A 1 355 ? -20.275 -6.693 45.192 1.00 76.75 355 ALA A N 1
ATOM 2803 C CA . ALA A 1 355 ? -19.585 -7.188 46.372 1.00 76.75 355 ALA A CA 1
ATOM 2804 C C . ALA A 1 355 ? -19.562 -6.159 47.511 1.00 76.75 355 ALA A C 1
ATOM 2806 O O . ALA A 1 355 ? -19.932 -6.489 48.635 1.00 76.75 355 ALA A O 1
ATOM 2807 N N . ASP A 1 356 ? -19.162 -4.920 47.221 1.00 78.50 356 ASP A N 1
ATOM 2808 C CA . ASP A 1 356 ? -19.064 -3.845 48.213 1.00 78.50 356 ASP A CA 1
ATOM 2809 C C . ASP A 1 356 ? -20.405 -3.591 48.917 1.00 78.50 356 ASP A C 1
ATOM 2811 O O . ASP A 1 356 ? -20.443 -3.463 50.140 1.00 78.50 356 ASP A O 1
ATOM 2815 N N . ASN A 1 357 ? -21.518 -3.608 48.177 1.00 73.75 357 ASN A N 1
ATOM 2816 C CA . ASN A 1 357 ? -22.849 -3.420 48.764 1.00 73.75 357 ASN A CA 1
ATOM 2817 C C . ASN A 1 357 ? -23.312 -4.603 49.621 1.00 73.75 357 ASN A C 1
ATOM 2819 O O . ASN A 1 357 ? -24.085 -4.420 50.560 1.00 73.75 357 ASN A O 1
ATOM 2823 N N . LEU A 1 358 ? -22.824 -5.812 49.336 1.00 72.75 358 LEU A N 1
ATOM 2824 C CA . LEU A 1 358 ? -23.113 -6.994 50.143 1.00 72.75 358 LEU A CA 1
ATOM 2825 C C . LEU A 1 358 ? -22.114 -7.203 51.294 1.00 72.75 358 LEU A C 1
ATOM 2827 O O . LEU A 1 358 ? -22.361 -8.044 52.156 1.00 72.75 358 LEU A O 1
ATOM 2831 N N . ALA A 1 359 ? -21.019 -6.440 51.361 1.00 72.88 359 ALA A N 1
ATOM 2832 C CA . ALA A 1 359 ? -19.995 -6.588 52.397 1.00 72.88 359 ALA A CA 1
ATOM 2833 C C . ALA A 1 359 ? -20.556 -6.403 53.820 1.00 72.88 359 ALA A C 1
ATOM 2835 O O . ALA A 1 359 ? -20.111 -7.070 54.749 1.00 72.88 359 ALA A O 1
ATOM 2836 N N . GLN A 1 360 ? -21.602 -5.590 53.998 1.00 67.62 360 GLN A N 1
ATOM 2837 C CA . GLN A 1 360 ? -22.252 -5.438 55.306 1.00 67.62 360 GLN A CA 1
ATOM 2838 C C . GLN A 1 360 ? -22.874 -6.743 55.829 1.00 67.62 360 GLN A C 1
ATOM 2840 O O . GLN A 1 360 ? -22.933 -6.945 57.041 1.00 67.62 360 GLN A O 1
ATOM 2845 N N . LEU A 1 361 ? -23.322 -7.640 54.940 1.00 64.38 361 LEU A N 1
ATOM 2846 C CA . LEU A 1 361 ? -23.809 -8.971 55.324 1.00 64.38 361 LEU A CA 1
ATOM 2847 C C . LEU A 1 361 ? -22.666 -9.866 55.816 1.00 64.38 361 LEU A C 1
ATOM 2849 O O . LEU A 1 361 ? -22.872 -10.703 56.689 1.00 64.38 361 LEU A O 1
ATOM 2853 N N . VAL A 1 362 ? -21.459 -9.689 55.274 1.00 66.81 362 VAL A N 1
ATOM 2854 C CA . VAL A 1 362 ? -20.258 -10.408 55.721 1.00 66.81 362 VAL A CA 1
ATOM 2855 C C . VAL A 1 362 ? -19.900 -9.989 57.145 1.00 66.81 362 VAL A C 1
ATOM 2857 O O . VAL A 1 362 ? -19.769 -10.849 58.011 1.00 66.81 362 VAL A O 1
ATOM 2860 N N . GLU A 1 363 ? -19.814 -8.682 57.405 1.00 65.75 363 GLU A N 1
ATOM 2861 C CA . GLU A 1 363 ? -19.401 -8.142 58.709 1.00 65.75 363 GLU A CA 1
ATOM 2862 C C . GLU A 1 363 ? -20.427 -8.394 59.820 1.00 65.75 363 GLU A C 1
ATOM 2864 O O . GLU A 1 363 ? -20.059 -8.774 60.929 1.00 65.75 363 GLU A O 1
ATOM 2869 N N . LYS A 1 364 ? -21.721 -8.190 59.544 1.00 62.31 364 LYS A N 1
ATOM 2870 C CA . LYS A 1 364 ? -22.770 -8.318 60.570 1.00 62.31 364 LYS A CA 1
ATOM 2871 C C . LYS A 1 364 ? -23.209 -9.758 60.814 1.00 62.31 364 LYS A C 1
ATOM 2873 O O . LYS A 1 364 ? -23.637 -10.071 61.921 1.00 62.31 364 LYS A O 1
ATOM 2878 N N . GLU A 1 365 ? -23.140 -10.618 59.796 1.00 61.81 365 GLU A N 1
ATOM 2879 C CA . GLU A 1 365 ? -23.734 -11.963 59.844 1.00 61.81 365 GLU A CA 1
ATOM 2880 C C . GLU A 1 365 ? -22.709 -13.095 59.669 1.00 61.81 365 GLU A C 1
ATOM 2882 O O . GLU A 1 365 ? -23.087 -14.267 59.683 1.00 61.81 365 GLU A O 1
ATOM 2887 N N . GLY A 1 366 ? -21.415 -12.780 59.518 1.00 64.31 366 GLY A N 1
ATOM 2888 C CA . GLY A 1 366 ? -20.340 -13.773 59.414 1.00 64.31 366 GLY A CA 1
ATOM 2889 C C . GLY A 1 366 ? -20.424 -14.637 58.153 1.00 64.31 366 GLY A C 1
ATOM 2890 O O . GLY A 1 366 ? -20.081 -15.824 58.187 1.00 64.31 366 GLY A O 1
ATOM 2891 N N . LYS A 1 367 ? -20.936 -14.066 57.056 1.00 67.12 367 LYS A N 1
ATOM 2892 C CA . LYS A 1 367 ? -21.169 -14.769 55.788 1.00 67.12 367 LYS A CA 1
ATOM 2893 C C . LYS A 1 367 ? -19.972 -14.679 54.836 1.00 67.12 367 LYS A C 1
ATOM 2895 O O . LYS A 1 367 ? -19.222 -13.716 54.858 1.00 67.12 367 LYS A O 1
ATOM 2900 N N . ILE A 1 368 ? -19.819 -15.664 53.956 1.00 70.81 368 ILE A N 1
ATOM 2901 C CA . ILE A 1 368 ? -18.883 -15.662 52.825 1.00 70.81 368 ILE A CA 1
ATOM 2902 C C . ILE A 1 368 ? -19.704 -15.527 51.549 1.00 70.81 368 ILE A C 1
ATOM 2904 O O . ILE A 1 368 ? -20.627 -16.299 51.317 1.00 70.81 368 ILE A O 1
ATOM 2908 N N . ILE A 1 369 ? -19.371 -14.569 50.701 1.00 73.81 369 ILE A N 1
ATOM 2909 C CA . ILE A 1 369 ? -20.086 -14.262 49.469 1.00 73.81 369 ILE A CA 1
ATOM 2910 C C . ILE A 1 369 ? -19.214 -14.638 48.283 1.00 73.81 369 ILE A C 1
ATOM 2912 O O . ILE A 1 369 ? -18.085 -14.177 48.173 1.00 73.81 369 ILE A O 1
ATOM 2916 N N . PHE A 1 370 ? -19.754 -15.443 47.377 1.00 74.25 370 PHE A N 1
ATOM 2917 C CA . PHE A 1 370 ? -19.113 -15.884 46.151 1.00 74.25 370 PHE A CA 1
ATOM 2918 C C . PHE A 1 370 ? -19.881 -15.338 44.948 1.00 74.25 370 PHE A C 1
ATOM 2920 O O . PHE A 1 370 ? -21.017 -15.733 44.689 1.00 74.25 370 PHE A O 1
ATOM 2927 N N . LEU A 1 371 ? -19.260 -14.437 44.198 1.00 74.38 371 LEU A N 1
ATOM 2928 C CA . LEU A 1 371 ? -19.801 -13.833 42.988 1.00 74.38 371 LEU A CA 1
ATOM 2929 C C . LEU A 1 371 ? -19.020 -14.326 41.772 1.00 74.38 371 LEU A C 1
ATOM 2931 O O . LEU A 1 371 ? -17.795 -14.436 41.803 1.00 74.38 371 LEU A O 1
ATOM 2935 N N . SER A 1 372 ? -19.715 -14.577 40.669 1.00 73.19 372 SER A N 1
ATOM 2936 C CA . SER A 1 372 ? -19.071 -14.923 39.402 1.00 73.19 372 SER A CA 1
ATOM 2937 C C . SER A 1 372 ? -19.814 -14.354 38.198 1.00 73.19 372 SER A C 1
ATOM 2939 O O . SER A 1 372 ? -21.039 -14.217 38.218 1.00 73.19 372 SER A O 1
ATOM 2941 N N . CYS A 1 373 ? -19.079 -14.040 37.133 1.00 67.56 373 CYS A N 1
ATOM 2942 C CA . CYS A 1 373 ? -19.642 -13.573 35.868 1.00 67.56 373 CYS A CA 1
ATOM 2943 C C . CYS A 1 373 ? -18.832 -14.064 34.658 1.00 67.56 373 CYS A C 1
ATOM 2945 O O . CYS A 1 373 ? -17.674 -14.466 34.801 1.00 67.56 373 CYS A O 1
ATOM 2947 N N . GLY A 1 374 ? -19.435 -14.027 33.470 1.00 62.59 374 GLY A N 1
ATOM 2948 C CA . GLY A 1 374 ? -18.849 -14.541 32.228 1.00 62.59 374 GLY A CA 1
ATOM 2949 C C . GLY A 1 374 ? -19.501 -15.834 31.732 1.00 62.59 374 GLY A C 1
ATOM 2950 O O . GLY A 1 374 ? -20.260 -16.481 32.452 1.00 62.59 374 GLY A O 1
ATOM 2951 N N . ARG A 1 375 ? -19.217 -16.175 30.472 1.00 58.06 375 ARG A N 1
ATOM 2952 C CA . ARG A 1 375 ? -19.745 -17.354 29.766 1.00 58.06 375 ARG A CA 1
ATOM 2953 C C . ARG A 1 375 ? -18.671 -18.446 29.675 1.00 58.06 375 ARG A C 1
ATOM 2955 O O . ARG A 1 375 ? -17.530 -18.226 30.075 1.00 58.06 375 ARG A O 1
ATOM 2962 N N . GLU A 1 376 ? -19.053 -19.631 29.201 1.00 51.22 376 GLU A N 1
ATOM 2963 C CA . GLU A 1 376 ? -18.225 -20.847 29.199 1.00 51.22 376 GLU A CA 1
ATOM 2964 C C . GLU A 1 376 ? -16.743 -20.611 28.833 1.00 51.22 376 GLU A C 1
ATOM 2966 O O . GLU A 1 376 ? -16.414 -19.873 27.906 1.00 51.22 376 GLU A O 1
ATOM 2971 N N . ASN A 1 377 ? -15.849 -21.277 29.575 1.00 50.62 377 ASN A N 1
ATOM 2972 C CA . ASN A 1 377 ? -14.383 -21.300 29.425 1.00 50.62 377 ASN A CA 1
ATOM 2973 C C . ASN A 1 377 ? -13.600 -20.031 29.814 1.00 50.62 377 ASN A C 1
ATOM 2975 O O . ASN A 1 377 ? -12.376 -20.113 29.915 1.00 50.62 377 ASN A O 1
ATOM 2979 N N . VAL A 1 378 ? -14.246 -18.891 30.104 1.00 58.78 378 VAL A N 1
ATOM 2980 C CA . VAL A 1 378 ? -13.583 -17.716 30.710 1.00 58.78 378 VAL A CA 1
ATOM 2981 C C . VAL A 1 378 ? -14.542 -16.977 31.655 1.00 58.78 378 VAL A C 1
ATOM 2983 O O . VAL A 1 378 ? -15.421 -16.237 31.217 1.00 58.78 378 VAL A O 1
ATOM 2986 N N . GLY A 1 379 ? -14.337 -17.129 32.966 1.00 66.25 379 GLY A N 1
ATOM 2987 C CA . GLY A 1 379 ? -15.130 -16.466 34.008 1.00 66.25 379 GLY A CA 1
ATOM 2988 C C . GLY A 1 379 ? -14.295 -15.587 34.936 1.00 66.25 379 GLY A C 1
ATOM 2989 O O . GLY A 1 379 ? -13.126 -15.873 35.198 1.00 66.25 379 GLY A O 1
ATOM 2990 N N . ASN A 1 380 ? -14.898 -14.522 35.462 1.00 75.38 380 ASN A N 1
ATOM 2991 C CA . ASN A 1 380 ? -14.337 -13.753 36.571 1.00 75.38 380 ASN A CA 1
ATOM 2992 C C . ASN A 1 380 ? -15.037 -14.170 37.863 1.00 75.38 380 ASN A C 1
ATOM 2994 O O . ASN A 1 380 ? -16.255 -14.353 37.884 1.00 75.38 380 ASN A O 1
ATOM 2998 N N . ILE A 1 381 ? -14.264 -14.311 38.934 1.00 75.81 381 ILE A N 1
ATOM 2999 C CA . ILE A 1 381 ? -14.749 -14.706 40.255 1.00 75.81 381 ILE A CA 1
ATOM 3000 C C . ILE A 1 381 ? -14.323 -13.643 41.261 1.00 75.81 381 ILE A C 1
ATOM 3002 O O . ILE A 1 381 ? -13.218 -13.097 41.183 1.00 75.81 381 ILE A O 1
ATOM 3006 N N . TYR A 1 382 ? -15.215 -13.367 42.205 1.00 79.00 382 TYR A N 1
ATOM 3007 C CA . TYR A 1 382 ? -14.998 -12.454 43.311 1.00 79.00 382 TYR A CA 1
ATOM 3008 C C . TYR A 1 382 ? -15.568 -13.063 44.590 1.00 79.00 382 TYR A C 1
ATOM 3010 O O . TYR A 1 382 ? -16.738 -13.428 44.628 1.00 79.00 382 TYR A O 1
ATOM 3018 N N . VAL A 1 383 ? -14.758 -13.175 45.636 1.00 77.94 383 VAL A N 1
ATOM 3019 C CA . VAL A 1 383 ? -15.167 -13.723 46.934 1.00 77.94 383 VAL A CA 1
ATOM 3020 C C . VAL A 1 383 ? -14.944 -12.671 48.009 1.00 77.94 383 VAL A C 1
ATOM 3022 O O . VAL A 1 383 ? -13.891 -12.039 48.015 1.00 77.94 383 VAL A O 1
ATOM 3025 N N . ILE A 1 384 ? -15.901 -12.499 48.918 1.00 81.94 384 ILE A N 1
ATOM 3026 C CA . ILE A 1 384 ? -15.752 -11.685 50.131 1.00 81.94 384 ILE A CA 1
ATOM 3027 C C . ILE A 1 384 ? -16.071 -12.547 51.339 1.00 81.94 384 ILE A C 1
ATOM 3029 O O . ILE A 1 384 ? -17.022 -13.319 51.309 1.00 81.94 384 ILE A O 1
ATOM 3033 N N . GLY A 1 385 ? -15.319 -12.397 52.413 1.00 78.44 385 GLY A N 1
ATOM 3034 C CA . GLY A 1 385 ? -15.607 -13.042 53.682 1.00 78.44 385 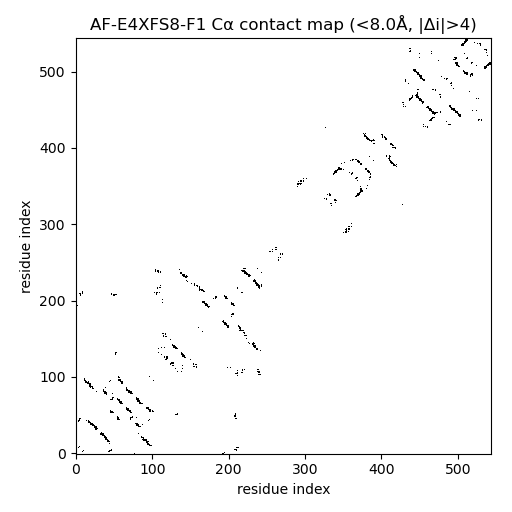GLY A CA 1
ATOM 3035 C C . GLY A 1 385 ? -14.821 -12.387 54.806 1.00 78.44 385 GLY A C 1
ATOM 3036 O O . GLY A 1 385 ? -14.125 -11.392 54.593 1.00 78.44 385 GLY A O 1
ATOM 3037 N N . ASP A 1 386 ? -14.917 -12.982 55.989 1.00 75.25 386 ASP A N 1
ATOM 3038 C CA . ASP A 1 386 ? -14.057 -12.642 57.117 1.00 75.25 386 ASP A CA 1
ATOM 3039 C C . ASP A 1 386 ? -12.569 -12.710 56.726 1.00 75.25 386 ASP A C 1
ATOM 3041 O O . ASP A 1 386 ? -12.140 -13.593 55.973 1.00 75.25 386 ASP A O 1
ATOM 3045 N N . GLU A 1 387 ? -11.779 -11.754 57.213 1.00 75.62 387 GLU A N 1
ATOM 3046 C CA . GLU A 1 387 ? -10.392 -11.594 56.787 1.00 75.62 387 GLU A CA 1
ATOM 3047 C C . GLU A 1 387 ? -9.507 -12.783 57.179 1.00 75.62 387 GLU A C 1
ATOM 3049 O O . GLU A 1 387 ? -8.632 -13.165 56.395 1.00 75.62 387 GLU A O 1
ATOM 3054 N N . GLU A 1 388 ? -9.736 -13.398 58.339 1.00 69.56 388 GLU A N 1
ATOM 3055 C CA . GLU A 1 388 ? -8.967 -14.562 58.777 1.00 69.56 388 GLU A CA 1
ATOM 3056 C C . GLU A 1 388 ? -9.308 -15.786 57.928 1.00 69.56 388 GLU A C 1
ATOM 3058 O O . GLU A 1 388 ? -8.406 -16.480 57.446 1.00 69.56 388 GLU A O 1
ATOM 3063 N N . ILE A 1 389 ? -10.600 -15.998 57.655 1.00 68.31 389 ILE A N 1
ATOM 3064 C CA . ILE A 1 389 ? -11.066 -17.101 56.806 1.00 68.31 389 ILE A CA 1
ATOM 3065 C C . ILE A 1 389 ? -1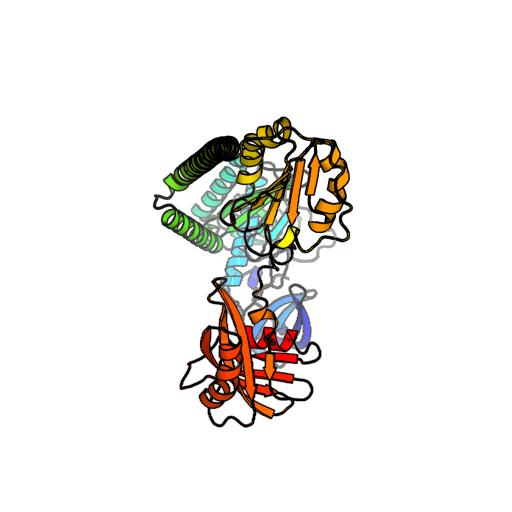0.501 -16.955 55.393 1.00 68.31 389 ILE A C 1
ATOM 3067 O O . ILE A 1 389 ? -9.932 -17.903 54.856 1.00 68.31 389 ILE A O 1
ATOM 3071 N N . ILE A 1 390 ? -10.600 -15.764 54.799 1.00 73.94 390 ILE A N 1
ATOM 3072 C CA . ILE A 1 390 ? -10.142 -15.510 53.430 1.00 73.94 390 ILE A CA 1
ATOM 3073 C C . ILE A 1 390 ? -8.619 -15.612 53.313 1.00 73.94 390 ILE A C 1
ATOM 3075 O O . ILE A 1 390 ? -8.120 -16.132 52.312 1.00 73.94 390 ILE A O 1
ATOM 3079 N N . LYS A 1 391 ? -7.860 -15.171 54.324 1.00 70.94 391 LYS A N 1
ATOM 3080 C CA . LYS A 1 391 ? -6.404 -15.384 54.363 1.00 70.94 391 LYS A CA 1
ATOM 3081 C C . LYS A 1 391 ? -6.057 -16.872 54.429 1.00 70.94 391 LYS A C 1
ATOM 3083 O O . LYS A 1 391 ? -5.147 -17.299 53.720 1.00 70.94 391 LYS A O 1
ATOM 3088 N N . ALA A 1 392 ? -6.788 -17.657 55.221 1.00 67.25 392 ALA A N 1
ATOM 3089 C CA . ALA A 1 392 ? -6.558 -19.094 55.359 1.00 67.25 392 ALA A CA 1
ATOM 3090 C C . ALA A 1 392 ? -6.949 -19.888 54.097 1.00 67.25 392 ALA A C 1
ATOM 3092 O O . ALA A 1 392 ? -6.203 -20.764 53.659 1.00 67.25 392 ALA A O 1
ATOM 3093 N N . SER A 1 393 ? -8.087 -19.567 53.473 1.00 64.00 393 SER A N 1
ATOM 3094 C CA . SER A 1 393 ? -8.616 -20.284 52.303 1.00 64.00 393 SER A CA 1
ATOM 3095 C C . SER A 1 393 ? -8.119 -19.737 50.961 1.00 64.00 393 SER A C 1
ATOM 3097 O O . SER A 1 393 ? -8.295 -20.378 49.924 1.00 64.00 393 SER A O 1
ATOM 3099 N N . GLY A 1 394 ? -7.501 -18.553 50.945 1.00 63.94 394 GLY A N 1
ATOM 3100 C CA . GLY A 1 394 ? -7.167 -17.813 49.728 1.00 63.94 394 GLY A CA 1
ATOM 3101 C C . GLY A 1 394 ? -6.290 -18.583 48.742 1.00 63.94 394 GLY A C 1
ATOM 3102 O O . GLY A 1 394 ? -6.555 -18.572 47.542 1.00 63.94 394 GLY A O 1
ATOM 3103 N N . LYS A 1 395 ? -5.291 -19.318 49.245 1.00 66.69 395 LYS A N 1
ATOM 3104 C CA . LYS A 1 395 ? -4.401 -20.139 48.409 1.00 66.69 395 LYS A CA 1
ATOM 3105 C C . LYS A 1 395 ? -5.151 -21.288 47.725 1.00 66.69 395 LYS A C 1
ATOM 3107 O O . LYS A 1 395 ? -4.978 -21.491 46.529 1.00 66.69 395 LYS A O 1
ATOM 3112 N N . GLN A 1 396 ? -6.031 -21.974 48.455 1.00 62.72 396 GLN A N 1
ATOM 3113 C CA . GLN A 1 396 ? -6.837 -23.079 47.923 1.00 62.72 396 GLN A CA 1
ATOM 3114 C C . GLN A 1 396 ? -7.836 -22.591 46.866 1.00 62.72 396 GLN A C 1
ATOM 3116 O O . GLN A 1 396 ? -7.986 -23.212 45.818 1.00 62.72 396 GLN A O 1
ATOM 3121 N N . VAL A 1 397 ? -8.490 -21.449 47.105 1.00 65.00 397 VAL A N 1
ATOM 3122 C CA . VAL A 1 397 ? -9.416 -20.851 46.129 1.00 65.00 397 VAL A CA 1
ATOM 3123 C C . VAL A 1 397 ? -8.669 -20.435 44.859 1.00 65.00 397 VAL A C 1
ATOM 3125 O O . VAL A 1 397 ? -9.156 -20.688 43.760 1.00 65.00 397 VAL A O 1
ATOM 3128 N N . LEU A 1 398 ? -7.471 -19.853 44.981 1.00 65.06 398 LEU A N 1
ATOM 3129 C CA . LEU A 1 398 ? -6.649 -19.502 43.821 1.00 65.06 398 LEU A CA 1
ATOM 3130 C C . LEU A 1 398 ? -6.146 -20.731 43.054 1.00 65.06 398 LEU A C 1
ATOM 3132 O O . LEU A 1 398 ? -6.144 -20.694 41.829 1.00 65.06 398 LEU A O 1
ATOM 3136 N N . GLU A 1 399 ? -5.777 -21.822 43.728 1.00 64.31 399 GLU A N 1
ATOM 3137 C CA . GLU A 1 399 ? -5.422 -23.095 43.077 1.00 64.31 399 GLU A CA 1
ATOM 3138 C C . GLU A 1 399 ? -6.595 -23.656 42.258 1.00 64.31 399 GLU A C 1
ATOM 3140 O O . GLU A 1 399 ? -6.417 -24.062 41.110 1.00 64.31 399 GLU A O 1
ATOM 3145 N N . ILE A 1 400 ? -7.820 -23.583 42.788 1.00 59.66 400 ILE A N 1
ATOM 3146 C CA . ILE A 1 400 ? -9.043 -23.949 42.055 1.00 59.66 400 ILE A CA 1
ATOM 3147 C C . ILE A 1 400 ? -9.267 -23.037 40.829 1.00 59.66 400 ILE A C 1
ATOM 3149 O O . ILE A 1 400 ? -9.850 -23.455 39.825 1.00 59.66 400 ILE A O 1
ATOM 3153 N N . MET A 1 401 ? -8.783 -21.795 40.885 1.00 62.38 401 MET A N 1
ATOM 3154 C CA . MET A 1 401 ? -8.814 -20.820 39.792 1.00 62.38 401 MET A CA 1
ATOM 3155 C C . MET A 1 401 ? -7.582 -20.879 38.874 1.00 62.38 401 MET A C 1
ATOM 3157 O O . MET A 1 401 ? -7.380 -19.957 38.084 1.00 62.38 401 MET A O 1
ATOM 3161 N N . ASP A 1 402 ? -6.771 -21.939 38.952 1.00 64.69 402 ASP A N 1
ATOM 3162 C CA . ASP A 1 402 ? -5.548 -22.103 38.151 1.00 64.69 402 ASP A CA 1
ATOM 3163 C C . ASP A 1 402 ? -4.517 -20.975 38.385 1.00 64.69 402 ASP A C 1
ATOM 3165 O O . ASP A 1 402 ? -3.828 -20.503 37.482 1.00 64.69 402 ASP A O 1
ATOM 3169 N N . GLY A 1 403 ? -4.463 -20.461 39.618 1.00 61.59 403 GLY A N 1
ATOM 3170 C CA . GLY A 1 403 ? -3.494 -19.467 40.089 1.00 61.59 403 GLY A CA 1
ATOM 3171 C C . GLY A 1 403 ? -3.705 -18.032 39.592 1.00 61.59 403 GLY A C 1
ATOM 3172 O O . GLY A 1 403 ? -2.950 -17.138 39.972 1.00 61.59 403 GLY A O 1
ATOM 3173 N N . LYS A 1 404 ? -4.720 -17.762 38.763 1.00 69.75 404 LYS A N 1
ATOM 3174 C CA . LYS A 1 404 ? -4.943 -16.441 38.152 1.00 69.75 404 LYS A CA 1
ATOM 3175 C C . LYS A 1 404 ? -5.814 -15.543 39.032 1.00 69.75 404 LYS A C 1
ATOM 3177 O O . LYS A 1 404 ? -7.012 -15.394 38.797 1.00 69.75 404 LYS A O 1
ATOM 3182 N N . GLY A 1 405 ? -5.212 -14.882 40.017 1.00 78.69 405 GLY A N 1
ATOM 3183 C CA . GLY A 1 405 ? -5.909 -13.914 40.867 1.00 78.69 405 GLY A CA 1
ATOM 3184 C C . GLY A 1 405 ? -5.051 -13.358 41.998 1.00 78.69 405 GLY A C 1
ATOM 3185 O O . GLY A 1 405 ? -3.854 -13.617 42.070 1.00 78.69 405 GLY A O 1
ATOM 3186 N N . PHE A 1 406 ? -5.671 -12.585 42.884 1.00 82.44 406 PHE A N 1
ATOM 3187 C CA . PHE A 1 406 ? -5.040 -12.062 44.091 1.00 82.44 406 PHE A CA 1
ATOM 3188 C C . PHE A 1 406 ? -6.013 -12.073 45.274 1.00 82.44 406 PHE A C 1
ATOM 3190 O O . PHE A 1 406 ? -7.233 -12.003 45.112 1.00 82.44 406 PHE A O 1
ATOM 3197 N N . VAL A 1 407 ? -5.444 -12.143 46.476 1.00 80.56 407 VAL A N 1
ATOM 3198 C CA . VAL A 1 407 ? -6.156 -12.055 47.756 1.00 80.56 407 VAL A CA 1
ATOM 3199 C C . VAL A 1 407 ? -5.750 -10.748 48.423 1.00 80.56 407 VAL A C 1
ATOM 3201 O O . VAL A 1 407 ? -4.557 -10.461 48.533 1.00 80.56 407 VAL A O 1
ATOM 3204 N N . LYS A 1 408 ? -6.715 -9.932 48.850 1.00 80.38 408 LYS A N 1
ATOM 3205 C CA . LYS A 1 408 ? -6.449 -8.652 49.518 1.00 80.38 408 LYS A CA 1
ATOM 3206 C C . LYS A 1 408 ? -7.618 -8.258 50.421 1.00 80.38 408 LYS A C 1
ATOM 3208 O O . LYS A 1 408 ? -8.706 -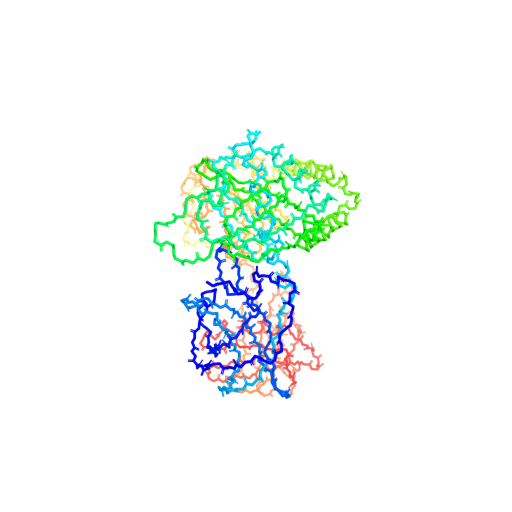8.034 49.913 1.00 80.38 408 LYS A O 1
ATOM 3213 N N . GLY A 1 409 ? -7.375 -8.135 51.731 1.00 69.88 409 GLY A N 1
ATOM 3214 C CA . GLY A 1 409 ? -8.315 -7.569 52.717 1.00 69.88 409 GLY A CA 1
ATOM 3215 C C . GLY A 1 409 ? -9.720 -8.181 52.680 1.00 69.88 409 GLY A C 1
ATOM 3216 O O . GLY A 1 409 ? -10.636 -7.567 52.140 1.00 69.88 409 GLY A O 1
ATOM 3217 N N . GLY A 1 410 ? -9.876 -9.407 53.193 1.00 76.75 410 GLY A N 1
ATOM 3218 C CA . GLY A 1 410 ? -11.162 -10.125 53.205 1.00 76.75 410 GLY A CA 1
ATOM 3219 C C . GLY A 1 410 ? -11.736 -10.454 51.820 1.00 76.75 410 GLY A C 1
ATOM 3220 O O . GLY A 1 410 ? -12.878 -10.893 51.720 1.00 76.75 410 GLY A O 1
ATOM 3221 N N . ARG A 1 411 ? -10.976 -10.236 50.734 1.00 84.69 411 ARG A N 1
ATOM 3222 C CA . ARG A 1 411 ? -11.447 -10.407 49.352 1.00 84.69 411 ARG A CA 1
ATOM 3223 C C . ARG A 1 411 ? -10.503 -11.264 48.516 1.00 84.69 411 ARG A C 1
ATOM 3225 O O . ARG A 1 411 ? -9.283 -11.186 48.667 1.00 84.69 411 ARG A O 1
ATOM 3232 N N . ILE A 1 412 ? -11.074 -12.024 47.586 1.00 81.88 412 ILE A N 1
ATOM 3233 C CA . ILE A 1 412 ? -10.367 -12.796 46.555 1.00 81.88 412 ILE A CA 1
ATOM 3234 C C . ILE A 1 412 ? -10.930 -12.386 45.201 1.00 81.88 412 ILE A C 1
ATOM 3236 O O . ILE A 1 412 ? -12.144 -12.396 45.017 1.00 81.88 412 ILE A O 1
ATOM 3240 N N . GLN A 1 413 ? -10.071 -12.061 44.241 1.00 84.38 413 GLN A N 1
ATOM 3241 C CA . GLN A 1 413 ? -10.492 -11.763 42.875 1.00 84.38 413 GLN A CA 1
ATOM 3242 C C . GLN A 1 413 ? -9.593 -12.474 41.874 1.00 84.38 413 GLN A C 1
ATOM 3244 O O . GLN A 1 413 ? -8.371 -12.472 42.013 1.00 84.38 413 GLN A O 1
ATOM 3249 N N . GLY A 1 414 ? -10.182 -13.028 40.817 1.00 79.44 414 GLY A N 1
ATOM 3250 C CA . GLY A 1 414 ? -9.391 -13.629 39.753 1.00 79.44 414 GLY A CA 1
ATOM 3251 C C . GLY A 1 414 ? -10.192 -14.072 38.539 1.00 79.44 414 GLY A C 1
ATOM 3252 O O . GLY A 1 414 ? -11.413 -13.920 38.471 1.00 79.44 414 GLY A O 1
ATOM 3253 N N . LYS A 1 415 ? -9.468 -14.632 37.573 1.00 74.25 415 LYS A N 1
ATOM 3254 C CA . LYS A 1 415 ? -10.005 -15.207 36.341 1.00 74.25 415 LYS A CA 1
ATOM 3255 C C . LYS A 1 415 ? -9.854 -16.713 36.399 1.00 74.25 415 LYS A C 1
ATOM 3257 O O . LYS A 1 415 ? -8.800 -17.197 36.780 1.00 74.25 415 LYS A O 1
ATOM 3262 N N . SER A 1 416 ? -10.866 -17.445 35.963 1.00 66.69 416 SER A N 1
ATOM 3263 C CA . SER A 1 416 ? -10.768 -18.891 35.822 1.00 66.69 416 SER A CA 1
ATOM 3264 C C . SER A 1 416 ? -11.108 -19.322 34.402 1.00 66.69 416 SER A C 1
ATOM 3266 O O . SER A 1 416 ? -12.126 -18.912 33.842 1.00 66.69 416 SER A O 1
ATOM 3268 N N . SER A 1 417 ? -10.243 -20.165 33.838 1.00 53.88 417 SER A N 1
ATOM 3269 C CA . SER A 1 417 ? -10.478 -20.925 32.603 1.00 53.88 417 SER A CA 1
ATOM 3270 C C . SER A 1 417 ? -11.180 -22.263 32.859 1.00 53.88 417 SER A C 1
ATOM 3272 O O . SER A 1 417 ? -11.707 -22.875 31.937 1.00 53.88 417 SER A O 1
ATOM 3274 N N . ILE A 1 418 ? -11.181 -22.731 34.112 1.00 50.34 418 ILE A N 1
ATOM 3275 C CA . ILE A 1 418 ? -11.600 -24.090 34.497 1.00 50.34 418 ILE A CA 1
ATOM 3276 C C . ILE A 1 418 ? -12.989 -24.094 35.161 1.00 50.34 418 ILE A C 1
ATOM 3278 O O . ILE A 1 418 ? -13.658 -25.128 35.255 1.00 50.34 418 ILE A O 1
ATOM 3282 N N . VAL A 1 419 ? -13.482 -22.936 35.590 1.00 47.78 419 VAL A N 1
ATOM 3283 C CA . VAL A 1 419 ? -14.655 -22.850 36.462 1.00 47.78 419 VAL A CA 1
ATOM 3284 C C . VAL A 1 419 ? -15.889 -22.400 35.690 1.00 47.78 419 VAL A C 1
ATOM 3286 O O . VAL A 1 419 ? -16.370 -21.289 35.844 1.00 47.78 419 VAL A O 1
ATOM 3289 N N . PHE A 1 420 ? -16.421 -23.325 34.893 1.00 43.19 420 PHE A N 1
ATOM 3290 C CA . PHE A 1 420 ? -17.876 -23.477 34.751 1.00 43.19 420 PHE A CA 1
ATOM 3291 C C . PHE A 1 420 ? -18.276 -24.956 34.734 1.00 43.19 420 PHE A C 1
ATOM 3293 O O . PHE A 1 420 ? -19.240 -25.327 35.394 1.00 43.19 420 PHE A O 1
ATOM 3300 N N . ARG A 1 421 ? -17.469 -25.847 34.138 1.00 34.31 421 ARG A N 1
ATOM 3301 C CA . ARG A 1 421 ? -17.741 -27.298 34.163 1.00 34.31 421 ARG A CA 1
ATOM 3302 C C . ARG A 1 421 ? -17.579 -27.945 35.545 1.00 34.31 421 ARG A C 1
ATOM 3304 O O . ARG A 1 421 ? -18.379 -28.803 35.895 1.00 34.31 421 ARG A O 1
ATOM 3311 N N . ARG A 1 422 ? -16.581 -27.547 36.348 1.00 34.28 422 ARG A N 1
ATOM 3312 C CA . ARG A 1 422 ? -16.249 -28.237 37.618 1.00 34.28 422 ARG A CA 1
ATOM 3313 C C . ARG A 1 422 ? -17.063 -27.812 38.845 1.00 34.28 422 ARG A C 1
ATOM 3315 O O . ARG A 1 422 ? -17.189 -28.611 39.761 1.00 34.28 422 ARG A O 1
ATOM 3322 N N . PHE A 1 423 ? -17.631 -26.604 38.861 1.00 35.31 423 PHE A N 1
ATOM 3323 C CA . PHE A 1 423 ? -18.509 -26.154 39.956 1.00 35.31 423 PHE A CA 1
ATOM 3324 C C . PHE A 1 423 ? -19.994 -26.461 39.719 1.00 35.31 423 PHE A C 1
ATOM 3326 O O . PHE A 1 423 ? -20.758 -26.467 40.678 1.00 35.31 423 PHE A O 1
ATOM 3333 N N . PHE A 1 424 ? -20.401 -26.722 38.468 1.00 33.97 424 PHE A N 1
ATOM 3334 C CA . PHE A 1 424 ? -21.809 -26.913 38.093 1.00 33.97 424 PHE A CA 1
ATOM 3335 C C . PHE A 1 424 ? -22.169 -28.335 37.641 1.00 33.97 424 PHE A C 1
ATOM 3337 O O . PHE A 1 424 ? -23.356 -28.655 37.568 1.00 33.97 424 PHE A O 1
ATOM 3344 N N . HIS A 1 425 ? -21.202 -29.235 37.418 1.00 33.03 425 HIS A N 1
ATOM 3345 C CA . HIS A 1 425 ? -21.508 -30.667 37.365 1.00 33.03 425 HIS A CA 1
ATOM 3346 C C . HIS A 1 425 ? -21.771 -31.190 38.779 1.00 33.03 425 HIS A C 1
ATOM 3348 O O . HIS A 1 425 ? -20.889 -31.769 39.396 1.00 33.03 425 HIS A O 1
ATOM 3354 N N . THR A 1 426 ? -22.974 -30.955 39.306 1.00 37.81 426 THR A N 1
ATOM 3355 C CA . THR A 1 426 ? -23.827 -31.981 39.936 1.00 37.81 426 THR A CA 1
ATOM 3356 C C . THR A 1 426 ? -25.222 -31.387 40.154 1.00 37.81 426 THR A C 1
ATOM 3358 O O . THR A 1 426 ? -25.646 -31.096 41.263 1.00 37.81 426 THR A O 1
ATOM 3361 N N . ALA A 1 427 ? -25.972 -31.231 39.072 1.00 41.66 427 ALA A N 1
ATOM 3362 C CA . ALA A 1 427 ? -27.379 -31.592 39.106 1.00 41.66 427 ALA A CA 1
ATOM 3363 C C . ALA A 1 427 ? -27.533 -32.613 37.982 1.00 41.66 427 ALA A C 1
ATOM 3365 O O . ALA A 1 427 ? -27.792 -32.258 36.837 1.00 41.66 427 ALA A O 1
ATOM 3366 N N . MET A 1 428 ? -27.224 -33.870 38.284 1.00 47.31 428 MET A N 1
ATOM 3367 C CA . MET A 1 428 ? -27.587 -34.990 37.429 1.00 47.31 428 MET A CA 1
ATOM 3368 C C . MET A 1 428 ? -28.747 -35.697 38.116 1.00 47.31 428 MET A C 1
ATOM 3370 O O . MET A 1 428 ? -28.738 -35.929 39.326 1.00 47.31 428 MET A O 1
ATOM 3374 N N . SER A 1 429 ? -29.777 -36.015 37.345 1.00 58.72 429 SER A N 1
ATOM 3375 C CA . SER A 1 429 ? -30.770 -36.973 37.799 1.00 58.72 429 SER A CA 1
ATOM 3376 C C . SER A 1 429 ? -30.076 -38.320 37.981 1.00 58.72 429 SER A C 1
ATOM 3378 O O . SER A 1 429 ? -29.503 -38.824 37.015 1.00 58.72 429 SER A O 1
ATOM 3380 N N . LYS A 1 430 ? -30.184 -38.950 39.161 1.00 67.31 430 LYS A N 1
ATOM 3381 C CA . LYS A 1 430 ? -29.695 -40.331 39.377 1.00 67.31 430 LYS A CA 1
ATOM 3382 C C . LYS A 1 430 ? -30.204 -41.296 38.292 1.00 67.31 430 LYS A C 1
ATOM 3384 O O . LYS A 1 430 ? -29.519 -42.253 37.949 1.00 67.31 430 LYS A O 1
ATOM 3389 N N . LYS A 1 431 ? -31.384 -41.017 37.720 1.00 76.62 431 LYS A N 1
ATOM 3390 C CA . LYS A 1 431 ? -31.979 -41.775 36.609 1.00 76.62 431 LYS A CA 1
ATOM 3391 C C . LYS A 1 431 ? -31.225 -41.576 35.291 1.00 76.62 431 LYS A C 1
ATOM 3393 O O . LYS A 1 431 ? -31.067 -42.531 34.546 1.00 76.62 431 LYS A O 1
ATOM 3398 N N . LEU A 1 432 ? -30.754 -40.359 35.000 1.00 76.88 432 LEU A N 1
ATOM 3399 C CA . LEU A 1 432 ? -29.974 -40.049 33.792 1.00 76.88 432 LEU A CA 1
ATOM 3400 C C . LEU A 1 432 ? -28.515 -40.521 33.898 1.00 76.88 432 LEU A C 1
ATOM 3402 O O . LEU A 1 432 ? -27.914 -40.870 32.879 1.00 76.88 432 LEU A O 1
ATOM 3406 N N . ASP A 1 433 ? -27.957 -40.559 35.110 1.00 76.38 433 ASP A N 1
ATOM 3407 C CA . ASP A 1 433 ? -26.617 -41.107 35.367 1.00 76.38 433 ASP A CA 1
ATOM 3408 C C . ASP A 1 433 ? -26.562 -42.618 35.156 1.00 76.38 433 ASP A C 1
ATOM 3410 O O . ASP A 1 433 ? -25.601 -43.121 34.578 1.00 76.38 4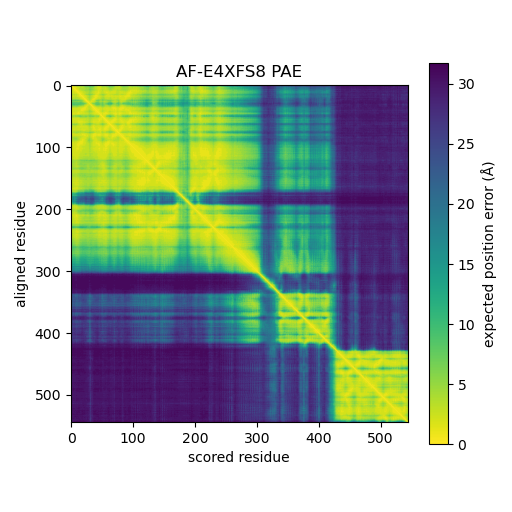33 ASP A O 1
ATOM 3414 N N . ALA A 1 434 ? -27.620 -43.335 35.547 1.00 79.88 434 ALA A N 1
ATOM 3415 C CA . ALA A 1 434 ? -27.729 -44.778 35.345 1.00 79.88 434 ALA A CA 1
ATOM 3416 C C . ALA A 1 434 ? -27.756 -45.193 33.861 1.00 79.88 434 ALA A C 1
ATOM 3418 O O . ALA A 1 434 ? -27.573 -46.366 33.548 1.00 79.88 434 ALA A O 1
ATOM 3419 N N . VAL A 1 435 ? -27.981 -44.248 32.942 1.00 85.38 435 VAL A N 1
ATOM 3420 C CA . VAL A 1 435 ? -28.033 -44.506 31.502 1.00 85.38 435 VAL A CA 1
ATOM 3421 C C . VAL A 1 435 ? -26.664 -44.218 30.869 1.00 85.38 435 VAL A C 1
ATOM 3423 O O . VAL A 1 435 ? -26.243 -43.056 30.845 1.00 85.38 435 VAL A O 1
ATOM 3426 N N . PRO A 1 436 ? -25.975 -45.215 30.282 1.00 87.19 436 PRO A N 1
ATOM 3427 C CA . PRO A 1 436 ? -24.717 -44.992 29.572 1.00 87.19 436 PRO A CA 1
ATOM 3428 C C . PRO A 1 436 ? -24.873 -43.980 28.434 1.00 87.19 436 PRO A C 1
ATOM 3430 O O . PRO A 1 436 ? -25.845 -44.037 27.669 1.00 87.19 436 PRO A O 1
ATOM 3433 N N . THR A 1 437 ? -23.916 -43.055 28.310 1.00 89.12 437 THR A N 1
ATOM 3434 C CA . THR A 1 437 ? -23.933 -42.016 27.265 1.00 89.12 437 THR A CA 1
ATOM 3435 C C . THR A 1 437 ? -23.842 -42.629 25.871 1.00 89.12 437 THR A C 1
ATOM 3437 O O . THR A 1 437 ? -24.570 -42.206 24.980 1.00 89.12 437 THR A O 1
ATOM 3440 N N . VAL A 1 438 ? -23.036 -43.676 25.695 1.00 93.38 438 VAL A N 1
ATOM 3441 C CA . VAL A 1 438 ? -22.883 -44.397 24.427 1.00 93.38 438 VAL A CA 1
ATOM 3442 C C . VAL A 1 438 ? -23.143 -45.880 24.655 1.00 93.38 438 VAL A C 1
ATOM 3444 O O . VAL A 1 438 ? -22.646 -46.459 25.617 1.00 93.38 438 VAL A O 1
ATOM 3447 N N . LYS A 1 439 ? -23.937 -46.484 23.772 1.00 93.81 439 LYS A N 1
ATOM 3448 C CA . LYS A 1 439 ? -24.106 -47.934 23.652 1.00 93.81 439 LYS A CA 1
ATOM 3449 C C . LYS A 1 439 ? -24.210 -48.252 22.162 1.00 93.81 439 LYS A C 1
ATOM 3451 O O . LYS A 1 439 ? -25.220 -47.931 21.536 1.00 93.81 439 LYS A O 1
ATOM 3456 N N . ILE A 1 440 ? -23.125 -48.773 21.603 1.00 93.44 440 ILE A N 1
ATOM 3457 C CA . ILE A 1 440 ? -22.977 -49.108 20.184 1.00 93.44 440 ILE A CA 1
ATOM 3458 C C . ILE A 1 440 ? -22.292 -50.469 20.060 1.00 93.44 440 ILE A C 1
ATOM 3460 O O . ILE A 1 440 ? -21.510 -50.818 20.944 1.00 93.44 440 ILE A O 1
ATOM 3464 N N . ASP A 1 441 ? -22.555 -51.193 18.975 1.00 89.31 441 ASP A N 1
ATOM 3465 C CA . ASP A 1 441 ? -21.910 -52.485 18.713 1.00 89.31 441 ASP A CA 1
ATOM 3466 C C . ASP A 1 441 ? -20.402 -52.347 18.411 1.00 89.31 441 ASP A C 1
ATOM 3468 O O . ASP A 1 441 ? -19.854 -51.246 18.262 1.00 89.31 441 ASP A O 1
ATOM 3472 N N . ASP A 1 442 ? -19.686 -53.474 18.404 1.00 84.88 442 ASP A N 1
ATOM 3473 C CA . ASP A 1 442 ? -18.224 -53.465 18.445 1.00 84.88 442 ASP A CA 1
ATOM 3474 C C . ASP A 1 442 ? -17.559 -53.109 17.113 1.00 84.88 442 ASP A C 1
ATOM 3476 O O . ASP A 1 442 ? -16.741 -52.189 17.079 1.00 84.88 442 ASP A O 1
ATOM 3480 N N . ILE A 1 443 ? -17.882 -53.808 16.028 1.00 90.75 443 ILE A N 1
ATOM 3481 C CA . ILE A 1 443 ? -17.301 -53.601 14.695 1.00 90.75 443 ILE A CA 1
ATOM 3482 C C . ILE A 1 443 ? -18.414 -53.805 13.671 1.00 90.75 443 ILE A C 1
ATOM 3484 O O . ILE A 1 443 ? -19.163 -54.767 13.776 1.00 90.75 443 ILE A O 1
ATOM 3488 N N . GLY A 1 444 ? -18.505 -52.932 12.670 1.00 91.12 444 GLY A N 1
ATOM 3489 C CA . GLY A 1 444 ? -19.491 -53.064 11.600 1.00 91.12 444 GLY A CA 1
ATOM 3490 C C . GLY A 1 444 ? -19.940 -51.729 11.018 1.00 91.12 444 GLY A C 1
ATOM 3491 O O . GLY A 1 444 ? -19.417 -50.663 11.356 1.00 91.12 444 GLY A O 1
ATOM 3492 N N . VAL A 1 445 ? -20.922 -51.800 10.118 1.00 92.44 445 VAL A N 1
ATOM 3493 C CA . VAL A 1 445 ? -21.631 -50.630 9.587 1.00 92.44 445 VAL A CA 1
ATOM 3494 C C . VAL A 1 445 ? -23.096 -50.750 9.958 1.00 92.44 445 VAL A C 1
ATOM 3496 O O . VAL A 1 445 ? -23.789 -51.628 9.455 1.00 92.44 445 VAL A O 1
ATOM 3499 N N . TYR A 1 446 ? -23.572 -49.859 10.818 1.00 93.88 446 TYR A N 1
ATOM 3500 C CA . TYR A 1 446 ? -24.912 -49.965 11.382 1.00 93.88 446 TYR A CA 1
ATOM 3501 C C . TYR A 1 446 ? -25.552 -48.607 11.635 1.00 93.88 446 TYR A C 1
ATOM 3503 O O . TYR A 1 446 ? -24.906 -47.557 11.596 1.00 93.88 446 TYR A O 1
ATOM 3511 N N . LYS A 1 447 ? -26.868 -48.624 11.847 1.00 92.62 447 LYS A N 1
ATOM 3512 C CA . LYS A 1 447 ? -27.654 -47.414 12.088 1.00 92.62 447 LYS A CA 1
ATOM 3513 C C . LYS A 1 447 ? -27.504 -46.989 13.539 1.00 92.62 447 LYS A C 1
ATOM 3515 O O . LYS A 1 447 ? -27.435 -47.821 14.442 1.00 92.62 447 LYS A O 1
ATOM 3520 N N . TYR A 1 448 ? -27.478 -45.682 13.759 1.00 95.56 448 TYR A N 1
ATOM 3521 C CA . TYR A 1 448 ? -27.465 -45.111 15.097 1.00 95.56 448 TYR A CA 1
ATOM 3522 C C . TYR A 1 448 ? -28.465 -43.960 15.207 1.00 95.56 448 TYR A C 1
ATOM 3524 O O . TYR A 1 448 ? -28.770 -43.288 14.219 1.00 95.56 448 TYR A O 1
ATOM 3532 N N . ILE A 1 449 ? -28.950 -43.715 16.418 1.00 95.12 449 ILE A N 1
ATOM 3533 C CA . ILE A 1 449 ? -29.824 -42.598 16.762 1.00 95.12 449 ILE A CA 1
ATOM 3534 C C . ILE A 1 449 ? -29.257 -41.806 17.939 1.00 95.12 449 ILE A C 1
ATOM 3536 O O . ILE A 1 449 ? -28.575 -42.340 18.819 1.00 95.12 449 ILE A O 1
ATOM 3540 N N . GLN A 1 450 ? -29.565 -40.512 17.952 1.00 96.25 450 GLN A N 1
ATOM 3541 C CA . GLN A 1 450 ? -29.390 -39.649 19.109 1.00 96.25 450 GLN A CA 1
ATOM 3542 C C . GLN A 1 450 ? -30.722 -39.516 19.830 1.00 96.25 450 GLN A C 1
ATOM 3544 O O . GLN A 1 450 ? -31.728 -39.094 19.253 1.00 96.25 450 GLN A O 1
ATOM 3549 N N . ILE A 1 451 ? -30.721 -39.847 21.114 1.00 93.19 451 ILE A N 1
ATOM 3550 C CA . ILE A 1 451 ? -31.906 -39.777 21.956 1.00 93.19 451 ILE A CA 1
ATOM 3551 C C . ILE A 1 451 ? -31.674 -38.716 23.022 1.00 93.19 451 ILE A C 1
ATOM 3553 O O . ILE A 1 451 ? -30.700 -38.764 23.768 1.00 93.19 451 ILE A O 1
ATOM 3557 N N . LYS A 1 452 ? -32.596 -37.763 23.127 1.00 92.50 452 LYS A N 1
ATOM 3558 C CA . LYS A 1 452 ? -32.681 -36.843 24.255 1.00 92.50 452 LYS A CA 1
ATOM 3559 C C . LYS A 1 452 ? -33.552 -37.474 25.339 1.00 92.50 452 LYS A C 1
ATOM 3561 O O . LYS A 1 452 ? -34.769 -37.565 25.182 1.00 92.50 452 LYS A O 1
ATOM 3566 N N . CYS A 1 453 ? -32.924 -37.875 26.437 1.00 89.88 453 CYS A N 1
ATOM 3567 C CA . CYS A 1 453 ? -33.595 -38.351 27.641 1.00 89.88 453 CYS A CA 1
ATOM 3568 C C . CYS A 1 453 ? -33.749 -37.191 28.619 1.00 89.88 453 CYS A C 1
ATOM 3570 O O . CYS A 1 453 ? -32.754 -36.585 29.011 1.00 89.88 453 CYS A O 1
ATOM 3572 N N . SER A 1 454 ? -34.972 -36.892 29.035 1.00 85.94 454 SER A N 1
ATOM 3573 C CA . SER A 1 454 ? -35.261 -35.856 30.026 1.00 85.94 454 SER A CA 1
ATOM 3574 C C . SER A 1 454 ? -35.847 -36.478 31.282 1.00 85.94 454 SER A C 1
ATOM 3576 O O . SER A 1 454 ? -36.752 -37.299 31.189 1.00 85.94 454 SER A O 1
ATOM 3578 N N . ASP A 1 455 ? -35.387 -36.061 32.456 1.00 84.06 455 ASP A N 1
ATOM 3579 C CA . ASP A 1 455 ? -36.031 -36.414 33.719 1.00 84.06 455 ASP A CA 1
ATOM 3580 C C . ASP A 1 455 ? -37.128 -35.382 34.037 1.00 84.06 455 ASP A C 1
ATOM 3582 O O . ASP A 1 455 ? -36.803 -34.226 34.338 1.00 84.06 455 ASP A O 1
ATOM 3586 N N . PRO A 1 456 ? -38.421 -35.764 33.996 1.00 74.06 456 PRO A N 1
ATOM 3587 C CA . PRO A 1 456 ? -39.520 -34.838 34.262 1.00 74.06 456 PRO A CA 1
ATOM 3588 C C . PRO A 1 456 ? -39.471 -34.228 35.668 1.00 74.06 456 PRO A C 1
ATOM 3590 O O . PRO A 1 456 ? -39.996 -33.138 35.868 1.00 74.06 456 PRO A O 1
ATOM 3593 N N . SER A 1 457 ? -38.836 -34.906 36.633 1.00 70.25 457 SER A N 1
ATOM 3594 C CA . SER A 1 457 ? -38.773 -34.448 38.027 1.00 70.25 457 SER A CA 1
ATOM 3595 C C . SER A 1 457 ? -37.739 -33.347 38.275 1.00 70.25 457 SER A C 1
ATOM 3597 O O . SER A 1 457 ? -37.870 -32.591 39.233 1.00 70.25 457 SER A O 1
ATOM 3599 N N . SER A 1 458 ? -36.732 -33.218 37.406 1.00 62.09 458 SER A N 1
ATOM 3600 C CA . SER A 1 458 ? -35.618 -32.276 37.588 1.00 62.09 458 SER A CA 1
ATOM 3601 C C . SER A 1 458 ? -35.416 -31.306 36.416 1.00 62.09 458 SER A C 1
ATOM 3603 O O . SER A 1 458 ? -34.585 -30.395 36.498 1.00 62.09 458 SER A O 1
ATOM 3605 N N . ASN A 1 459 ? -36.201 -31.472 35.341 1.00 62.31 459 ASN A N 1
ATOM 3606 C CA . ASN A 1 459 ? -36.141 -30.704 34.093 1.00 62.31 459 ASN A CA 1
ATOM 3607 C C . ASN A 1 459 ? -34.736 -30.687 33.452 1.00 62.31 459 ASN A C 1
ATOM 3609 O O . ASN A 1 459 ? -34.358 -29.746 32.755 1.00 62.31 459 ASN A O 1
ATOM 3613 N N . ILE A 1 460 ? -33.944 -31.729 33.718 1.00 70.38 460 ILE A N 1
ATOM 3614 C CA . ILE A 1 460 ? -32.604 -31.946 33.163 1.00 70.38 460 ILE A CA 1
ATOM 3615 C C . ILE A 1 460 ? -32.722 -32.939 32.012 1.00 70.38 460 ILE A C 1
ATOM 3617 O O . ILE A 1 460 ? -33.518 -33.877 32.073 1.00 70.38 460 ILE A O 1
ATOM 3621 N N . SER A 1 461 ? -31.919 -32.746 30.966 1.00 80.19 461 SER A N 1
ATOM 3622 C CA . SER A 1 461 ? -31.861 -33.661 29.829 1.00 80.19 461 SER A CA 1
ATOM 3623 C C . SER A 1 461 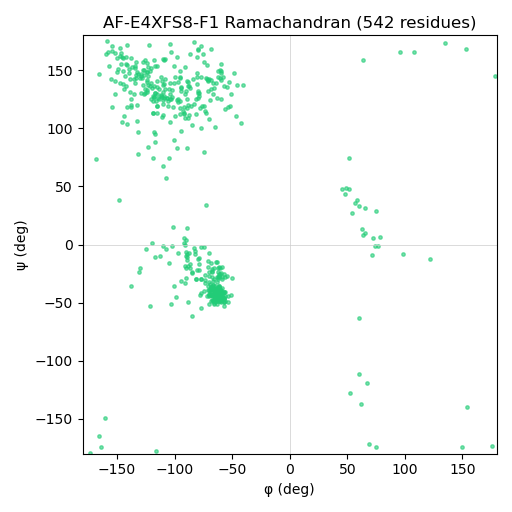? -30.435 -34.060 29.482 1.00 80.19 461 SER A C 1
ATOM 3625 O O . SER A 1 461 ? -29.542 -33.218 29.523 1.00 80.19 461 SER A O 1
ATOM 3627 N N . LYS A 1 462 ? -30.252 -35.312 29.069 1.00 85.44 462 LYS A N 1
ATOM 3628 C CA . LYS A 1 462 ? -28.999 -35.900 28.592 1.00 85.44 462 LYS A CA 1
ATOM 3629 C C . LYS A 1 462 ? -29.214 -36.446 27.184 1.00 85.44 462 LYS A C 1
ATOM 3631 O O . LYS A 1 462 ? -30.244 -37.065 26.920 1.00 85.44 462 LYS A O 1
ATOM 3636 N N . ILE A 1 463 ? -28.260 -36.210 26.289 1.00 89.50 463 ILE A N 1
ATOM 3637 C CA . ILE A 1 463 ? -28.245 -36.846 24.969 1.00 89.50 463 ILE A CA 1
ATOM 3638 C C . ILE A 1 463 ? -27.452 -38.144 25.090 1.00 89.50 463 ILE A C 1
ATOM 3640 O O . ILE A 1 463 ? -26.373 -38.159 25.681 1.00 89.50 463 ILE A O 1
ATOM 3644 N N . ILE A 1 464 ? -28.006 -39.226 24.560 1.00 93.56 464 ILE A N 1
ATOM 3645 C CA . ILE A 1 464 ? -27.376 -40.542 24.523 1.00 93.56 464 ILE A CA 1
ATOM 3646 C C . ILE A 1 464 ? -27.310 -41.042 23.081 1.00 93.56 464 ILE A C 1
ATOM 3648 O O . ILE A 1 464 ? -28.178 -40.735 22.260 1.00 93.56 464 ILE A O 1
ATOM 3652 N N . ILE A 1 465 ? -26.274 -41.820 22.787 1.00 95.50 465 ILE A N 1
ATOM 3653 C CA . ILE A 1 465 ? -25.998 -42.398 21.474 1.00 95.50 465 ILE A CA 1
ATOM 3654 C C . ILE A 1 465 ? -26.306 -43.890 21.532 1.00 95.50 465 ILE A C 1
ATOM 3656 O O . ILE A 1 465 ? -25.803 -44.595 22.416 1.00 95.50 465 ILE A O 1
ATOM 3660 N N . ARG A 1 466 ? -27.153 -44.359 20.613 1.00 95.25 466 ARG A N 1
ATOM 3661 C CA . ARG A 1 466 ? -27.561 -45.764 20.499 1.00 95.25 466 ARG A CA 1
ATOM 3662 C C . ARG A 1 466 ? -27.377 -46.250 19.078 1.00 95.25 466 ARG A C 1
ATOM 3664 O O . ARG A 1 466 ? -27.827 -45.573 18.163 1.00 95.25 466 ARG A O 1
ATOM 3671 N N . GLY A 1 467 ? -26.733 -47.394 18.890 1.00 92.69 467 GLY A N 1
ATOM 3672 C CA . GLY A 1 467 ? -26.580 -48.015 17.577 1.00 92.69 467 GLY A CA 1
ATOM 3673 C C . GLY A 1 467 ? -26.459 -49.524 17.696 1.00 92.69 467 GLY A C 1
ATOM 3674 O O . GLY A 1 467 ? -25.824 -50.009 18.626 1.00 92.69 467 GLY A O 1
ATOM 3675 N N . CYS A 1 468 ? -27.087 -50.246 16.775 1.00 87.44 468 CYS A N 1
ATOM 3676 C CA . CYS A 1 468 ? -27.089 -51.703 16.763 1.00 87.44 468 CYS A CA 1
ATOM 3677 C C . CYS A 1 468 ? -27.080 -52.214 15.319 1.00 87.44 468 CYS A C 1
ATOM 3679 O O . CYS A 1 468 ? -27.778 -51.665 14.464 1.00 87.44 468 CYS A O 1
ATOM 3681 N N . GLU A 1 469 ? -26.294 -53.253 15.052 1.00 85.94 469 GLU A N 1
ATOM 3682 C CA . GLU A 1 469 ? -26.170 -53.926 13.757 1.00 85.94 469 GLU A CA 1
ATOM 3683 C C . GLU A 1 469 ? -27.452 -54.648 13.347 1.00 85.94 469 GLU A C 1
ATOM 3685 O O . GLU A 1 469 ? -27.787 -54.680 12.167 1.00 85.94 469 GLU A O 1
ATOM 3690 N N . GLN A 1 470 ? -28.220 -55.140 14.319 1.00 82.44 470 GLN A N 1
ATOM 3691 C CA . GLN A 1 470 ? -29.458 -55.888 14.082 1.00 82.44 470 GLN A CA 1
ATOM 3692 C C . GLN A 1 470 ? -30.643 -55.005 13.647 1.00 82.44 470 GLN A C 1
ATOM 3694 O O . GLN A 1 470 ? -31.728 -55.524 13.407 1.00 82.44 470 GLN A O 1
ATOM 3699 N N . ALA A 1 471 ? -30.464 -53.681 13.567 1.00 85.94 471 ALA A N 1
ATOM 3700 C CA . ALA A 1 471 ? -31.524 -52.737 13.228 1.00 85.94 471 ALA A CA 1
ATOM 3701 C C . ALA A 1 471 ? -31.602 -52.447 11.715 1.00 85.94 471 ALA A C 1
ATOM 3703 O O . ALA A 1 471 ? -30.743 -51.767 11.125 1.00 85.94 471 ALA A O 1
ATOM 3704 N N . ASP A 1 472 ? -32.700 -52.875 11.093 1.00 85.31 472 ASP A N 1
ATOM 3705 C CA . ASP A 1 472 ? -33.002 -52.616 9.683 1.00 85.31 472 ASP A CA 1
ATOM 3706 C C . ASP A 1 472 ? -33.430 -51.161 9.449 1.00 85.31 472 ASP A C 1
ATOM 3708 O O . ASP A 1 472 ? -33.131 -50.583 8.398 1.00 85.31 472 ASP A O 1
ATOM 3712 N N . TYR A 1 473 ? -33.991 -50.503 10.460 1.00 88.56 473 TYR A N 1
ATOM 3713 C CA . TYR A 1 473 ? -34.401 -49.103 10.447 1.00 88.56 473 TYR A CA 1
ATOM 3714 C C . TYR A 1 473 ? -33.944 -48.367 11.715 1.00 88.56 473 TYR A C 1
ATOM 3716 O O . TYR A 1 473 ? -33.704 -48.953 12.765 1.00 88.56 473 TYR A O 1
ATOM 3724 N N . HIS A 1 474 ? -33.830 -47.034 11.646 1.00 89.31 474 HIS A N 1
ATOM 3725 C CA . HIS A 1 474 ? -33.525 -46.216 12.833 1.00 89.31 474 HIS A CA 1
ATOM 3726 C C . HIS A 1 474 ? -34.597 -46.326 13.923 1.00 89.31 474 HIS A C 1
ATOM 3728 O O . HIS A 1 474 ? -34.290 -46.107 15.092 1.00 89.31 474 HIS A O 1
ATOM 3734 N N . ALA A 1 475 ? -35.842 -46.625 13.536 1.00 89.38 475 ALA A N 1
ATOM 3735 C CA . ALA A 1 475 ? -36.950 -46.840 14.463 1.00 89.38 475 ALA A CA 1
ATOM 3736 C C . ALA A 1 475 ? -36.718 -48.087 15.323 1.00 89.38 475 ALA A C 1
ATOM 3738 O O . ALA A 1 475 ? -36.903 -48.007 16.529 1.00 89.38 475 ALA A O 1
ATOM 3739 N N . ASP A 1 476 ? -36.170 -49.160 14.750 1.00 90.38 476 ASP A N 1
ATOM 3740 C CA . ASP A 1 476 ? -35.879 -50.396 15.484 1.00 90.38 476 ASP A CA 1
ATOM 3741 C C . ASP A 1 476 ? -34.890 -50.147 16.635 1.00 90.38 476 ASP A C 1
ATOM 3743 O O . ASP A 1 476 ? -35.056 -50.667 17.736 1.00 90.38 476 ASP A O 1
ATOM 3747 N N . VAL A 1 477 ? -33.889 -49.277 16.425 1.00 89.31 477 VAL A N 1
ATOM 3748 C CA . VAL A 1 477 ? -32.949 -48.873 17.490 1.00 89.31 477 VAL A CA 1
ATOM 3749 C C . VAL A 1 477 ? -33.678 -48.147 18.627 1.00 89.31 477 VAL A C 1
ATOM 3751 O O . VAL A 1 477 ? -33.324 -48.311 19.796 1.00 89.31 477 VAL A O 1
ATOM 3754 N N . LEU A 1 478 ? -34.687 -47.333 18.302 1.00 90.62 478 LEU A N 1
ATOM 3755 C CA . LEU A 1 478 ? -35.495 -46.637 19.300 1.00 90.62 478 LEU A CA 1
ATOM 3756 C C . LEU A 1 478 ? -36.416 -47.614 20.035 1.00 90.62 478 LEU A C 1
ATOM 3758 O O . LEU A 1 478 ? -36.464 -47.561 21.260 1.00 90.62 478 LEU A O 1
ATOM 3762 N N . ASP A 1 479 ? -37.073 -48.525 19.320 1.00 90.31 479 ASP A N 1
ATOM 3763 C CA . ASP A 1 479 ? -38.003 -49.511 19.880 1.00 90.31 479 ASP A CA 1
ATOM 3764 C C . ASP A 1 479 ? -37.308 -50.479 20.853 1.00 90.31 479 ASP A C 1
ATOM 3766 O O . ASP A 1 479 ? -37.897 -50.884 21.856 1.00 90.31 479 ASP A O 1
ATOM 3770 N N . ILE A 1 480 ? -36.028 -50.792 20.614 1.00 87.62 480 ILE A N 1
ATOM 3771 C CA . ILE A 1 480 ? -35.199 -51.595 21.527 1.00 87.62 480 ILE A CA 1
ATOM 3772 C C . ILE A 1 480 ? -34.885 -50.833 22.828 1.00 87.62 480 ILE A C 1
ATOM 3774 O O . ILE A 1 480 ? -34.896 -51.414 23.915 1.00 87.62 480 ILE A O 1
ATOM 3778 N N . GLU A 1 481 ? -34.575 -49.537 22.745 1.00 89.81 481 GLU A N 1
ATOM 3779 C CA . GLU A 1 481 ? -34.027 -48.770 23.876 1.00 89.81 481 GLU A CA 1
ATOM 3780 C C . GLU A 1 481 ? -35.094 -48.014 24.682 1.00 89.81 481 GLU A C 1
ATOM 3782 O O . GLU A 1 481 ? -34.954 -47.841 25.897 1.00 89.81 481 GLU A O 1
ATOM 3787 N N . GLN A 1 482 ? -36.172 -47.569 24.034 1.00 89.56 482 GLN A N 1
ATOM 3788 C CA . GLN A 1 482 ? -37.216 -46.741 24.637 1.00 89.56 482 GLN A CA 1
ATOM 3789 C C . GLN A 1 482 ? -37.885 -47.398 25.859 1.00 89.56 482 GLN A C 1
ATOM 3791 O O . GLN A 1 482 ? -37.964 -46.717 26.886 1.00 89.56 482 GLN A O 1
ATOM 3796 N N . PRO A 1 483 ? -38.274 -48.692 25.852 1.00 89.38 483 PRO A N 1
ATOM 3797 C CA . PRO A 1 483 ? -38.916 -49.318 27.011 1.00 89.38 483 PRO A CA 1
ATOM 3798 C C . PRO A 1 483 ? -38.041 -49.298 28.272 1.00 89.38 483 PRO A C 1
ATOM 3800 O O . PRO A 1 483 ? -38.531 -49.039 29.371 1.00 89.38 483 PRO A O 1
ATOM 3803 N N . GLY A 1 484 ? -36.728 -49.519 28.124 1.00 87.94 484 GLY A N 1
ATOM 3804 C CA . GLY A 1 484 ? -35.783 -49.500 29.245 1.00 87.94 484 GLY A CA 1
ATOM 3805 C C . GLY A 1 484 ? -35.586 -48.101 29.833 1.00 87.94 484 GLY A C 1
ATOM 3806 O O . GLY A 1 484 ? -35.467 -47.942 31.047 1.00 87.94 484 GLY A O 1
ATOM 3807 N N . LEU A 1 485 ? -35.596 -47.073 28.984 1.00 89.44 485 LEU A N 1
ATOM 3808 C CA . LEU A 1 485 ? -35.462 -45.675 29.399 1.00 89.44 485 LEU A CA 1
ATOM 3809 C C . LEU A 1 485 ? -36.746 -45.147 30.056 1.00 89.44 485 LEU A C 1
ATOM 3811 O O . LEU A 1 485 ? -36.682 -44.449 31.070 1.00 89.44 485 LEU A O 1
ATOM 3815 N N . GLU A 1 486 ? -37.911 -45.511 29.526 1.00 88.38 486 GLU A N 1
ATOM 3816 C CA . GLU A 1 486 ? -39.209 -45.144 30.099 1.00 88.38 486 GLU A CA 1
ATOM 3817 C C . GLU A 1 486 ? -39.473 -45.855 31.432 1.00 88.38 486 GLU A C 1
ATOM 3819 O O . GLU A 1 486 ? -40.012 -45.235 32.349 1.00 88.38 486 GLU A O 1
ATOM 3824 N N . ALA A 1 487 ? -39.005 -47.099 31.605 1.00 86.81 487 ALA A N 1
ATOM 3825 C CA . ALA A 1 487 ? -39.063 -47.814 32.885 1.00 86.81 487 ALA A CA 1
ATOM 3826 C C . ALA A 1 487 ? -38.269 -47.110 34.006 1.00 86.81 487 ALA A C 1
ATOM 3828 O O . ALA A 1 487 ? -38.635 -47.194 35.178 1.00 86.81 487 ALA A O 1
ATOM 3829 N N . LEU A 1 488 ? -37.221 -46.351 33.658 1.00 85.12 488 LEU A N 1
ATOM 3830 C CA . LEU A 1 488 ? -36.494 -45.480 34.594 1.00 85.12 488 LEU A CA 1
ATOM 3831 C C . LEU A 1 488 ? -37.252 -44.173 34.908 1.00 85.12 488 LEU A C 1
ATOM 3833 O O . LEU A 1 488 ? -36.797 -43.357 35.716 1.00 85.12 488 LEU A O 1
ATOM 3837 N N . GLY A 1 489 ? -38.417 -43.960 34.292 1.00 85.38 489 GLY A N 1
ATOM 3838 C CA . GLY A 1 489 ? -39.233 -42.757 34.417 1.00 85.38 489 GLY A CA 1
ATOM 3839 C C . GLY A 1 489 ? -38.669 -41.560 33.651 1.00 85.38 489 GLY A C 1
ATOM 3840 O O . GLY A 1 489 ? -38.854 -40.424 34.092 1.00 85.38 489 GLY A O 1
ATOM 3841 N N . LEU A 1 490 ? -37.937 -41.800 32.557 1.00 89.00 490 LEU A N 1
ATOM 3842 C CA . LEU A 1 490 ? -37.387 -40.760 31.688 1.00 89.00 490 LEU A CA 1
ATOM 3843 C C . LEU A 1 490 ? -38.315 -40.501 30.500 1.00 89.00 490 LEU A C 1
ATOM 3845 O O . LEU A 1 490 ? -38.883 -41.420 29.920 1.00 89.00 490 LEU A O 1
ATOM 3849 N N . LYS A 1 491 ? -38.424 -39.236 30.093 1.00 89.75 491 LYS A N 1
ATOM 3850 C CA . LYS A 1 491 ? -39.064 -38.848 28.836 1.00 89.75 491 LYS A CA 1
ATOM 3851 C C . LYS A 1 491 ? -38.057 -38.989 27.699 1.00 89.75 491 LYS A C 1
ATOM 3853 O O . LYS A 1 491 ? -37.021 -38.324 27.710 1.00 89.75 491 LYS A O 1
ATOM 3858 N N . VAL A 1 492 ? -38.387 -39.814 26.714 1.00 92.06 492 VAL A N 1
ATOM 3859 C CA . VAL A 1 492 ? -37.522 -40.159 25.581 1.00 92.06 492 VAL A CA 1
ATOM 3860 C C . VAL A 1 492 ? -37.953 -39.379 24.339 1.00 92.06 492 VAL A C 1
ATOM 3862 O O . VAL A 1 492 ? -39.138 -39.299 24.022 1.00 92.06 492 VAL A O 1
ATOM 3865 N N . ARG A 1 493 ? -37.000 -38.771 23.626 1.00 92.25 493 ARG A N 1
ATOM 3866 C CA . ARG A 1 493 ? -37.235 -38.170 22.306 1.00 92.25 493 ARG A CA 1
ATOM 3867 C C . ARG A 1 493 ? -36.042 -38.428 21.392 1.00 92.25 493 ARG A C 1
ATOM 3869 O O . ARG A 1 493 ? -34.957 -37.924 21.664 1.00 92.25 493 ARG A O 1
ATOM 3876 N N . CYS A 1 494 ? -36.249 -39.135 20.285 1.00 91.94 494 CYS A N 1
ATOM 3877 C CA . CYS A 1 494 ? -35.258 -39.206 19.210 1.00 91.94 494 CYS A CA 1
ATOM 3878 C C . CYS A 1 494 ? -35.106 -37.821 18.553 1.00 91.94 494 CYS A C 1
ATOM 3880 O O . CYS A 1 494 ? -36.106 -37.172 18.234 1.00 91.94 494 CYS A O 1
ATOM 3882 N N . ILE A 1 495 ? -33.868 -37.342 18.413 1.00 92.25 495 ILE A N 1
ATOM 3883 C CA . ILE A 1 495 ? -33.544 -36.024 17.831 1.00 92.25 495 ILE A CA 1
ATOM 3884 C C . ILE A 1 495 ? -32.858 -36.126 16.461 1.00 92.25 495 ILE A C 1
ATOM 3886 O O . ILE A 1 495 ? -32.580 -35.101 15.849 1.00 92.25 495 ILE A O 1
ATOM 3890 N N . GLY A 1 496 ? -32.608 -37.345 15.983 1.00 92.44 496 GLY A N 1
ATOM 3891 C CA . GLY A 1 496 ? -32.055 -37.631 14.662 1.00 92.44 496 GLY A CA 1
ATOM 3892 C C . GLY A 1 496 ? -31.287 -38.949 14.652 1.00 92.44 496 GLY A C 1
ATOM 3893 O O . GLY A 1 496 ? -30.997 -39.520 15.705 1.00 92.44 496 GLY A O 1
ATOM 3894 N N . GLY A 1 497 ? -30.937 -39.437 13.466 1.00 92.31 497 GLY A N 1
ATOM 3895 C CA . GLY A 1 497 ? -30.107 -40.632 13.315 1.00 92.31 497 GLY A CA 1
ATOM 3896 C C . GLY A 1 497 ? -29.215 -40.594 12.083 1.00 92.31 497 GLY A C 1
ATOM 3897 O O . GLY A 1 497 ? -29.372 -39.729 11.233 1.00 92.31 497 GLY A O 1
ATOM 3898 N N . GLY A 1 498 ? -28.286 -41.537 11.997 1.00 93.94 498 GLY A N 1
ATOM 3899 C CA . GLY A 1 498 ? -27.347 -41.694 10.887 1.00 93.94 498 GLY A CA 1
ATOM 3900 C C . GLY A 1 498 ? -26.762 -43.103 10.873 1.00 93.94 498 GLY A C 1
ATOM 3901 O O . GLY A 1 498 ? -27.416 -44.058 11.303 1.00 93.94 498 GLY A O 1
ATOM 3902 N N . ARG A 1 499 ? -25.531 -43.246 10.400 1.00 92.81 499 ARG A N 1
ATOM 3903 C CA . ARG A 1 499 ? -24.769 -44.494 10.372 1.00 92.81 499 ARG A CA 1
ATOM 3904 C C . ARG A 1 499 ? -23.444 -44.332 11.099 1.00 92.81 499 ARG A C 1
ATOM 3906 O O . ARG A 1 499 ? -22.848 -43.258 11.122 1.00 92.81 499 ARG A O 1
ATOM 3913 N N . ILE A 1 500 ? -23.002 -45.430 11.688 1.00 95.00 500 ILE A N 1
ATOM 3914 C CA . ILE A 1 500 ? -21.664 -45.591 12.237 1.00 95.00 500 ILE A CA 1
ATOM 3915 C C . ILE A 1 500 ? -20.963 -46.651 11.397 1.00 95.00 500 ILE A C 1
ATOM 3917 O O . ILE A 1 500 ? -21.539 -47.697 11.108 1.00 95.00 500 ILE A O 1
ATOM 3921 N N . ARG A 1 501 ? -19.722 -46.375 11.001 1.00 93.69 501 ARG A N 1
ATOM 3922 C CA . ARG A 1 501 ? -18.769 -47.375 10.513 1.00 93.69 501 ARG A CA 1
ATOM 3923 C C . ARG A 1 501 ? -17.672 -47.494 11.556 1.00 93.69 501 ARG A C 1
ATOM 3925 O O . ARG A 1 501 ? -16.891 -46.560 11.700 1.00 93.69 501 ARG A O 1
ATOM 3932 N N . LYS A 1 502 ? -17.614 -48.618 12.265 1.00 93.25 502 LYS A N 1
ATOM 3933 C CA . LYS A 1 502 ? -16.638 -48.862 13.329 1.00 93.25 502 LYS A CA 1
ATOM 3934 C C . LYS A 1 502 ? -15.740 -50.040 12.972 1.00 93.25 502 LYS A C 1
ATOM 3936 O O . LYS A 1 502 ? -16.220 -51.099 12.574 1.00 93.25 502 LYS A O 1
ATOM 3941 N N . THR A 1 503 ? -14.436 -49.839 13.103 1.00 91.44 503 THR A N 1
ATOM 3942 C CA . THR A 1 503 ? -13.387 -50.860 13.002 1.00 91.44 503 THR A CA 1
ATOM 3943 C C . THR A 1 503 ? -12.675 -50.989 14.350 1.00 91.44 503 THR A C 1
ATOM 3945 O O . THR A 1 503 ? -13.011 -50.297 15.307 1.00 91.44 503 THR A O 1
ATOM 3948 N N . ALA A 1 504 ? -11.651 -51.842 14.437 1.00 88.50 504 ALA A N 1
ATOM 3949 C CA . ALA A 1 504 ? -10.854 -51.987 15.656 1.00 88.50 504 ALA A CA 1
ATOM 3950 C C . ALA A 1 504 ? -10.066 -50.718 16.060 1.00 88.50 504 ALA A C 1
ATOM 3952 O O . ALA A 1 504 ? -9.553 -50.669 17.173 1.00 88.50 504 ALA A O 1
ATOM 3953 N N . LYS A 1 505 ? -9.916 -49.728 15.165 1.00 90.69 505 LYS A N 1
ATOM 3954 C CA . LYS A 1 505 ? -9.127 -48.505 15.419 1.00 90.69 505 LYS A CA 1
ATOM 3955 C C . LYS A 1 505 ? -9.841 -47.205 15.069 1.00 90.69 505 LYS A C 1
ATOM 3957 O O . LYS A 1 505 ? -9.493 -46.169 15.619 1.00 90.69 505 LYS A O 1
ATOM 3962 N N . GLU A 1 506 ? -10.815 -47.249 14.168 1.00 94.25 506 GLU A N 1
ATOM 3963 C CA . GLU A 1 506 ? -11.462 -46.056 13.618 1.00 94.25 506 GLU A CA 1
ATOM 3964 C C . GLU A 1 506 ? -12.981 -46.152 13.740 1.00 94.25 506 GLU A C 1
ATOM 3966 O O . GLU A 1 506 ? -13.559 -47.225 13.548 1.00 94.25 506 GLU A O 1
ATOM 3971 N N . CYS A 1 507 ? -13.635 -45.026 14.012 1.00 94.81 507 CYS A N 1
ATOM 3972 C CA . CYS A 1 507 ? -15.087 -44.904 13.998 1.00 94.81 507 CYS A CA 1
ATOM 3973 C C . CYS A 1 507 ? -15.503 -43.652 13.227 1.00 94.81 507 CYS A C 1
ATOM 3975 O O . CYS A 1 507 ? -15.174 -42.540 13.622 1.00 94.81 507 CYS A O 1
ATOM 3977 N N . THR A 1 508 ? -16.279 -43.824 12.158 1.00 95.25 508 THR A N 1
ATOM 3978 C CA . THR A 1 508 ? -16.832 -42.712 11.379 1.00 95.25 508 THR A CA 1
ATOM 3979 C C . THR A 1 508 ? -18.337 -42.605 11.588 1.00 95.25 508 THR A C 1
ATOM 3981 O O . THR A 1 508 ? -19.061 -43.577 11.352 1.00 95.25 508 THR A O 1
ATOM 3984 N N . VAL A 1 509 ? -18.814 -41.422 11.982 1.00 95.50 509 VAL A N 1
ATOM 3985 C CA . VAL A 1 509 ? -20.243 -41.094 12.124 1.00 95.50 509 VAL A CA 1
ATOM 3986 C C . VAL A 1 509 ? -20.705 -40.248 10.934 1.00 95.50 509 VAL A C 1
ATOM 3988 O O . VAL A 1 509 ? -20.095 -39.221 10.651 1.00 95.50 509 VAL A O 1
ATOM 3991 N N . TYR A 1 510 ? -21.752 -40.669 10.222 1.00 93.44 510 TYR A N 1
ATOM 3992 C CA . TYR A 1 510 ? -22.180 -40.001 8.984 1.00 93.44 510 TYR A CA 1
ATOM 3993 C C . TYR A 1 510 ? -23.641 -40.279 8.603 1.00 93.44 510 TYR A C 1
ATOM 3995 O O . TYR A 1 510 ? -24.316 -41.093 9.234 1.00 93.44 510 TYR A O 1
ATOM 4003 N N . GLY A 1 511 ? -24.123 -39.630 7.541 1.00 90.81 511 GLY A N 1
ATOM 4004 C CA . GLY A 1 511 ? -25.439 -39.861 6.936 1.00 90.81 511 GLY A CA 1
ATOM 4005 C C . GLY A 1 511 ? -26.638 -39.431 7.785 1.00 90.81 511 GLY A C 1
ATOM 4006 O O . GLY A 1 511 ? -26.498 -38.790 8.813 1.00 90.81 511 GLY A O 1
ATOM 4007 N N . TYR A 1 512 ? -27.862 -39.760 7.375 1.00 89.56 512 TYR A N 1
ATOM 4008 C CA . TYR A 1 512 ? -29.063 -39.280 8.072 1.00 89.56 512 TYR A CA 1
ATOM 4009 C C . TYR A 1 512 ? -30.183 -40.323 8.134 1.00 89.56 512 TYR A C 1
ATOM 4011 O O . TYR A 1 512 ? -30.211 -41.294 7.379 1.00 89.56 512 TYR A O 1
ATOM 4019 N N . SER A 1 513 ? -31.133 -40.121 9.047 1.00 86.88 513 SER A N 1
ATOM 4020 C CA . SER A 1 513 ? -32.358 -40.913 9.129 1.00 86.88 513 SER A CA 1
ATOM 4021 C C . SER A 1 513 ? -33.462 -40.265 8.303 1.00 86.88 513 SER A C 1
ATOM 4023 O O . SER A 1 513 ? -33.766 -39.091 8.502 1.00 86.88 513 SER A O 1
ATOM 4025 N N . ILE A 1 514 ? -34.124 -41.030 7.430 1.00 84.25 514 ILE A N 1
ATOM 4026 C CA . ILE A 1 514 ? -35.334 -40.551 6.736 1.00 84.25 514 ILE A CA 1
ATOM 4027 C C . ILE A 1 514 ? -36.447 -40.247 7.748 1.00 84.25 514 ILE A C 1
ATOM 4029 O O . ILE A 1 514 ? -37.147 -39.250 7.610 1.00 84.25 514 ILE A O 1
ATOM 4033 N N . GLY A 1 515 ? -36.602 -41.090 8.775 1.00 84.25 515 GLY A N 1
ATOM 4034 C CA . GLY A 1 515 ? -37.686 -40.962 9.753 1.00 84.25 515 GLY A CA 1
ATOM 4035 C C . GLY A 1 515 ? -37.456 -39.865 10.792 1.00 84.25 515 GLY A C 1
ATOM 4036 O O . GLY A 1 515 ? -38.381 -39.130 11.126 1.00 84.25 515 GLY A O 1
ATOM 4037 N N . PHE A 1 516 ? -36.227 -39.737 11.300 1.00 87.69 516 PHE A N 1
ATOM 4038 C CA . PHE A 1 516 ? -35.914 -38.812 12.400 1.00 87.69 516 PHE A CA 1
ATOM 4039 C C . PHE A 1 516 ? -35.121 -37.574 11.975 1.00 87.69 516 PHE A C 1
ATOM 4041 O O . PHE A 1 516 ? -34.874 -36.694 12.798 1.00 87.69 516 PHE A O 1
ATOM 4048 N N . GLY A 1 517 ? -34.727 -37.492 10.706 1.00 88.00 517 GLY A N 1
ATOM 4049 C CA . GLY A 1 517 ? -33.852 -36.444 10.204 1.00 88.00 517 GLY A CA 1
ATOM 4050 C C . GLY A 1 517 ? -32.391 -36.630 10.618 1.00 88.00 517 GLY A C 1
ATOM 4051 O O . GLY A 1 517 ? -31.987 -37.647 11.197 1.00 88.00 517 GLY A O 1
ATOM 4052 N N . ARG A 1 518 ? -31.587 -35.620 10.284 1.00 89.00 518 ARG A N 1
ATOM 4053 C CA . ARG A 1 518 ? -30.148 -35.588 10.546 1.00 89.00 518 ARG A CA 1
ATOM 4054 C C . ARG A 1 518 ? -29.857 -34.974 11.925 1.00 89.00 518 ARG A C 1
ATOM 4056 O O . ARG A 1 518 ? -30.307 -33.854 12.173 1.00 89.00 518 ARG A O 1
ATOM 4063 N N . PRO A 1 519 ? -29.120 -35.666 12.808 1.00 87.50 519 PRO A N 1
ATOM 4064 C CA . PRO A 1 519 ? -28.681 -35.118 14.082 1.00 87.50 519 PRO A CA 1
ATOM 4065 C C . PRO A 1 519 ? -27.397 -34.291 13.908 1.00 87.50 519 PRO A C 1
ATOM 4067 O O . PRO A 1 519 ? -26.788 -34.284 12.844 1.00 87.50 519 PRO A O 1
ATOM 4070 N N . ASP A 1 520 ? -26.941 -33.636 14.973 1.00 89.69 520 ASP A N 1
ATOM 4071 C CA . ASP A 1 520 ? -25.595 -33.058 15.008 1.00 89.69 520 ASP A CA 1
ATOM 4072 C C . ASP A 1 520 ? -24.563 -34.177 15.238 1.00 89.69 520 ASP A C 1
ATOM 4074 O O . ASP A 1 520 ? -24.391 -34.661 16.363 1.00 89.69 520 ASP A O 1
ATOM 4078 N N . HIS A 1 521 ? -23.900 -34.635 14.172 1.00 89.88 521 HIS A N 1
ATOM 4079 C CA . HIS A 1 521 ? -22.927 -35.730 14.247 1.00 89.88 521 HIS A CA 1
ATOM 4080 C C . HIS A 1 521 ? -21.729 -35.419 15.147 1.00 89.88 521 HIS A C 1
ATOM 4082 O O . HIS A 1 521 ? -21.170 -36.354 15.723 1.00 89.88 521 HIS A O 1
ATOM 4088 N N . SER A 1 522 ? -21.387 -34.142 15.353 1.00 91.12 522 SER A N 1
ATOM 4089 C CA . SER A 1 522 ? -20.286 -33.754 16.239 1.00 91.12 522 SER A CA 1
ATOM 4090 C C . SER A 1 522 ? -20.533 -34.193 17.687 1.00 91.12 522 SER A C 1
ATOM 4092 O O . SER A 1 522 ? -19.615 -34.671 18.354 1.00 91.12 522 SER A O 1
ATOM 4094 N N . ILE A 1 523 ? -21.793 -34.152 18.142 1.00 86.94 523 ILE A N 1
ATOM 4095 C CA . ILE A 1 523 ? -22.198 -34.609 19.480 1.00 86.94 523 ILE A CA 1
ATOM 4096 C C . ILE A 1 523 ? -21.985 -36.120 19.619 1.00 86.94 523 ILE A C 1
ATOM 4098 O O . ILE A 1 523 ? -21.484 -36.590 20.640 1.00 86.94 523 ILE A O 1
ATOM 4102 N N . ALA A 1 524 ? -22.351 -36.893 18.590 1.00 88.19 524 ALA A N 1
ATOM 4103 C CA . ALA A 1 524 ? -22.145 -38.340 18.592 1.00 88.19 524 ALA A CA 1
ATOM 4104 C C . ALA A 1 524 ? -20.658 -38.698 18.543 1.00 88.19 524 ALA A C 1
ATOM 4106 O O . ALA A 1 524 ? -20.220 -39.547 19.315 1.00 88.19 524 ALA A O 1
ATOM 4107 N N . ALA A 1 525 ? -19.886 -38.033 17.684 1.00 90.94 525 ALA A N 1
ATOM 4108 C CA . ALA A 1 525 ? -18.453 -38.259 17.555 1.00 90.94 525 ALA A CA 1
ATOM 4109 C C . ALA A 1 525 ? -17.713 -37.972 18.865 1.00 90.94 525 ALA A C 1
ATOM 4111 O O . ALA A 1 525 ? -16.956 -38.815 19.339 1.00 90.94 525 ALA A O 1
ATOM 4112 N N . GLN A 1 526 ? -18.000 -36.833 19.506 1.00 89.06 526 GLN A N 1
ATOM 4113 C CA . GLN A 1 526 ? -17.404 -36.490 20.795 1.00 89.06 526 GLN A CA 1
ATOM 4114 C C . GLN A 1 526 ? -17.771 -37.519 21.875 1.00 89.06 526 GLN A C 1
ATOM 4116 O O . GLN A 1 526 ? -16.894 -37.990 22.594 1.00 89.06 526 GLN A O 1
ATOM 4121 N N . ALA A 1 527 ? -19.045 -37.915 21.965 1.00 87.06 527 ALA A N 1
ATOM 4122 C CA . ALA A 1 527 ? -19.485 -38.896 22.953 1.00 87.06 527 ALA A CA 1
ATOM 4123 C C . ALA A 1 527 ? -18.818 -40.270 22.754 1.00 87.06 527 ALA A C 1
ATOM 4125 O O . ALA A 1 527 ? -18.458 -40.922 23.733 1.00 87.06 527 ALA A O 1
ATOM 4126 N N . ILE A 1 528 ? -18.638 -40.710 21.503 1.00 89.19 528 ILE A N 1
ATOM 4127 C CA . ILE A 1 528 ? -17.950 -41.969 21.179 1.00 89.19 528 ILE A CA 1
ATOM 4128 C C . ILE A 1 528 ? -16.457 -41.863 21.511 1.00 89.19 528 ILE A C 1
ATOM 4130 O O . ILE A 1 528 ? -15.924 -42.779 22.127 1.00 89.19 528 ILE A O 1
ATOM 4134 N N . GLN A 1 529 ? -15.803 -40.746 21.180 1.00 92.19 529 GLN A N 1
ATOM 4135 C CA . GLN A 1 529 ? -14.387 -40.515 21.489 1.00 92.19 529 GLN A CA 1
ATOM 4136 C C . GLN A 1 529 ? -14.114 -40.513 23.000 1.00 92.19 529 GLN A C 1
ATOM 4138 O O . GLN A 1 529 ? -13.080 -41.009 23.441 1.00 92.19 529 GLN A O 1
ATOM 4143 N N . GLU A 1 530 ? -15.038 -39.970 23.798 1.00 86.06 530 GLU A N 1
ATOM 4144 C CA . GLU A 1 530 ? -14.960 -39.989 25.264 1.00 86.06 530 GLU A CA 1
ATOM 4145 C C . GLU A 1 530 ? -15.196 -41.394 25.844 1.00 86.06 530 GLU A C 1
ATOM 4147 O O . GLU A 1 530 ? -14.573 -41.755 26.842 1.00 86.06 530 GLU A O 1
ATOM 4152 N N . ALA A 1 531 ? -16.082 -42.189 25.231 1.00 86.31 531 ALA A N 1
ATOM 4153 C CA . ALA A 1 531 ? -16.382 -43.554 25.668 1.00 86.31 531 ALA A CA 1
ATOM 4154 C C . ALA A 1 531 ? -15.297 -44.570 25.269 1.00 86.31 531 ALA A C 1
ATOM 4156 O O . ALA A 1 531 ? -15.091 -45.543 25.992 1.00 86.31 531 ALA A O 1
ATOM 4157 N N . PHE A 1 532 ? -14.605 -44.327 24.153 1.00 87.19 532 PHE A N 1
ATOM 4158 C CA . PHE A 1 532 ? -13.547 -45.177 23.608 1.00 87.19 532 PHE A CA 1
ATOM 4159 C C . PHE A 1 532 ? -12.308 -44.331 23.248 1.00 87.19 532 PHE A C 1
ATOM 4161 O O . PHE A 1 532 ? -12.103 -43.995 22.078 1.00 87.19 532 PHE A O 1
ATOM 4168 N N . PRO A 1 533 ? -11.483 -43.934 24.236 1.00 86.12 533 PRO A N 1
ATOM 4169 C CA . PRO A 1 533 ? -10.341 -43.036 24.023 1.00 86.12 533 PRO A CA 1
ATOM 4170 C C . PRO A 1 533 ? -9.282 -43.556 23.039 1.00 86.12 533 PRO A C 1
ATOM 4172 O O . PRO A 1 533 ? -8.536 -42.772 22.460 1.00 86.12 533 PRO A O 1
ATOM 4175 N N . GLU A 1 534 ? -9.195 -44.872 22.869 1.00 86.38 534 GLU A N 1
ATOM 4176 C CA . GLU A 1 534 ? -8.274 -45.563 21.964 1.00 86.38 534 GLU A CA 1
ATOM 4177 C C . GLU A 1 534 ? -8.715 -45.577 20.490 1.00 86.38 534 GLU A C 1
ATOM 4179 O O . GLU A 1 534 ? -7.914 -45.921 19.620 1.00 86.38 534 GLU A O 1
ATOM 4184 N N . LEU A 1 535 ? -9.969 -45.215 20.203 1.00 87.12 535 LEU A N 1
ATOM 4185 C CA . LEU A 1 535 ? -10.526 -45.139 18.853 1.00 87.12 535 LEU A CA 1
ATOM 4186 C C . LEU A 1 535 ? -10.285 -43.753 18.249 1.00 87.12 535 LEU A C 1
ATOM 4188 O O . LEU A 1 535 ? -10.513 -42.742 18.906 1.00 87.12 535 LEU A O 1
ATOM 4192 N N . GLN A 1 536 ? -9.881 -43.691 16.981 1.00 91.62 536 GLN A N 1
ATOM 4193 C CA . GLN A 1 536 ? -9.885 -42.449 16.212 1.00 91.62 536 GLN A CA 1
ATOM 4194 C C . GLN A 1 536 ? -11.301 -42.200 15.685 1.00 91.62 536 GLN A C 1
ATOM 4196 O O . GLN A 1 536 ? -11.797 -42.966 14.852 1.00 91.62 536 GLN A O 1
ATOM 4201 N N . VAL A 1 537 ? -11.966 -41.159 16.191 1.00 93.25 537 VAL A N 1
ATOM 4202 C CA . VAL A 1 537 ? -13.354 -40.858 15.828 1.00 93.25 537 VAL A CA 1
ATOM 4203 C C . VAL A 1 537 ? -13.435 -39.651 14.901 1.00 93.25 537 VAL A C 1
ATOM 4205 O O . VAL A 1 537 ? -13.097 -38.536 15.288 1.00 93.25 537 VAL A O 1
ATOM 4208 N N . ASP A 1 538 ? -13.971 -39.876 13.705 1.00 92.56 538 ASP A N 1
ATOM 4209 C CA . ASP A 1 538 ? -14.235 -38.847 12.702 1.00 92.56 538 ASP A CA 1
ATOM 4210 C C . ASP A 1 538 ? -15.737 -38.765 12.397 1.00 92.56 538 ASP A C 1
ATOM 4212 O O . ASP A 1 538 ? -16.508 -39.703 12.634 1.00 92.56 538 ASP A O 1
ATOM 4216 N N . TRP A 1 539 ? -16.187 -37.636 11.854 1.00 94.44 539 TRP A N 1
ATOM 4217 C CA . TRP A 1 539 ? -17.570 -37.486 11.408 1.00 94.44 539 TRP A CA 1
ATOM 4218 C C . TRP A 1 539 ? -17.693 -36.587 10.186 1.00 94.44 539 TRP A C 1
ATOM 4220 O O . TRP A 1 539 ? -16.841 -35.737 9.933 1.00 94.44 539 TRP A O 1
ATOM 4230 N N . ASN A 1 540 ? -18.764 -36.783 9.422 1.00 88.88 540 ASN A N 1
ATOM 4231 C CA . ASN A 1 540 ? -19.138 -35.911 8.316 1.00 88.88 540 ASN A CA 1
ATOM 4232 C C . ASN A 1 540 ? -20.658 -35.926 8.095 1.00 88.88 540 ASN A C 1
ATOM 4234 O O . ASN A 1 540 ? -21.367 -36.796 8.588 1.00 88.88 540 ASN A O 1
ATOM 4238 N N . ASP A 1 541 ? -21.142 -34.947 7.338 1.00 84.06 541 ASP A N 1
ATOM 4239 C CA . ASP A 1 541 ? -22.558 -34.797 6.983 1.00 84.06 541 ASP A CA 1
ATOM 4240 C C . ASP A 1 541 ? -22.919 -35.502 5.658 1.00 84.06 541 ASP A C 1
ATOM 4242 O O . ASP A 1 541 ? -24.038 -35.346 5.158 1.00 84.06 541 ASP A O 1
ATOM 4246 N N . GLU A 1 542 ? -21.978 -36.236 5.057 1.00 75.50 542 GLU A N 1
ATOM 4247 C CA . GLU A 1 542 ? -22.103 -36.809 3.718 1.00 75.50 542 GLU A CA 1
ATOM 4248 C C . GLU A 1 542 ? -22.597 -38.267 3.752 1.00 75.50 542 GLU A C 1
ATOM 4250 O O . GLU A 1 542 ? -22.321 -39.040 4.670 1.00 75.50 542 GLU A O 1
ATOM 4255 N N . GLY A 1 543 ? -23.330 -38.668 2.709 1.00 61.16 543 GLY A N 1
ATOM 4256 C CA . GLY A 1 543 ? -23.793 -40.047 2.511 1.00 61.16 543 GLY A CA 1
ATOM 4257 C C . GLY A 1 543 ? -25.220 -40.350 2.995 1.00 61.16 543 GLY A C 1
ATOM 4258 O O . GLY A 1 543 ? -25.843 -39.573 3.716 1.00 61.16 543 GLY A O 1
ATOM 4259 N N . TYR A 1 544 ? -25.745 -41.498 2.547 1.00 54.59 544 TYR A N 1
ATOM 4260 C CA . TYR A 1 544 ? -27.004 -42.110 2.995 1.00 54.59 544 TYR A CA 1
ATOM 4261 C C . TYR A 1 544 ? -26.741 -43.437 3.709 1.00 54.59 544 TYR A C 1
ATOM 4263 O O . TYR A 1 544 ? -25.887 -44.226 3.229 1.00 54.59 544 TYR A O 1
#

Organism: Oikopleura dioica (NCBI:txid34765)

pLDDT: mean 82.28, std 18.56, range [23.56, 98.75]

Nearest PDB structures (foldseek):
  3kew-assembly2_B  TM=9.016E-01  e=1.153E-22  Clostridium perfringens ATCC 13124
  3kew-assembly1_A  TM=8.984E-01  e=4.202E-22  Clostridium perfringens ATCC 13124
  3wqy-assembly1_B  TM=6.999E-01  e=2.122E-25  Archaeoglobus fulgidus DSM 4304
  2ztg-assembly1_A  TM=8.540E-01  e=6.007E-15  Archaeoglobus fulgidus
  2nmm-assembly4_A  TM=9.640E-01  e=1.667E-11  Homo sapiens

InterPro domains:
  IPR007702 Janus [PF05005] (433-535)
  IPR009000 Translation protein, beta-barrel domain superfamily [SSF50447] (32-96)
  IPR012947 Threonyl/alanyl tRNA synthetase, SAD [PF07973] (194-234)
  IPR012947 Threonyl/alanyl tRNA synthetase, SAD [SM00863] (194-235)
  IPR018163 Threonyl/alanyl tRNA synthetase, class II-like, putative editing domain superfamily [SSF55186] (97-247)
  IPR018164 Alanyl-tRNA synthetase, class IIc, N-terminal [PF01411] (31-100)
  IPR038596 Janus superfamily [G3DSA:3.50.20.20] (431-544)
  IPR051335 Alanyl-tRNA Editing Enzymes [PTHR43462] (3-239)

Radius of gyration: 39.35 Å; Cα contacts (8 Å, |Δi|>4): 1030; chains: 1; bounding box: 79×83×103 Å

Mean predicted aligned error: 17.65 Å